Protein AF-A0A847MW39-F1 (afdb_monomer)

Mean predicted aligned error: 16.73 Å

Sequence (458 aa):
MKRFHEGFVLGDRYRLEDFVASGGMGDVWKAVDDVLGRVVAVKIMRPDSSNEEVFAQRFKEEALLTAGLSHHNIATLFDYGVHENISYLVMEFVEGVPLSTSVRERGAFDHAGVRSIIGQMAQALHAAHEAGVVHRDVKPANVLLTEEGVVKLTDFGIARAAASSGLTKTGEMLGTPHYLSPEQALGRSATAASDLYALGVVAHELLTGRRPFDLDTPVATALAHITEPMPTLPSSVPTDLLEIIAKCLAKDPADRPDSAREIAAALGIPLVEVSIPQSSGQSGSSGEQRRAGPEAKLIDAMLPHRGRVLIAGVGDGRVARDLAGLGYRVIAVDPNEELLAEAAETSSSVGWVPAELDEISLDRIGENAPFDIAMWLDAPLDLLDEGMRVQILSRLSTCLGPHGRVVVSHSVTADGAYQGFRDAFLAVGLVPDLVLRSWDLRPQTVDATASITLLSRR

Radius of gyration: 26.02 Å; Cα contacts (8 Å, |Δi|>4): 827; chains: 1; bounding box: 57×76×70 Å

Secondary structure (DSSP, 8-state):
--SS-TT-EETTTEEEEEEEEEETTEEEEEEEETTTTEEEEEEEEPPPTT-HHHHHHHHHHHHHHHHT---TTBPPEEEEEEETTEEEEEEE---EEEHHHHHHHH-SPPHHHHHHHHHHHHHHHHHHHHTT---S--SGGGEEEETT--EEE---STTTSSS--SB-TTS-B-S--TT--HHHHTTPPP-HHHHHHHHHHHHHHHHHSS-S---SSHHHHHHHHHHSPPPPPPTTS-HHHHHHHHHHT-SSGGGS-SSHHHHHHHTT---SS-PPPP------------PPPHHHHHHHHH-SS--EEEEES-TTSHHHHHHHHTT-EEEEEES-HHHHHHHHHT-SSEEEEE--GGG--TTTTT-SS-EEEEEE-SS-GGGS-HHHHHHHHHHHHHTEEEEEEEEEEEESS-TTHHHHHHHHHHHTTEEEEEEES-S--SPPPTT--EEEEEEEE-

Solvent-accessible surface area (backbone atoms only — not comparable to full-atom values): 25400 Å² total; per-residue (Å²): 129,77,92,74,51,68,71,40,57,49,77,86,37,35,30,29,58,45,85,70,49,78,52,101,62,26,39,32,27,36,24,35,33,72,84,79,74,41,72,28,25,37,39,38,42,57,89,60,98,84,54,61,68,69,45,51,53,53,33,50,55,40,45,56,63,48,45,71,50,82,50,92,27,36,52,37,46,76,48,76,51,68,46,96,89,36,45,34,38,32,26,56,56,72,82,47,47,38,40,44,55,51,38,72,75,66,35,46,46,54,72,66,57,44,36,53,52,53,21,42,51,19,45,34,49,31,58,33,44,78,72,74,44,62,44,79,53,49,45,43,76,36,26,31,37,27,93,90,68,49,48,29,42,42,72,57,32,43,73,50,82,78,47,90,52,26,60,41,100,83,72,54,64,84,73,85,38,73,41,53,28,32,53,27,36,71,47,39,83,73,46,63,53,34,37,44,22,12,49,21,38,48,52,45,19,36,61,65,46,42,63,77,45,84,51,102,39,59,67,57,23,30,48,35,45,55,72,52,74,80,64,85,73,66,86,84,58,54,66,65,63,50,52,54,36,50,29,21,55,37,65,53,62,85,62,26,62,95,42,37,57,54,54,8,51,68,55,72,30,72,62,87,63,92,80,77,86,80,79,81,83,80,94,76,86,91,76,95,68,85,74,63,52,44,57,31,51,45,52,60,73,71,40,99,61,80,47,34,36,37,33,39,39,50,77,83,31,56,59,53,50,31,31,27,74,74,59,28,50,29,38,36,30,31,65,53,57,68,57,47,51,62,35,43,77,78,39,87,66,43,48,75,42,75,41,51,72,89,62,56,42,46,72,72,71,74,40,94,67,61,21,48,32,26,33,52,65,70,68,45,44,54,83,48,55,65,68,57,40,32,50,52,54,41,36,49,52,72,39,38,41,89,84,15,34,41,39,38,39,26,68,68,84,50,93,64,43,61,55,59,46,46,53,30,38,48,75,60,49,32,44,79,80,46,79,38,64,44,60,56,91,62,93,76,66,100,77,61,65,39,27,33,40,34,27,30,62,118

pLDDT: mean 80.64, std 17.05, range [25.83, 98.44]

Foldseek 3Di:
DPPDDAQDDAPVFWGFHAFDDDDPFFTWTWTARNVVRDIKIKTWGDDDDDDLPVLVVLLVVLLVLQQPQDDQQAWHWDDWDADPSIIMTITHDDQFDQQVVVLVVVPADDLVLLLLALLSVLLSLQSCVVSVAHQQDDDSRQWTAHPVRRIYGHCSPSNCVVPQAEQDPVRDGDDACLQFALCSNVSHDDHSLRNLLSSLQRSQCNHGSDGQFDDPDSNRSSVCLQPPQRDDGDPPHDPLSVVLSNQSSDNDSVSHPPGSCVVSVSSVNHSPPPDDDDDDDDDDDDDPDPQQDLLLVLVVVVDPDQEEEEEEACVQVRSVVSSLVVPHQAEYEYLDPVSLVNNCVVDPSYHYAHDDLLQQDCVNSVHDAATQEYEYDHDALLVDDLVVLLSNLLSSQRRHDQNHKYKGKHFDPDDCSVVSNQVSCVVNQKDFPDKALDSHPPDDDPPRTMIMTIIGHD

Structure (mmCIF, N/CA/C/O backbone):
data_AF-A0A847MW39-F1
#
_entry.id   AF-A0A847MW39-F1
#
loop_
_atom_site.group_PDB
_atom_site.id
_atom_site.type_symbol
_atom_site.label_atom_id
_atom_site.label_alt_id
_atom_site.label_comp_id
_atom_site.label_asym_id
_atom_site.label_entity_id
_atom_site.label_seq_id
_atom_site.pdbx_PDB_ins_code
_atom_site.Cartn_x
_atom_site.Cartn_y
_atom_site.Cartn_z
_atom_site.occupancy
_atom_site.B_iso_or_equiv
_atom_site.auth_seq_id
_atom_site.auth_comp_id
_atom_site.auth_asym_id
_atom_site.auth_atom_id
_atom_site.pdbx_PDB_model_num
ATOM 1 N N . MET A 1 1 ? 1.323 35.755 -1.675 1.00 40.94 1 MET A N 1
ATOM 2 C CA . MET A 1 1 ? 1.323 35.148 -0.326 1.00 40.94 1 MET A CA 1
ATOM 3 C C . MET A 1 1 ? 1.106 33.653 -0.515 1.00 40.94 1 MET A C 1
ATOM 5 O O . MET A 1 1 ? 0.219 33.315 -1.290 1.00 40.94 1 MET A O 1
ATOM 9 N N . LYS A 1 2 ? 1.934 32.768 0.061 1.00 60.50 2 LYS A N 1
ATOM 10 C CA . LYS A 1 2 ? 1.660 31.321 -0.007 1.00 60.50 2 LYS A CA 1
ATOM 11 C C . LYS A 1 2 ? 0.354 31.067 0.752 1.00 60.50 2 LYS A C 1
ATOM 13 O O . LYS A 1 2 ? 0.264 31.426 1.919 1.00 60.50 2 LYS A O 1
ATOM 18 N N . ARG A 1 3 ? -0.658 30.541 0.055 1.00 75.06 3 ARG A N 1
ATOM 19 C CA . ARG A 1 3 ? -2.013 30.306 0.586 1.00 75.06 3 ARG A CA 1
ATOM 20 C C . ARG A 1 3 ? -1.996 29.393 1.818 1.00 75.06 3 ARG A C 1
ATOM 22 O O . ARG A 1 3 ? -2.736 29.636 2.758 1.00 75.06 3 ARG A O 1
ATOM 29 N N . PHE A 1 4 ? -1.082 28.424 1.833 1.00 86.88 4 PHE A N 1
ATOM 30 C CA . PHE A 1 4 ? -0.852 27.493 2.937 1.00 86.88 4 PHE A CA 1
ATOM 31 C C . PHE A 1 4 ? 0.512 27.759 3.584 1.00 86.88 4 PHE A C 1
ATOM 33 O O . PHE A 1 4 ? 1.495 28.024 2.881 1.00 86.88 4 PHE A O 1
ATOM 40 N N . HIS A 1 5 ? 0.550 27.734 4.913 1.00 91.44 5 HIS A N 1
ATOM 41 C CA . HIS A 1 5 ? 1.722 28.011 5.744 1.00 91.44 5 HIS A CA 1
ATOM 42 C C . HIS A 1 5 ? 1.621 27.244 7.069 1.00 91.44 5 HIS A C 1
ATOM 44 O O . HIS A 1 5 ? 0.545 26.766 7.425 1.00 91.44 5 HIS A O 1
ATOM 50 N N . GLU A 1 6 ? 2.734 27.135 7.791 1.00 93.88 6 GLU A N 1
ATOM 51 C CA . GLU A 1 6 ? 2.780 26.509 9.118 1.00 93.88 6 GLU A CA 1
ATOM 52 C C . GLU A 1 6 ? 1.790 27.193 10.076 1.00 93.88 6 GLU A C 1
ATOM 54 O O . GLU A 1 6 ? 1.651 28.418 10.081 1.00 93.88 6 GLU A O 1
ATOM 59 N N . GLY A 1 7 ? 1.073 26.401 10.866 1.00 92.44 7 GLY A N 1
ATOM 60 C CA . GLY A 1 7 ? 0.002 26.841 11.758 1.00 92.44 7 GLY A CA 1
ATOM 61 C C . GLY A 1 7 ? -1.363 27.030 11.088 1.00 92.44 7 GLY A C 1
ATOM 62 O O . GLY A 1 7 ? -2.353 27.199 11.799 1.00 92.44 7 GLY A O 1
ATOM 63 N N . PHE A 1 8 ? -1.458 26.976 9.755 1.00 94.19 8 PHE A N 1
ATOM 64 C CA . PHE A 1 8 ? -2.742 27.041 9.056 1.00 94.19 8 PHE A CA 1
ATOM 65 C C . PHE A 1 8 ? -3.599 25.809 9.374 1.00 94.19 8 PHE A C 1
ATOM 67 O O . PHE A 1 8 ? -3.111 24.684 9.289 1.00 94.19 8 PHE A O 1
ATOM 74 N N . VAL A 1 9 ? -4.879 26.006 9.694 1.00 93.50 9 VAL A N 1
ATOM 75 C CA . VAL A 1 9 ? -5.814 24.911 9.990 1.00 93.50 9 VAL A CA 1
ATOM 76 C C . VAL A 1 9 ? -6.668 24.624 8.759 1.00 93.50 9 VAL A C 1
ATOM 78 O O . VAL A 1 9 ? -7.581 25.372 8.419 1.00 93.50 9 VAL A O 1
ATOM 81 N N . LEU A 1 10 ? -6.353 23.532 8.067 1.00 92.25 10 LEU A N 1
ATOM 82 C CA . LEU A 1 10 ? -7.057 23.094 6.871 1.00 92.25 10 LEU A CA 1
ATOM 83 C C . LEU A 1 10 ? -8.342 22.347 7.245 1.00 92.25 10 LEU A C 1
ATOM 85 O O . LEU A 1 10 ? -8.319 21.413 8.050 1.00 92.25 10 LEU A O 1
ATOM 89 N N . GLY A 1 11 ? -9.462 22.762 6.643 1.00 90.00 11 GLY A N 1
ATOM 90 C CA . GLY A 1 11 ? -10.774 22.144 6.875 1.00 90.00 11 GLY A CA 1
ATOM 91 C C . GLY A 1 11 ? -11.221 22.175 8.340 1.00 90.00 11 GLY A C 1
ATOM 92 O O . GLY A 1 11 ? -11.852 21.225 8.790 1.00 90.00 11 GLY A O 1
ATOM 93 N N . ASP A 1 12 ? -10.823 23.213 9.086 1.00 90.81 12 ASP A N 1
ATOM 94 C CA . ASP A 1 12 ? -11.120 23.404 10.515 1.00 90.81 12 ASP A CA 1
ATOM 95 C C . ASP A 1 12 ? -10.674 22.243 11.430 1.00 90.81 12 ASP A C 1
ATOM 97 O O . ASP A 1 12 ? -11.174 22.095 12.545 1.00 90.81 12 ASP A O 1
ATOM 101 N N . ARG A 1 13 ? -9.723 21.411 10.972 1.00 94.81 13 ARG A N 1
ATOM 102 C CA . ARG A 1 13 ? -9.275 20.211 11.699 1.00 94.81 13 ARG A CA 1
ATOM 103 C C . ARG A 1 13 ? -7.785 19.906 11.593 1.00 94.81 13 ARG A C 1
ATOM 105 O O . ARG A 1 13 ? -7.197 19.429 12.559 1.00 94.81 13 ARG A O 1
ATOM 112 N N . TYR A 1 14 ? -7.176 20.119 10.429 1.00 96.62 14 TYR A N 1
ATOM 113 C CA . TYR A 1 14 ? -5.806 19.673 10.171 1.00 96.62 14 TYR A CA 1
ATOM 114 C C . TYR A 1 14 ? -4.844 20.846 10.217 1.00 96.62 14 TYR A C 1
ATOM 116 O O . TYR A 1 14 ? -4.719 21.600 9.251 1.00 96.62 14 TYR A O 1
ATOM 124 N N . ARG A 1 15 ? -4.154 21.005 11.340 1.00 96.88 15 ARG A N 1
ATOM 125 C CA . ARG A 1 15 ? -3.188 22.083 11.524 1.00 96.88 15 ARG A CA 1
ATOM 126 C C . ARG A 1 15 ? -1.860 21.713 10.883 1.00 96.88 15 ARG A C 1
ATOM 128 O O . ARG A 1 15 ? -1.197 20.781 11.328 1.00 96.88 15 ARG A O 1
ATOM 135 N N . LEU A 1 16 ? -1.491 22.428 9.825 1.00 96.94 16 LEU A N 1
ATOM 136 C CA . LEU A 1 16 ? -0.243 22.219 9.096 1.00 96.94 16 LEU A CA 1
ATOM 137 C C . LEU A 1 16 ? 0.944 22.594 9.988 1.00 96.94 16 LEU A C 1
ATOM 139 O O . LEU A 1 16 ? 0.946 23.668 10.585 1.00 96.94 16 LEU A O 1
ATOM 143 N N . GLU A 1 17 ? 1.951 21.731 10.067 1.00 95.56 17 GLU A N 1
ATOM 144 C CA . GLU A 1 17 ? 3.164 21.959 10.858 1.00 95.56 17 GLU A CA 1
ATOM 145 C C . GLU A 1 17 ? 4.364 22.168 9.946 1.00 95.56 17 GLU A C 1
ATOM 147 O O . GLU A 1 17 ? 4.800 23.299 9.796 1.00 95.56 17 GLU A O 1
ATOM 152 N N . ASP A 1 18 ? 4.835 21.112 9.279 1.00 94.62 18 ASP A N 1
ATOM 153 C CA . ASP A 1 18 ? 6.052 21.152 8.468 1.00 94.62 18 ASP A CA 1
ATOM 154 C C . ASP A 1 18 ? 5.732 20.911 6.991 1.00 94.62 18 ASP A C 1
ATOM 156 O O . ASP A 1 18 ? 4.969 20.010 6.628 1.00 94.62 18 ASP A O 1
ATOM 160 N N . PHE A 1 19 ? 6.362 21.673 6.102 1.00 92.44 19 PHE A N 1
ATOM 161 C CA . PHE A 1 19 ? 6.325 21.367 4.674 1.00 92.44 19 PHE A CA 1
ATOM 162 C C . PHE A 1 19 ? 7.220 20.157 4.369 1.00 92.44 19 PHE A C 1
ATOM 164 O O . PHE A 1 19 ? 8.413 20.179 4.664 1.00 92.44 19 PHE A O 1
ATOM 171 N N . VAL A 1 20 ? 6.667 19.120 3.733 1.00 88.88 20 VAL A N 1
ATOM 172 C CA . VAL A 1 20 ? 7.391 17.867 3.455 1.00 88.88 20 VAL A CA 1
ATOM 173 C C . VAL A 1 20 ? 7.937 17.856 2.031 1.00 88.88 20 VAL A C 1
ATOM 175 O O . VAL A 1 20 ? 9.132 17.663 1.819 1.00 88.88 20 VAL A O 1
ATOM 178 N N . ALA A 1 21 ? 7.071 18.051 1.034 1.00 83.50 21 ALA A N 1
ATOM 179 C CA . ALA A 1 21 ? 7.459 17.948 -0.370 1.00 83.50 21 ALA A CA 1
ATOM 180 C C . ALA A 1 21 ? 6.504 18.700 -1.305 1.00 83.50 21 ALA A C 1
ATOM 182 O O . ALA A 1 21 ? 5.328 18.880 -1.004 1.00 83.50 21 ALA A O 1
ATOM 183 N N . SER A 1 22 ? 6.995 19.074 -2.490 1.00 80.38 22 SER A N 1
ATOM 184 C CA . SER A 1 22 ? 6.155 19.504 -3.617 1.00 80.38 22 SER A CA 1
ATOM 185 C C . SER A 1 22 ? 6.265 18.475 -4.736 1.00 80.38 22 SER A C 1
ATOM 187 O O . SER A 1 22 ? 7.370 18.124 -5.146 1.00 80.38 22 SER A O 1
ATOM 189 N N . GLY A 1 23 ? 5.133 18.009 -5.258 1.00 70.50 23 GLY A N 1
ATOM 190 C CA . GLY A 1 23 ? 5.060 17.116 -6.416 1.00 70.50 23 GLY A CA 1
ATOM 191 C C . GLY A 1 23 ? 4.118 17.671 -7.479 1.00 70.50 23 GLY A C 1
ATOM 192 O O . GLY A 1 23 ? 3.292 18.528 -7.182 1.00 70.50 23 GLY A O 1
ATOM 193 N N . GLY A 1 24 ? 4.199 17.188 -8.722 1.00 65.38 24 GLY A N 1
ATOM 194 C CA . GLY A 1 24 ? 3.460 17.767 -9.860 1.00 65.38 24 GLY A CA 1
ATOM 195 C C . GLY A 1 24 ? 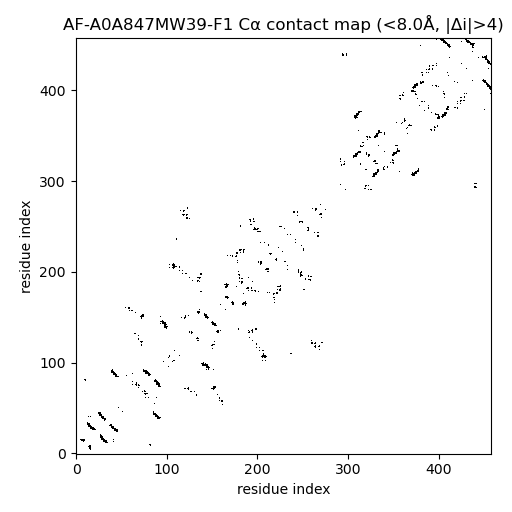1.948 17.952 -9.650 1.00 65.38 24 GLY A C 1
ATOM 196 O O . GLY A 1 24 ? 1.364 18.848 -10.243 1.00 65.38 24 GLY A O 1
ATOM 197 N N . MET A 1 25 ? 1.335 17.163 -8.765 1.00 69.62 25 MET A N 1
ATOM 198 C CA . MET A 1 25 ? -0.107 17.176 -8.489 1.00 69.62 25 MET A CA 1
ATOM 199 C C . MET A 1 25 ? -0.499 17.892 -7.187 1.00 69.62 25 MET A C 1
ATOM 201 O O . MET A 1 25 ? -1.683 18.114 -6.951 1.00 69.62 25 MET A O 1
ATOM 205 N N . GLY A 1 26 ? 0.456 18.265 -6.333 1.00 78.12 26 GLY A N 1
ATOM 206 C CA . GLY A 1 26 ? 0.139 18.814 -5.017 1.00 78.12 26 GLY A CA 1
ATOM 207 C C . GLY A 1 26 ? 1.346 18.999 -4.109 1.00 78.12 26 GLY A C 1
ATOM 208 O O . GLY A 1 26 ? 2.440 18.513 -4.399 1.00 78.12 26 GLY A O 1
ATOM 209 N N . ASP A 1 27 ? 1.119 19.695 -3.006 1.00 88.19 27 ASP A N 1
ATOM 210 C CA . ASP A 1 27 ? 2.084 19.878 -1.927 1.00 88.19 27 ASP A CA 1
ATOM 211 C C . ASP A 1 27 ? 1.723 18.956 -0.760 1.00 88.19 27 ASP A C 1
ATOM 213 O O . ASP A 1 27 ? 0.550 18.805 -0.426 1.00 88.19 27 ASP A O 1
ATOM 217 N N . VAL A 1 28 ? 2.723 18.337 -0.138 1.00 90.62 28 VAL A N 1
ATOM 218 C CA . VAL A 1 28 ? 2.559 17.456 1.021 1.00 90.62 28 VAL A CA 1
ATOM 219 C C . VAL A 1 28 ? 3.084 18.167 2.259 1.00 90.62 28 VAL A C 1
ATOM 221 O O . VAL A 1 28 ? 4.208 18.672 2.270 1.00 90.62 28 VAL A O 1
ATOM 224 N N . TRP A 1 29 ? 2.266 18.177 3.301 1.00 94.88 29 TRP A N 1
ATOM 225 C CA . TRP A 1 29 ? 2.557 18.761 4.602 1.00 94.88 29 TRP A CA 1
ATOM 226 C C . TRP A 1 29 ? 2.443 17.697 5.684 1.00 94.88 29 TRP A C 1
ATOM 228 O O . TRP A 1 29 ? 1.571 16.835 5.623 1.00 94.88 29 TRP A O 1
ATOM 238 N N . LYS A 1 30 ? 3.288 17.784 6.702 1.00 96.31 30 LYS A N 1
ATOM 239 C CA . LYS A 1 30 ? 3.032 17.169 7.996 1.00 96.31 30 LYS A CA 1
ATOM 240 C C . LYS A 1 30 ? 2.026 18.052 8.722 1.00 96.31 30 LYS A C 1
ATOM 242 O O . LYS A 1 30 ? 2.141 19.277 8.691 1.00 96.31 30 LYS A O 1
ATOM 247 N N . ALA A 1 31 ? 1.037 17.445 9.351 1.00 97.06 31 ALA A N 1
ATOM 248 C CA . ALA A 1 31 ? 0.004 18.149 10.087 1.00 97.06 31 ALA A CA 1
ATOM 249 C C . ALA A 1 31 ? -0.400 17.363 11.333 1.00 97.06 31 ALA A C 1
ATOM 251 O O . ALA A 1 31 ? -0.124 16.168 11.452 1.00 97.06 31 ALA A O 1
ATOM 252 N N . VAL A 1 32 ? -1.107 18.033 12.234 1.00 96.62 32 VAL A N 1
ATOM 253 C CA . VAL A 1 32 ? -1.779 17.410 13.372 1.00 96.62 32 VAL A CA 1
ATOM 254 C C . VAL A 1 32 ? -3.281 17.436 13.123 1.00 96.62 32 VAL A C 1
ATOM 256 O O . VAL A 1 32 ? -3.849 18.459 12.742 1.00 96.62 32 VAL A O 1
ATOM 259 N N . ASP A 1 33 ? -3.922 16.289 13.312 1.00 93.31 33 ASP A N 1
ATOM 260 C CA . ASP A 1 33 ? -5.374 16.185 13.415 1.00 93.31 33 ASP A CA 1
ATOM 261 C C . ASP A 1 33 ? -5.781 16.694 14.804 1.00 93.31 33 ASP A C 1
ATOM 263 O O . ASP A 1 33 ? -5.647 15.962 15.783 1.00 93.31 33 ASP A O 1
ATOM 267 N N . ASP A 1 34 ? -6.241 17.944 14.912 1.00 90.94 34 ASP A N 1
ATOM 268 C CA . ASP A 1 34 ? -6.526 18.588 16.206 1.00 90.94 34 ASP A CA 1
ATOM 269 C C . ASP A 1 34 ? -7.703 17.921 16.956 1.00 90.94 34 ASP A C 1
ATOM 271 O O . ASP A 1 34 ? -7.868 18.131 18.158 1.00 90.94 34 ASP A O 1
ATOM 275 N N . VAL A 1 35 ? -8.504 17.083 16.281 1.00 87.50 35 VAL A N 1
ATOM 276 C CA . VAL A 1 35 ? -9.596 16.314 16.906 1.00 87.50 35 VAL A CA 1
ATOM 277 C C . VAL A 1 35 ? -9.076 15.022 17.536 1.00 87.50 35 VAL A C 1
ATOM 279 O O . VAL A 1 35 ? -9.439 14.700 18.664 1.00 87.50 35 VAL A O 1
ATOM 282 N N . LEU A 1 36 ? -8.239 14.268 16.814 1.00 83.75 36 LEU A N 1
ATOM 283 C CA . LEU A 1 36 ? -7.733 12.961 17.265 1.00 83.75 36 LEU A CA 1
ATOM 284 C C . LEU A 1 36 ? -6.347 13.028 17.931 1.00 83.75 36 LEU A C 1
ATOM 286 O O . LEU A 1 36 ? -5.883 12.030 18.475 1.00 83.75 36 LEU A O 1
ATOM 290 N N . GLY A 1 37 ? -5.665 14.172 17.870 1.00 85.12 37 GLY A N 1
ATOM 291 C CA . GLY A 1 37 ? -4.343 14.389 18.464 1.00 85.12 37 GLY A CA 1
ATOM 292 C C . GLY A 1 37 ? -3.202 13.615 17.795 1.00 85.12 37 GLY A C 1
ATOM 293 O O . GLY A 1 37 ? -2.156 13.423 18.412 1.00 85.12 37 GLY A O 1
ATOM 294 N N . ARG A 1 38 ? -3.384 13.144 16.555 1.00 89.88 38 ARG A N 1
ATOM 295 C CA . ARG A 1 38 ? -2.388 12.340 15.822 1.00 89.88 38 ARG A CA 1
ATOM 296 C C . ARG A 1 38 ? -1.692 13.134 14.722 1.00 89.88 38 ARG A C 1
ATOM 298 O O . ARG A 1 38 ? -2.293 14.015 14.108 1.00 89.88 38 ARG A O 1
ATOM 305 N N . VAL A 1 39 ? -0.452 12.755 14.427 1.00 94.19 39 VAL A N 1
ATOM 306 C CA . VAL A 1 39 ? 0.313 13.279 13.289 1.00 94.19 39 VAL A CA 1
ATOM 307 C C . VAL A 1 39 ? -0.148 12.601 11.996 1.00 94.19 39 VAL A C 1
ATOM 309 O O . VAL A 1 39 ? -0.333 11.384 11.951 1.00 94.19 39 VAL A O 1
ATOM 312 N N . VAL A 1 40 ? -0.342 13.395 10.945 1.00 94.88 40 VAL A N 1
ATOM 313 C CA . VAL A 1 40 ? -0.820 12.963 9.626 1.00 94.88 40 VAL A CA 1
ATOM 314 C C . VAL A 1 40 ? -0.052 13.662 8.505 1.00 94.88 40 VAL A C 1
ATOM 316 O O . VAL A 1 40 ? 0.512 14.740 8.691 1.00 94.88 40 VAL A O 1
ATOM 319 N N . ALA A 1 41 ? -0.033 13.051 7.323 1.00 94.31 41 ALA A N 1
ATOM 320 C CA . ALA A 1 41 ? 0.401 13.706 6.098 1.00 94.31 41 ALA A CA 1
ATOM 321 C C . ALA A 1 41 ? -0.827 14.262 5.367 1.00 94.31 41 ALA A C 1
ATOM 323 O O . ALA A 1 41 ? -1.801 13.547 5.143 1.00 94.31 41 ALA A O 1
ATOM 324 N N . VAL A 1 42 ? -0.780 15.531 4.972 1.00 93.25 42 VAL A N 1
ATOM 325 C CA . VAL A 1 42 ? -1.839 16.211 4.224 1.00 93.25 42 VAL A CA 1
ATOM 326 C C . VAL A 1 42 ? -1.310 16.576 2.848 1.00 93.25 42 VAL A C 1
ATOM 328 O O . VAL A 1 42 ? -0.417 17.413 2.717 1.00 93.25 42 VAL A O 1
ATOM 331 N N . LYS A 1 43 ? -1.864 15.954 1.807 1.00 90.44 43 LYS A N 1
ATOM 332 C CA . LYS A 1 43 ? -1.548 16.271 0.414 1.00 90.44 43 LYS A CA 1
ATOM 333 C C . LYS A 1 43 ? -2.601 17.206 -0.146 1.00 90.44 43 LYS A C 1
ATOM 335 O O . LYS A 1 43 ? -3.735 16.807 -0.391 1.00 90.44 43 LYS A O 1
ATOM 340 N N . ILE A 1 44 ? -2.205 18.454 -0.336 1.00 89.38 44 ILE A N 1
ATOM 341 C CA . ILE A 1 44 ? -3.030 19.531 -0.865 1.00 89.38 44 ILE A CA 1
ATOM 342 C C . ILE A 1 44 ? -2.864 19.547 -2.381 1.00 89.38 44 ILE A C 1
ATOM 344 O O . ILE A 1 44 ? -1.762 19.758 -2.892 1.00 89.38 44 ILE A O 1
ATOM 348 N N . MET A 1 45 ? -3.950 19.311 -3.107 1.00 83.19 45 MET A N 1
ATOM 349 C CA . MET A 1 45 ? -3.916 19.227 -4.563 1.00 83.19 45 MET A CA 1
ATOM 350 C C . MET A 1 45 ? -3.726 20.613 -5.180 1.00 83.19 45 MET A C 1
ATOM 352 O O . MET A 1 45 ? -4.273 21.608 -4.702 1.00 83.19 45 MET A O 1
ATOM 356 N N . ARG A 1 46 ? -2.960 20.697 -6.269 1.00 74.25 46 ARG A N 1
ATOM 357 C CA . ARG A 1 46 ? -2.908 21.927 -7.065 1.00 74.25 46 ARG A CA 1
ATOM 358 C C . ARG A 1 46 ? -4.131 21.984 -7.988 1.00 74.25 46 ARG A C 1
ATOM 360 O O . ARG A 1 46 ? -4.417 20.977 -8.631 1.00 74.25 46 ARG A O 1
ATOM 367 N N . PRO A 1 47 ? -4.840 23.123 -8.077 1.00 61.84 47 PRO A N 1
ATOM 368 C CA . PRO A 1 47 ? -5.961 23.258 -9.000 1.00 61.84 47 PRO A CA 1
ATOM 369 C C . PRO A 1 47 ? -5.453 23.146 -10.443 1.00 61.84 47 PRO A C 1
ATOM 371 O O . PRO A 1 47 ? -4.576 23.914 -10.845 1.00 61.84 47 PRO A O 1
ATOM 374 N N . ASP A 1 48 ? -5.981 22.186 -11.207 1.00 56.94 48 ASP A N 1
ATOM 375 C CA . ASP A 1 48 ? -5.707 22.070 -12.640 1.00 56.94 48 ASP A CA 1
ATOM 376 C C . ASP A 1 48 ? -6.834 22.733 -13.447 1.00 56.94 48 ASP A C 1
ATOM 378 O O . ASP A 1 48 ? -8.025 22.547 -13.201 1.00 56.94 48 ASP A O 1
ATOM 382 N N . SER A 1 49 ? -6.437 23.568 -14.399 1.00 50.19 49 SER A N 1
ATOM 383 C CA . SER A 1 49 ? -7.210 24.712 -14.906 1.00 50.19 49 SER A CA 1
ATOM 384 C C . SER A 1 49 ? -8.270 24.386 -15.969 1.00 50.19 49 SER A C 1
ATOM 386 O O . SER A 1 49 ? -8.829 25.302 -16.570 1.00 50.19 49 SER A O 1
ATOM 388 N N . SER A 1 50 ? -8.569 23.106 -16.224 1.00 52.88 50 SER A N 1
ATOM 389 C CA . SER A 1 50 ? -9.378 22.707 -17.389 1.00 52.88 50 SER A CA 1
ATOM 390 C C . SER A 1 50 ? -10.721 22.027 -17.092 1.00 52.88 50 SER A C 1
ATOM 392 O O . SER A 1 50 ? -11.585 22.070 -17.968 1.00 52.88 50 SER A O 1
ATOM 394 N N . ASN A 1 51 ? -10.953 21.443 -15.902 1.00 54.81 51 ASN A N 1
ATOM 395 C CA . ASN A 1 51 ? -12.283 20.946 -15.487 1.00 54.81 51 ASN A CA 1
ATOM 396 C C . ASN A 1 51 ? -12.320 20.495 -14.006 1.00 54.81 51 ASN A C 1
ATOM 398 O O . ASN A 1 51 ? -12.255 19.305 -13.693 1.00 54.81 51 ASN A O 1
ATOM 402 N N . GLU A 1 52 ? -12.400 21.456 -13.084 1.00 58.94 52 GLU A N 1
ATOM 403 C CA . GLU A 1 52 ? -12.251 21.240 -11.633 1.00 58.94 52 GLU A CA 1
ATOM 404 C C . GLU A 1 52 ? -13.315 20.289 -11.040 1.00 58.94 52 GLU A C 1
ATOM 406 O O . GLU A 1 52 ? -12.982 19.413 -10.245 1.00 58.94 52 GLU A O 1
ATOM 411 N N . GLU A 1 53 ? -14.572 20.371 -11.490 1.00 61.25 53 GLU A N 1
ATOM 412 C CA . GLU A 1 53 ? -15.687 19.569 -10.950 1.00 61.25 53 GLU A CA 1
ATOM 413 C C . GLU A 1 53 ? -15.614 18.082 -11.338 1.00 61.25 53 GLU A C 1
ATOM 415 O O . GLU A 1 53 ? -15.785 17.200 -10.495 1.00 61.25 53 GLU A O 1
ATOM 420 N N . VAL A 1 54 ? -15.311 17.779 -12.607 1.00 61.91 54 VAL A N 1
ATOM 421 C CA . VAL A 1 54 ? -15.182 16.390 -13.092 1.00 61.91 54 VAL A CA 1
ATOM 422 C C . VAL A 1 54 ? -13.947 15.718 -12.490 1.00 61.91 54 VAL A C 1
ATOM 424 O O . VAL A 1 54 ? -13.982 14.528 -12.167 1.00 61.91 54 VAL A O 1
ATOM 427 N N . PHE A 1 55 ? -12.861 16.479 -12.320 1.00 63.00 55 PHE A N 1
ATOM 428 C CA . PHE A 1 55 ? -11.657 16.001 -11.653 1.00 63.00 55 PHE A CA 1
ATOM 429 C C . PHE A 1 55 ? -11.926 15.707 -10.175 1.00 63.00 55 PHE A C 1
ATOM 431 O O . PHE A 1 55 ? -11.632 14.604 -9.725 1.00 63.00 55 PHE A O 1
ATOM 438 N N . ALA A 1 56 ? -12.543 16.640 -9.443 1.00 65.38 56 ALA A N 1
ATOM 439 C CA . ALA A 1 56 ? -12.853 16.472 -8.025 1.00 65.38 56 ALA A CA 1
ATOM 440 C C . ALA A 1 56 ? -13.773 15.268 -7.760 1.00 65.38 56 ALA A C 1
ATOM 442 O O . ALA A 1 56 ? -13.530 14.510 -6.822 1.00 65.38 56 ALA A O 1
ATOM 443 N N . GLN A 1 57 ? -14.784 15.043 -8.608 1.00 66.19 57 GLN A N 1
ATOM 444 C CA . GLN A 1 57 ? -15.704 13.913 -8.458 1.00 66.19 57 GLN A CA 1
ATOM 445 C C . GLN A 1 57 ? -15.001 12.559 -8.643 1.00 66.19 57 GLN A C 1
ATOM 447 O O . GLN A 1 57 ? -15.130 11.681 -7.790 1.00 66.19 57 GLN A O 1
ATOM 452 N N . ARG A 1 58 ? -14.201 12.395 -9.707 1.00 64.50 58 ARG A N 1
ATOM 453 C CA . ARG A 1 58 ? -13.420 11.161 -9.916 1.00 64.50 58 ARG A CA 1
ATOM 454 C C . ARG A 1 58 ? -12.369 10.966 -8.832 1.00 64.50 58 ARG A C 1
ATOM 456 O O . ARG A 1 58 ? -12.186 9.861 -8.339 1.00 64.50 58 ARG A O 1
ATOM 463 N N . PHE A 1 59 ? -11.706 12.047 -8.436 1.00 68.44 59 PHE A N 1
ATOM 464 C CA . PHE A 1 59 ? -10.702 12.024 -7.382 1.00 68.44 59 PHE A CA 1
ATOM 465 C C . PHE A 1 59 ? -11.297 11.566 -6.045 1.00 68.44 59 PHE A C 1
ATOM 467 O O . PHE A 1 59 ? -10.697 10.749 -5.353 1.00 68.44 59 PHE A O 1
ATOM 474 N N . LYS A 1 60 ? -12.509 12.024 -5.710 1.00 71.44 60 LYS A N 1
ATOM 475 C CA . LYS A 1 60 ? -13.258 11.552 -4.542 1.00 71.44 60 LYS A CA 1
ATOM 476 C C . LYS A 1 60 ? -13.591 10.061 -4.640 1.00 71.44 60 LYS A C 1
ATOM 478 O O . LYS A 1 60 ? -13.402 9.341 -3.665 1.00 71.44 60 LYS A O 1
ATOM 483 N N . GLU A 1 61 ? -14.073 9.590 -5.788 1.00 68.12 61 GLU A N 1
ATOM 484 C CA . GLU A 1 61 ? -14.391 8.168 -6.002 1.00 68.12 61 GLU A CA 1
ATOM 485 C C . GLU A 1 61 ? -13.152 7.275 -5.828 1.00 68.12 61 GLU A C 1
ATOM 487 O O . GLU A 1 61 ? -13.213 6.257 -5.139 1.00 68.12 61 GLU A O 1
ATOM 492 N N . GLU A 1 62 ? -12.000 7.686 -6.357 1.00 66.38 62 GLU A N 1
ATOM 493 C CA . GLU A 1 62 ? -10.751 6.933 -6.204 1.00 66.38 62 GLU A CA 1
ATOM 494 C C . GLU A 1 62 ? -10.164 7.011 -4.789 1.00 66.38 62 GLU A C 1
ATOM 496 O O . GLU A 1 62 ? -9.608 6.027 -4.291 1.00 66.38 62 GLU A O 1
ATOM 501 N N . ALA A 1 63 ? -10.324 8.152 -4.112 1.00 69.69 63 ALA A N 1
ATOM 502 C CA . ALA A 1 63 ? -9.960 8.300 -2.709 1.00 69.69 63 ALA A CA 1
ATOM 503 C C . ALA A 1 63 ? -10.783 7.353 -1.829 1.00 69.69 63 ALA A C 1
ATOM 505 O O . ALA A 1 63 ? -10.222 6.681 -0.971 1.00 69.69 63 ALA A O 1
ATOM 506 N N . LEU A 1 64 ? -12.086 7.214 -2.084 1.00 69.00 64 LEU A N 1
ATOM 507 C CA . LEU A 1 64 ? -12.946 6.285 -1.348 1.00 69.00 64 LEU A CA 1
ATOM 508 C C . LEU A 1 64 ? -12.566 4.815 -1.580 1.00 69.00 64 LEU A C 1
ATOM 510 O O . LEU A 1 64 ? -12.545 4.045 -0.622 1.00 69.00 64 LEU A O 1
ATOM 514 N N . LEU A 1 65 ? -12.222 4.432 -2.815 1.00 66.38 65 LEU A N 1
ATOM 515 C CA . LEU A 1 65 ? -11.722 3.081 -3.107 1.00 66.38 65 LEU A CA 1
ATOM 516 C C . LEU A 1 65 ? -10.400 2.798 -2.377 1.00 66.38 65 LEU A C 1
ATOM 518 O O . LEU A 1 65 ? -10.216 1.720 -1.819 1.00 66.38 65 LEU A O 1
ATOM 522 N N . THR A 1 66 ? -9.506 3.788 -2.323 1.00 68.38 66 THR A N 1
ATOM 523 C CA . THR A 1 66 ? -8.202 3.667 -1.652 1.00 68.38 66 THR A CA 1
ATOM 524 C C . THR A 1 66 ? -8.332 3.689 -0.123 1.00 68.38 66 THR A C 1
ATOM 526 O O . THR A 1 66 ? -7.582 2.999 0.555 1.00 68.38 66 THR A O 1
ATOM 529 N N . ALA A 1 67 ? -9.301 4.418 0.444 1.00 67.81 67 ALA A N 1
ATOM 530 C CA . ALA A 1 67 ? -9.541 4.482 1.893 1.00 67.81 67 ALA A CA 1
ATOM 531 C C . ALA A 1 67 ? -9.942 3.127 2.502 1.00 67.81 67 ALA A C 1
ATOM 533 O O . ALA A 1 67 ? -9.733 2.896 3.691 1.00 67.81 67 ALA A O 1
ATOM 534 N N . GLY A 1 68 ? -10.502 2.220 1.694 1.00 67.88 68 GLY A N 1
ATOM 535 C CA . GLY A 1 68 ? -10.790 0.846 2.107 1.00 67.88 68 GLY A CA 1
ATOM 536 C C . GLY A 1 68 ? -9.556 -0.060 2.187 1.00 67.88 68 GLY A C 1
ATOM 537 O O . GLY A 1 68 ? -9.653 -1.157 2.735 1.00 67.88 68 GLY A O 1
ATOM 538 N N . LEU A 1 69 ? -8.404 0.373 1.663 1.00 72.50 69 LEU A N 1
ATOM 539 C CA . LEU A 1 69 ? -7.164 -0.396 1.702 1.00 72.50 69 LEU A CA 1
ATOM 540 C C . LEU A 1 69 ? -6.471 -0.224 3.053 1.00 72.50 69 LEU A C 1
ATOM 542 O O . LEU A 1 69 ? -5.935 0.838 3.366 1.00 72.50 69 LEU A O 1
ATOM 546 N N . SER A 1 70 ? -6.422 -1.304 3.830 1.00 75.56 70 SER A N 1
ATOM 547 C CA . SER A 1 70 ? -5.591 -1.389 5.029 1.00 75.56 70 SER A CA 1
ATOM 548 C C . SER A 1 70 ? -4.582 -2.518 4.871 1.00 75.56 70 SER A C 1
ATOM 550 O O . SER A 1 70 ? -4.947 -3.687 4.771 1.00 75.56 70 SER A O 1
ATOM 552 N N . HIS A 1 71 ? -3.300 -2.163 4.807 1.00 81.25 71 HIS A N 1
ATOM 553 C CA . HIS A 1 71 ? -2.206 -3.120 4.698 1.00 81.25 71 HIS A CA 1
ATOM 554 C C . HIS A 1 71 ? -0.941 -2.534 5.326 1.00 81.25 71 HIS A C 1
ATOM 556 O O . HIS A 1 71 ? -0.680 -1.340 5.194 1.00 81.25 71 HIS A O 1
ATOM 562 N N . HIS A 1 72 ? -0.118 -3.371 5.964 1.00 85.56 72 HI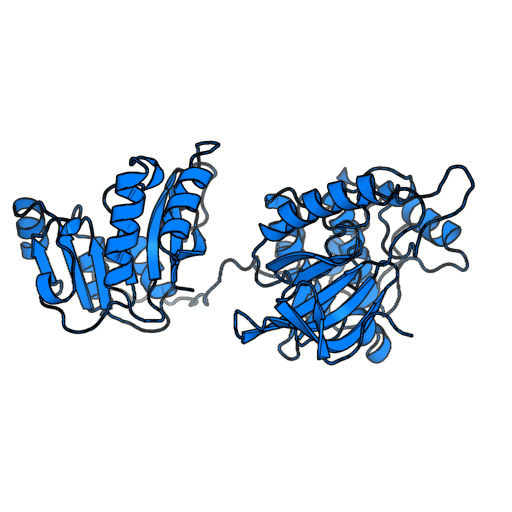S A N 1
ATOM 563 C CA . HIS A 1 72 ? 1.102 -2.924 6.647 1.00 85.56 72 HIS A CA 1
ATOM 564 C C . HIS A 1 72 ? 2.025 -2.101 5.733 1.00 85.56 72 HIS A C 1
ATOM 566 O O . HIS A 1 72 ? 2.532 -1.062 6.149 1.00 85.56 72 HIS A O 1
ATOM 572 N N . ASN A 1 73 ? 2.178 -2.525 4.476 1.00 92.12 73 ASN A N 1
ATOM 573 C CA . ASN A 1 73 ? 3.029 -1.877 3.474 1.00 92.12 73 ASN A CA 1
ATOM 574 C C . ASN A 1 73 ? 2.312 -0.833 2.592 1.00 92.12 73 ASN A C 1
ATOM 576 O O . ASN A 1 73 ? 2.855 -0.435 1.564 1.00 92.12 73 ASN A O 1
ATOM 580 N N . ILE A 1 74 ? 1.105 -0.389 2.957 1.00 90.25 74 ILE A N 1
ATOM 581 C CA . ILE A 1 74 ? 0.388 0.712 2.291 1.00 90.25 74 ILE A CA 1
ATOM 582 C C . ILE A 1 74 ? 0.215 1.848 3.299 1.00 90.25 74 ILE A C 1
ATOM 584 O O . ILE A 1 74 ? -0.205 1.610 4.430 1.00 90.25 74 ILE A O 1
ATOM 588 N N . ALA A 1 75 ? 0.540 3.080 2.906 1.00 89.75 75 ALA A N 1
ATOM 589 C CA . ALA A 1 75 ? 0.224 4.247 3.718 1.00 89.75 75 ALA A CA 1
ATOM 590 C C . ALA A 1 75 ? -1.293 4.454 3.744 1.00 89.75 75 ALA A C 1
ATOM 592 O O . ALA A 1 75 ? -1.926 4.659 2.706 1.00 89.75 75 ALA A O 1
ATOM 593 N N . THR A 1 76 ? -1.876 4.373 4.938 1.00 85.25 76 THR A N 1
ATOM 594 C CA . THR A 1 76 ? -3.336 4.385 5.094 1.00 85.25 76 THR A CA 1
ATOM 595 C C . THR A 1 76 ? -3.908 5.757 4.743 1.00 85.25 76 THR A C 1
ATOM 597 O O . THR A 1 76 ? -3.448 6.768 5.268 1.00 85.25 76 THR A O 1
ATOM 600 N N . LEU A 1 77 ? -4.943 5.811 3.903 1.00 83.88 77 LEU A N 1
ATOM 601 C CA . LEU A 1 77 ? -5.704 7.038 3.670 1.00 83.88 77 LEU A CA 1
ATOM 602 C C . LEU A 1 77 ? -6.771 7.187 4.764 1.00 83.88 77 LEU A C 1
ATOM 604 O O . LEU A 1 77 ? -7.613 6.313 4.941 1.00 83.88 77 LEU A O 1
ATOM 608 N N . PHE A 1 78 ? -6.724 8.287 5.511 1.00 83.69 78 PHE A N 1
ATOM 609 C CA . PHE A 1 78 ? -7.619 8.547 6.636 1.00 83.69 78 PHE A CA 1
ATOM 610 C C . PHE A 1 78 ? -8.832 9.391 6.271 1.00 83.69 78 PHE A C 1
ATOM 612 O O . PHE A 1 78 ? -9.909 9.140 6.804 1.00 83.69 78 PHE A O 1
ATOM 619 N N . ASP A 1 79 ? -8.650 10.419 5.444 1.00 84.00 79 ASP A N 1
ATOM 620 C CA . ASP A 1 79 ? -9.726 11.357 5.128 1.00 84.00 79 ASP A CA 1
ATOM 621 C C . ASP A 1 79 ? -9.514 12.041 3.771 1.00 84.00 79 ASP A C 1
ATOM 623 O O . ASP A 1 79 ? -8.405 12.090 3.227 1.00 84.00 79 ASP A O 1
ATOM 627 N N . TYR A 1 80 ? -10.594 12.607 3.247 1.00 85.88 80 TYR A N 1
ATOM 628 C CA . TYR A 1 80 ? -10.624 13.478 2.082 1.00 85.88 80 TYR A CA 1
ATOM 629 C C . TYR A 1 80 ? -11.452 14.717 2.411 1.00 85.88 80 TYR A C 1
ATOM 631 O O . TYR A 1 80 ? -12.554 14.617 2.948 1.00 85.88 80 TYR A O 1
ATOM 639 N N . GLY A 1 81 ? -10.964 15.888 2.013 1.00 86.25 81 GLY A N 1
ATOM 640 C CA . GLY A 1 81 ? -11.712 17.122 2.194 1.00 86.25 81 GLY A CA 1
ATOM 641 C C . GLY A 1 81 ? -11.505 18.127 1.078 1.00 86.25 81 GLY A C 1
ATOM 642 O O . GLY A 1 81 ? -10.663 17.972 0.192 1.00 86.25 81 GLY A O 1
ATOM 643 N N . VAL A 1 82 ? -12.310 19.183 1.140 1.00 85.38 82 VAL A N 1
ATOM 644 C CA . VAL A 1 82 ? -12.226 20.334 0.246 1.00 85.38 82 VAL A CA 1
ATOM 645 C C . VAL A 1 82 ? -12.216 21.587 1.104 1.00 85.38 82 VAL A C 1
ATOM 647 O O . VAL A 1 82 ? -13.098 21.778 1.937 1.00 85.38 82 VAL A O 1
ATOM 650 N N . HIS A 1 83 ? -11.228 22.447 0.893 1.00 85.62 83 HIS A N 1
ATOM 651 C CA . HIS A 1 83 ? -11.132 23.742 1.550 1.00 85.62 83 HIS A CA 1
ATOM 652 C C . HIS A 1 83 ? -11.002 24.830 0.487 1.00 85.62 83 HIS A C 1
ATOM 654 O O . HIS A 1 83 ? -10.033 24.845 -0.271 1.00 85.62 83 HIS A O 1
ATOM 660 N N . GLU A 1 84 ? -11.995 25.722 0.410 1.00 83.50 84 GLU A N 1
ATOM 661 C CA . GLU A 1 84 ? -12.038 26.817 -0.569 1.00 83.50 84 GLU A CA 1
ATOM 662 C C . GLU A 1 84 ? -11.730 26.346 -2.015 1.00 83.50 84 GLU A C 1
ATOM 664 O O . GLU A 1 84 ? -10.838 26.877 -2.690 1.00 83.50 84 GLU A O 1
ATOM 669 N N . ASN A 1 85 ? -12.454 25.309 -2.456 1.00 77.00 85 ASN A N 1
ATOM 670 C CA . ASN A 1 85 ? -12.327 24.595 -3.739 1.00 77.00 85 ASN A CA 1
ATOM 671 C C . ASN A 1 85 ? -11.026 23.804 -3.953 1.00 77.00 85 ASN A C 1
ATOM 673 O O . ASN A 1 85 ? -10.892 23.105 -4.951 1.00 77.00 85 ASN A O 1
ATOM 677 N N . ILE A 1 86 ? -10.095 23.810 -2.999 1.00 80.38 86 ILE A N 1
ATOM 678 C CA . ILE A 1 86 ? -8.902 22.967 -3.066 1.00 80.38 86 ILE A CA 1
ATOM 679 C C . ILE A 1 86 ? -9.174 21.635 -2.372 1.00 80.38 86 ILE A C 1
ATOM 681 O O . ILE A 1 86 ? -9.426 21.582 -1.169 1.00 80.38 86 ILE A O 1
ATOM 685 N N . SER A 1 87 ? -9.086 20.551 -3.138 1.00 84.00 87 SER A N 1
ATOM 686 C CA . SER A 1 87 ? -9.128 19.188 -2.606 1.00 84.00 87 SER A CA 1
ATOM 687 C C . SER A 1 87 ? -7.845 18.845 -1.849 1.00 84.00 87 SER A C 1
ATOM 689 O O . SER A 1 87 ? -6.745 19.208 -2.273 1.00 84.00 87 SER A O 1
ATOM 691 N N . TYR A 1 88 ? -7.970 18.091 -0.762 1.00 87.69 88 TYR A N 1
ATOM 692 C CA . TYR A 1 88 ? -6.838 17.538 -0.028 1.00 87.69 88 TYR A CA 1
ATOM 693 C C . TYR A 1 88 ? -7.114 16.108 0.443 1.00 87.69 88 TYR A C 1
ATOM 695 O O . TYR A 1 88 ? -8.259 15.706 0.645 1.00 87.69 88 TYR A O 1
ATOM 703 N N . LEU A 1 89 ? -6.038 15.345 0.618 1.00 87.88 89 LEU A N 1
ATOM 704 C CA . LEU A 1 89 ? -6.047 13.995 1.176 1.00 87.88 89 LEU A CA 1
ATOM 705 C C . LEU A 1 89 ? -5.291 13.982 2.496 1.00 87.88 89 LEU A C 1
ATOM 707 O O . LEU A 1 89 ? -4.228 14.595 2.598 1.00 87.88 89 LEU A O 1
ATOM 711 N N . VAL A 1 90 ? -5.813 13.251 3.472 1.00 90.12 90 VAL A N 1
ATOM 712 C CA . VAL A 1 90 ? -5.182 13.041 4.775 1.00 90.12 90 VAL A CA 1
ATOM 713 C C . VAL A 1 90 ? -4.801 11.579 4.885 1.00 90.12 90 VAL A C 1
ATOM 715 O O . VAL A 1 90 ? -5.662 10.712 4.782 1.00 90.12 90 VAL A O 1
ATOM 718 N N . MET A 1 91 ? -3.526 11.296 5.103 1.00 90.38 91 MET A N 1
ATOM 719 C CA . MET A 1 91 ? -2.979 9.942 5.120 1.00 90.38 91 MET A CA 1
ATOM 720 C C . MET A 1 91 ? -2.021 9.730 6.294 1.00 90.38 91 MET A C 1
ATOM 722 O O . MET A 1 91 ? -1.633 10.674 6.988 1.00 90.38 91 MET A O 1
ATOM 726 N N . GLU A 1 92 ? -1.651 8.473 6.518 1.00 89.81 92 GLU A N 1
ATOM 727 C CA . GLU A 1 92 ? -0.602 8.058 7.443 1.00 89.81 92 GLU A CA 1
ATOM 728 C C . GLU A 1 92 ? 0.674 8.870 7.191 1.00 89.81 92 GLU A C 1
ATOM 730 O O . GLU A 1 92 ? 1.201 8.898 6.077 1.00 89.81 92 GLU A O 1
ATOM 735 N N . PHE A 1 93 ? 1.169 9.542 8.233 1.00 93.62 93 PHE A N 1
ATOM 736 C CA . PHE A 1 93 ? 2.495 10.139 8.189 1.00 93.62 93 PHE A CA 1
ATOM 737 C C . PHE A 1 93 ? 3.525 9.042 8.445 1.00 93.62 93 PHE A C 1
ATOM 739 O O . PHE A 1 93 ? 3.621 8.523 9.555 1.00 93.62 93 PHE A O 1
ATOM 746 N N . VAL A 1 94 ? 4.269 8.674 7.407 1.00 92.06 94 VAL A N 1
ATOM 747 C CA . VAL A 1 94 ? 5.325 7.666 7.498 1.00 92.06 94 VAL A CA 1
ATOM 748 C C . VAL A 1 94 ? 6.658 8.371 7.713 1.00 92.06 94 VAL A C 1
ATOM 750 O O . VAL A 1 94 ? 7.110 9.132 6.856 1.00 92.06 94 VAL A O 1
ATOM 753 N N . GLU A 1 95 ? 7.311 8.072 8.831 1.00 90.00 95 GLU A N 1
ATOM 754 C CA . GLU A 1 95 ? 8.687 8.491 9.100 1.00 90.00 95 GLU A CA 1
ATOM 755 C C . GLU A 1 95 ? 9.653 7.622 8.284 1.00 90.00 95 GLU A C 1
ATOM 757 O O . GLU A 1 95 ? 10.120 6.569 8.713 1.00 90.00 95 GLU A O 1
ATOM 762 N N . GLY A 1 96 ? 9.904 8.032 7.042 1.00 92.19 96 GLY A N 1
ATOM 763 C CA . GLY A 1 96 ? 10.767 7.298 6.125 1.00 92.19 96 GLY A CA 1
ATOM 764 C C . GLY A 1 96 ? 11.302 8.159 4.992 1.00 92.19 96 GLY A C 1
ATOM 765 O O . GLY A 1 96 ? 10.828 9.264 4.724 1.00 92.19 96 GLY A O 1
ATOM 766 N N . VAL A 1 97 ? 12.312 7.635 4.304 1.00 93.00 97 VAL A N 1
ATOM 767 C CA . VAL A 1 97 ? 12.965 8.303 3.175 1.00 93.00 97 VAL A CA 1
ATOM 768 C C . VAL A 1 97 ? 12.422 7.727 1.865 1.00 93.00 97 VAL A C 1
ATOM 770 O O . VAL A 1 97 ? 12.326 6.504 1.741 1.00 93.00 97 VAL A O 1
ATOM 773 N N . PRO A 1 98 ? 12.096 8.556 0.854 1.00 94.38 98 PRO A N 1
ATOM 774 C CA . PRO A 1 98 ? 11.726 8.051 -0.462 1.00 94.38 98 PRO A CA 1
ATOM 775 C C . PRO A 1 98 ? 12.825 7.171 -1.056 1.00 94.38 98 PRO A C 1
ATOM 777 O O . PRO A 1 98 ? 13.988 7.582 -1.118 1.00 94.38 98 PRO A O 1
ATOM 780 N N . LEU A 1 99 ? 12.458 6.003 -1.580 1.00 96.06 99 LEU A N 1
ATOM 781 C CA . LEU A 1 99 ? 13.388 5.049 -2.181 1.00 96.06 99 LEU A CA 1
ATOM 782 C C . LEU A 1 99 ? 14.191 5.689 -3.321 1.00 96.06 99 LEU A C 1
ATOM 784 O O . LEU A 1 99 ? 15.371 5.396 -3.487 1.00 96.06 99 LEU A O 1
ATOM 788 N N . SER A 1 100 ? 13.604 6.643 -4.053 1.00 94.31 100 SER A N 1
ATOM 789 C CA . SER A 1 100 ? 14.317 7.436 -5.066 1.00 94.31 100 SER A CA 1
ATOM 790 C C . SER A 1 100 ? 15.518 8.206 -4.510 1.00 94.31 100 SER A C 1
ATOM 792 O O . SER A 1 100 ? 16.518 8.381 -5.203 1.00 94.31 100 SER A O 1
ATOM 794 N N . THR A 1 101 ? 15.422 8.700 -3.273 1.00 94.06 101 THR A N 1
ATOM 795 C CA . THR A 1 101 ? 16.534 9.373 -2.592 1.00 94.06 101 THR A CA 1
ATOM 796 C C . THR A 1 101 ? 17.583 8.350 -2.182 1.00 94.06 101 THR A C 1
ATOM 798 O O . THR A 1 101 ? 18.759 8.554 -2.472 1.00 94.06 101 THR A O 1
ATOM 801 N N . SER A 1 102 ? 17.164 7.209 -1.629 1.00 93.62 102 SER A N 1
ATOM 802 C CA . SER A 1 102 ? 18.081 6.129 -1.258 1.00 93.62 102 SER A CA 1
ATOM 803 C C . SER A 1 102 ? 18.867 5.585 -2.457 1.00 93.62 102 SER A C 1
ATOM 805 O O . SER A 1 102 ? 20.074 5.404 -2.344 1.00 93.62 102 SER A O 1
ATOM 807 N N . VAL A 1 103 ? 18.228 5.397 -3.619 1.00 94.06 103 VAL A N 1
ATOM 808 C CA . VAL A 1 103 ? 18.898 4.999 -4.874 1.00 94.06 103 VAL A CA 1
ATOM 809 C C . VAL A 1 103 ? 19.897 6.055 -5.331 1.00 94.06 103 VAL A C 1
ATOM 811 O O . VAL A 1 103 ? 21.023 5.725 -5.690 1.00 94.06 103 VAL A O 1
ATOM 814 N N . ARG A 1 104 ? 19.520 7.338 -5.299 1.00 94.06 104 ARG A N 1
ATOM 815 C CA . ARG A 1 104 ? 20.409 8.432 -5.717 1.00 94.06 104 ARG A CA 1
ATOM 816 C C . ARG A 1 104 ? 21.664 8.530 -4.844 1.00 94.06 104 ARG A C 1
ATOM 818 O O . ARG A 1 104 ? 22.730 8.844 -5.360 1.00 94.06 104 ARG A O 1
ATOM 825 N N . GLU A 1 105 ? 21.531 8.300 -3.542 1.00 92.88 105 GLU A N 1
ATOM 826 C CA . GLU A 1 105 ? 22.630 8.435 -2.579 1.00 92.88 105 GLU A CA 1
ATOM 827 C C . GLU A 1 105 ? 23.503 7.182 -2.482 1.00 92.88 105 GLU A C 1
ATOM 829 O O . GLU A 1 105 ? 24.723 7.293 -2.382 1.00 92.88 105 GLU A O 1
ATOM 834 N N . ARG A 1 106 ? 22.892 5.992 -2.508 1.00 90.50 106 ARG A N 1
ATOM 835 C CA . ARG A 1 106 ? 23.593 4.711 -2.317 1.00 90.50 106 ARG A CA 1
ATOM 836 C C . ARG A 1 106 ? 23.992 4.041 -3.632 1.00 90.50 106 ARG A C 1
ATOM 838 O O . ARG A 1 106 ? 24.932 3.252 -3.644 1.00 90.50 106 ARG A O 1
ATOM 845 N N . GLY A 1 107 ? 23.305 4.349 -4.731 1.00 92.06 107 GLY A N 1
ATOM 846 C CA . GLY A 1 107 ? 23.426 3.627 -5.993 1.00 92.06 107 GLY A CA 1
ATOM 847 C C . GLY A 1 107 ? 22.687 2.287 -5.954 1.00 92.06 107 GLY A C 1
ATOM 848 O O . GLY A 1 107 ? 21.550 2.207 -5.489 1.00 92.06 107 GLY A O 1
ATOM 849 N N . ALA A 1 108 ? 23.330 1.240 -6.473 1.00 93.44 108 ALA A N 1
ATOM 850 C CA . ALA A 1 108 ? 22.776 -0.110 -6.480 1.00 93.44 108 ALA A CA 1
ATOM 851 C C . ALA A 1 108 ? 22.686 -0.703 -5.062 1.00 93.44 108 ALA A C 1
ATOM 853 O O . ALA A 1 108 ? 23.580 -0.523 -4.234 1.00 93.44 108 ALA A O 1
ATOM 854 N N . PHE A 1 109 ? 21.619 -1.450 -4.810 1.00 93.75 109 PHE A N 1
ATOM 855 C CA . PHE A 1 109 ? 21.385 -2.222 -3.598 1.00 93.75 109 PHE A CA 1
ATOM 856 C C . PHE A 1 109 ? 21.942 -3.639 -3.753 1.00 93.75 109 PHE A C 1
ATOM 858 O O . PHE A 1 109 ? 22.079 -4.163 -4.861 1.00 93.75 109 PHE A O 1
ATOM 865 N N . ASP A 1 110 ? 22.235 -4.286 -2.628 1.00 90.88 110 ASP A N 1
ATOM 866 C CA . ASP A 1 110 ? 22.572 -5.703 -2.623 1.00 90.88 110 ASP A CA 1
ATOM 867 C C . ASP A 1 110 ? 21.333 -6.574 -2.896 1.00 90.88 110 ASP A C 1
ATOM 869 O O . ASP A 1 110 ? 20.183 -6.154 -2.750 1.00 90.88 110 ASP A O 1
ATOM 873 N N . HIS A 1 111 ? 21.551 -7.825 -3.308 1.00 89.25 111 HIS A N 1
ATOM 874 C CA . HIS A 1 111 ? 20.446 -8.705 -3.704 1.00 89.25 111 HIS A CA 1
ATOM 875 C C . HIS A 1 111 ? 19.446 -8.956 -2.565 1.00 89.25 111 HIS A C 1
ATOM 877 O O . HIS A 1 111 ? 18.258 -9.133 -2.826 1.00 89.25 111 HIS A O 1
ATOM 883 N N . ALA A 1 112 ? 19.912 -8.967 -1.312 1.00 84.44 112 ALA A N 1
ATOM 884 C CA . ALA A 1 112 ? 19.055 -9.133 -0.143 1.00 84.44 112 ALA A CA 1
ATOM 885 C C . ALA A 1 112 ? 18.145 -7.911 0.067 1.00 84.44 112 ALA A C 1
ATOM 887 O O . ALA A 1 112 ? 16.937 -8.077 0.252 1.00 84.44 112 ALA A O 1
ATOM 888 N N . GLY A 1 113 ? 18.690 -6.696 -0.038 1.00 87.25 113 GLY A N 1
ATOM 889 C CA . GLY A 1 113 ? 17.924 -5.456 0.020 1.00 87.25 113 GLY A CA 1
ATOM 890 C C . GLY A 1 113 ? 16.898 -5.359 -1.105 1.00 87.25 113 GLY A C 1
ATOM 891 O O . GLY A 1 113 ? 15.736 -5.054 -0.840 1.00 87.25 113 GLY A O 1
ATOM 892 N N . VAL A 1 114 ? 17.280 -5.707 -2.342 1.00 93.38 114 VAL A N 1
ATOM 893 C CA . VAL A 1 114 ? 16.339 -5.739 -3.476 1.00 93.38 114 VAL A CA 1
ATOM 894 C C . VAL A 1 114 ? 15.197 -6.720 -3.222 1.00 93.38 114 VAL A C 1
ATOM 896 O O . VAL A 1 114 ? 14.039 -6.346 -3.392 1.00 93.38 114 VAL A O 1
ATOM 899 N N . ARG A 1 115 ? 15.489 -7.949 -2.770 1.00 90.88 115 ARG A N 1
ATOM 900 C CA . ARG A 1 115 ? 14.447 -8.935 -2.432 1.00 90.88 115 ARG A CA 1
ATOM 901 C C . ARG A 1 115 ? 13.487 -8.410 -1.377 1.00 90.88 115 ARG A C 1
ATOM 903 O O . ARG A 1 115 ? 12.282 -8.494 -1.581 1.00 90.88 115 ARG A O 1
ATOM 910 N N . SER A 1 116 ? 14.019 -7.856 -0.285 1.00 87.12 116 SER A N 1
ATOM 911 C CA . SER A 1 116 ? 13.212 -7.299 0.805 1.00 87.12 116 SER A CA 1
ATOM 912 C C . SER A 1 116 ? 12.273 -6.203 0.303 1.00 87.12 116 SER A C 1
ATOM 914 O O . SER A 1 116 ? 11.063 -6.280 0.508 1.00 87.12 116 SER A O 1
ATOM 916 N N . ILE A 1 117 ? 12.815 -5.219 -0.416 1.00 93.44 117 ILE A N 1
ATOM 917 C CA . ILE A 1 117 ? 12.048 -4.060 -0.876 1.00 93.44 117 ILE A CA 1
ATOM 918 C C . ILE A 1 117 ? 10.990 -4.482 -1.899 1.00 93.44 117 ILE A C 1
ATOM 920 O O . ILE A 1 117 ? 9.809 -4.187 -1.721 1.00 93.44 117 ILE A O 1
ATOM 924 N N . ILE A 1 118 ? 11.387 -5.210 -2.947 1.00 96.38 118 ILE A N 1
ATOM 925 C CA . ILE A 1 118 ? 10.471 -5.625 -4.017 1.00 96.38 118 ILE A CA 1
ATOM 926 C C . ILE A 1 118 ? 9.420 -6.605 -3.496 1.00 96.38 118 ILE A C 1
ATOM 928 O O . ILE A 1 118 ? 8.261 -6.511 -3.890 1.00 96.38 118 ILE A O 1
ATOM 932 N N . GLY A 1 119 ? 9.781 -7.495 -2.571 1.00 91.69 119 GLY A N 1
ATOM 933 C CA . GLY A 1 119 ? 8.835 -8.395 -1.919 1.00 91.69 119 GLY A CA 1
ATOM 934 C C . GLY A 1 119 ? 7.755 -7.665 -1.126 1.00 91.69 119 GLY A C 1
ATOM 935 O O . GLY A 1 119 ? 6.573 -7.955 -1.300 1.00 91.69 119 GLY A O 1
ATOM 936 N N . GLN A 1 120 ? 8.136 -6.684 -0.302 1.00 91.81 120 GLN A N 1
ATOM 937 C CA . GLN A 1 120 ? 7.178 -5.873 0.458 1.00 91.81 120 GLN A CA 1
ATOM 938 C C . GLN A 1 120 ? 6.290 -5.014 -0.461 1.00 91.81 120 GLN A C 1
ATOM 940 O O . GLN A 1 120 ? 5.084 -4.901 -0.240 1.00 91.81 120 GLN A O 1
ATOM 945 N N . MET A 1 121 ? 6.852 -4.451 -1.539 1.00 96.62 121 MET A N 1
ATOM 946 C CA . MET A 1 121 ? 6.060 -3.755 -2.561 1.00 96.62 121 MET A CA 1
ATOM 947 C C . MET A 1 121 ? 5.069 -4.704 -3.247 1.00 96.62 121 MET A C 1
ATOM 949 O O . MET A 1 121 ? 3.916 -4.336 -3.461 1.00 96.62 121 MET A O 1
ATOM 953 N N . ALA A 1 122 ? 5.487 -5.931 -3.567 1.00 95.44 122 ALA A N 1
ATOM 954 C CA . ALA A 1 122 ? 4.629 -6.936 -4.185 1.00 95.44 122 ALA A CA 1
ATOM 955 C C . ALA A 1 122 ? 3.466 -7.352 -3.265 1.00 95.44 122 ALA A C 1
ATOM 957 O O . ALA A 1 122 ? 2.342 -7.500 -3.736 1.00 95.44 122 ALA A O 1
ATOM 958 N N . GLN A 1 123 ? 3.693 -7.468 -1.953 1.00 88.75 123 GLN A N 1
ATOM 959 C CA . GLN A 1 123 ? 2.626 -7.707 -0.970 1.00 88.75 123 GLN A CA 1
ATOM 960 C C . GLN A 1 123 ? 1.600 -6.569 -0.944 1.00 88.75 123 GLN A C 1
ATOM 962 O O . GLN A 1 123 ? 0.398 -6.820 -1.014 1.00 88.75 123 GLN A O 1
ATOM 967 N N . ALA A 1 124 ? 2.071 -5.320 -0.906 1.00 91.62 124 ALA A N 1
ATOM 968 C CA . ALA A 1 124 ? 1.201 -4.149 -0.948 1.00 91.62 124 ALA A CA 1
ATOM 969 C C . ALA A 1 124 ? 0.371 -4.097 -2.241 1.00 91.62 124 ALA A C 1
ATOM 971 O O . ALA A 1 124 ? -0.839 -3.884 -2.196 1.00 91.62 124 ALA A O 1
ATOM 972 N N . LEU A 1 125 ? 1.002 -4.337 -3.395 1.00 94.69 125 LEU A N 1
ATOM 973 C CA . LEU A 1 125 ? 0.305 -4.373 -4.681 1.00 94.69 125 LEU A CA 1
ATOM 974 C C . LEU A 1 125 ? -0.703 -5.520 -4.746 1.00 94.69 125 LEU A C 1
ATOM 976 O O . LEU A 1 125 ? -1.812 -5.307 -5.220 1.00 94.69 125 LEU A O 1
ATOM 980 N N . HIS A 1 126 ? -0.367 -6.699 -4.217 1.00 92.56 126 HIS A N 1
ATOM 981 C CA . HIS A 1 126 ? -1.305 -7.818 -4.153 1.00 92.56 126 HIS A CA 1
ATOM 982 C C . HIS A 1 126 ? -2.561 -7.453 -3.355 1.00 92.56 126 HIS A C 1
ATOM 984 O O . HIS A 1 126 ? -3.666 -7.648 -3.855 1.00 92.56 126 HIS A O 1
ATOM 990 N N . ALA A 1 127 ? -2.396 -6.870 -2.162 1.00 84.25 127 ALA A N 1
ATOM 991 C CA . ALA A 1 127 ? -3.515 -6.443 -1.324 1.00 84.25 127 ALA A CA 1
ATOM 992 C C . ALA A 1 127 ? -4.401 -5.399 -2.026 1.00 84.25 127 ALA A C 1
ATOM 994 O O . ALA A 1 127 ? -5.626 -5.476 -1.956 1.00 84.25 127 ALA A O 1
ATOM 995 N N . ALA A 1 128 ? -3.796 -4.450 -2.746 1.00 86.50 128 ALA A N 1
ATOM 996 C CA . ALA A 1 128 ? -4.544 -3.472 -3.527 1.00 86.50 128 ALA A CA 1
ATOM 997 C C . ALA A 1 128 ? -5.301 -4.114 -4.702 1.00 86.50 128 ALA A C 1
ATOM 999 O O . ALA A 1 128 ? -6.481 -3.828 -4.903 1.00 86.50 128 ALA A O 1
ATOM 1000 N N . HIS A 1 129 ? -4.650 -5.011 -5.450 1.00 88.88 129 HIS A N 1
ATOM 1001 C CA . HIS A 1 129 ? -5.242 -5.683 -6.609 1.00 88.88 129 HIS A CA 1
ATOM 1002 C C . HIS A 1 129 ? -6.420 -6.585 -6.218 1.00 88.88 129 HIS A C 1
ATOM 1004 O O . HIS A 1 129 ? -7.434 -6.563 -6.912 1.00 88.88 129 HIS A O 1
ATOM 1010 N N . GLU A 1 130 ? -6.336 -7.301 -5.091 1.00 85.88 130 GLU A N 1
ATOM 1011 C CA . GLU A 1 130 ? -7.445 -8.109 -4.545 1.00 85.88 130 GLU A CA 1
ATOM 1012 C C . GLU A 1 130 ? -8.665 -7.253 -4.171 1.00 85.88 130 GLU A C 1
ATOM 1014 O O . GLU A 1 130 ? -9.807 -7.686 -4.308 1.00 85.88 130 GLU A O 1
ATOM 1019 N N . ALA A 1 131 ? -8.434 -6.011 -3.748 1.00 79.12 131 ALA A N 1
ATOM 1020 C CA . ALA A 1 131 ? -9.483 -5.031 -3.476 1.00 79.12 131 ALA A CA 1
ATOM 1021 C C . ALA A 1 131 ? -9.946 -4.266 -4.736 1.00 79.12 131 ALA A C 1
ATOM 1023 O O . ALA A 1 131 ? -10.718 -3.313 -4.634 1.00 79.12 131 ALA A O 1
ATOM 1024 N N . GLY A 1 132 ? -9.478 -4.656 -5.927 1.00 82.31 132 GLY A N 1
ATOM 1025 C CA . GLY A 1 132 ? -9.846 -4.031 -7.199 1.00 82.31 132 GLY A CA 1
ATOM 1026 C C . GLY A 1 132 ? -9.180 -2.676 -7.463 1.00 82.31 132 GLY A C 1
ATOM 1027 O O . GLY A 1 132 ? -9.598 -1.955 -8.370 1.00 82.31 132 GLY A O 1
ATOM 1028 N N . VAL A 1 133 ? -8.142 -2.316 -6.702 1.00 84.50 133 VAL A N 1
ATOM 1029 C CA . VAL A 1 133 ? -7.422 -1.043 -6.830 1.00 84.50 133 VAL A CA 1
ATOM 1030 C C . VAL A 1 133 ? -6.089 -1.256 -7.545 1.00 84.50 133 VAL A C 1
ATOM 1032 O O . VAL A 1 133 ? -5.240 -2.015 -7.093 1.00 84.50 133 VAL A O 1
ATOM 1035 N N . VAL A 1 134 ? -5.872 -0.538 -8.648 1.00 88.31 134 VAL A N 1
ATOM 1036 C CA . VAL A 1 134 ? -4.595 -0.511 -9.387 1.00 88.31 134 VAL A CA 1
ATOM 1037 C C . VAL A 1 134 ? -3.823 0.748 -8.994 1.00 88.31 134 VAL A C 1
ATOM 1039 O O . VAL A 1 134 ? -4.402 1.834 -8.956 1.00 88.31 134 VAL A O 1
ATOM 1042 N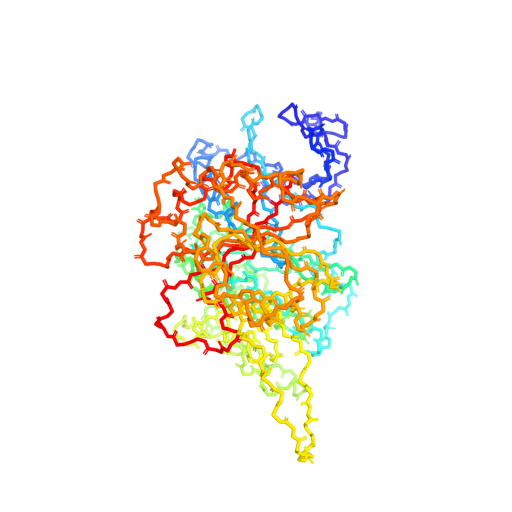 N . HIS A 1 135 ? -2.518 0.642 -8.739 1.00 90.88 135 HIS A N 1
ATOM 1043 C CA . HIS A 1 135 ? -1.704 1.771 -8.287 1.00 90.88 135 HIS A CA 1
ATOM 1044 C C . HIS A 1 135 ? -1.403 2.772 -9.411 1.00 90.88 135 HIS A C 1
ATOM 1046 O O . HIS A 1 135 ? -1.448 3.980 -9.182 1.00 90.88 135 HIS A O 1
ATOM 1052 N N . ARG A 1 136 ? -1.094 2.308 -10.630 1.00 88.12 136 ARG A N 1
ATOM 1053 C CA . ARG A 1 136 ? -0.886 3.104 -11.866 1.00 88.12 136 ARG A CA 1
ATOM 1054 C C . ARG A 1 136 ? 0.328 4.046 -11.904 1.00 88.12 136 ARG A C 1
ATOM 1056 O O . ARG A 1 136 ? 0.550 4.717 -12.920 1.00 88.12 136 ARG A O 1
ATOM 1063 N N . ASP A 1 137 ? 1.101 4.135 -10.827 1.00 87.50 137 ASP A N 1
ATOM 1064 C CA . ASP A 1 137 ? 2.247 5.050 -10.694 1.00 87.50 137 ASP A CA 1
ATOM 1065 C C . ASP A 1 137 ? 3.308 4.472 -9.745 1.00 87.50 137 ASP A C 1
ATOM 1067 O O . ASP A 1 137 ? 3.860 5.168 -8.895 1.00 87.50 137 ASP A O 1
ATOM 1071 N N . VAL A 1 138 ? 3.571 3.169 -9.869 1.00 94.12 138 VAL A N 1
ATOM 1072 C CA . VAL A 1 138 ? 4.634 2.496 -9.116 1.00 94.12 138 VAL A CA 1
ATOM 1073 C C . VAL A 1 138 ? 5.990 3.042 -9.570 1.00 94.12 138 VAL A C 1
ATOM 1075 O O . VAL A 1 138 ? 6.365 2.918 -10.735 1.00 94.12 138 VAL A O 1
ATOM 1078 N N . LYS A 1 139 ? 6.722 3.672 -8.649 1.00 93.62 139 LYS A N 1
ATOM 1079 C CA . LYS A 1 139 ? 8.071 4.220 -8.862 1.00 93.62 139 LYS A CA 1
ATOM 1080 C C . LYS A 1 139 ? 8.749 4.494 -7.518 1.00 93.62 139 LYS A C 1
ATOM 1082 O O . LYS A 1 139 ? 8.039 4.729 -6.543 1.00 93.62 139 LYS A O 1
ATOM 1087 N N . PRO A 1 140 ? 10.087 4.610 -7.444 1.00 95.06 140 PRO A N 1
ATOM 1088 C CA . PRO A 1 140 ? 10.796 4.790 -6.176 1.00 95.06 140 PRO A CA 1
ATOM 1089 C C . PRO A 1 140 ? 10.427 6.071 -5.410 1.00 95.06 140 PRO A C 1
ATOM 1091 O O . PRO A 1 140 ? 10.640 6.152 -4.208 1.00 95.06 140 PRO A O 1
ATOM 1094 N N . ALA A 1 141 ? 9.883 7.090 -6.081 1.00 90.69 141 ALA A N 1
ATOM 1095 C CA . ALA A 1 141 ? 9.425 8.316 -5.419 1.00 90.69 141 ALA A CA 1
ATOM 1096 C C . ALA A 1 141 ? 8.127 8.128 -4.605 1.00 90.69 141 ALA A C 1
ATOM 1098 O O . ALA A 1 141 ? 7.876 8.915 -3.700 1.00 90.69 141 ALA A O 1
ATOM 1099 N N . ASN A 1 142 ? 7.341 7.087 -4.907 1.00 92.81 142 ASN A N 1
ATOM 1100 C CA . ASN A 1 142 ? 6.082 6.744 -4.230 1.00 92.81 142 ASN A CA 1
ATOM 1101 C C . ASN A 1 142 ? 6.267 5.563 -3.252 1.00 92.81 142 ASN A C 1
ATOM 1103 O O . ASN A 1 142 ? 5.325 4.856 -2.901 1.00 92.81 142 ASN A O 1
ATOM 1107 N N . VAL A 1 143 ? 7.514 5.299 -2.860 1.00 95.69 143 VAL A N 1
ATOM 1108 C CA . VAL A 1 143 ? 7.892 4.221 -1.947 1.00 95.69 143 VAL A CA 1
ATOM 1109 C C . VAL A 1 143 ? 8.705 4.851 -0.834 1.00 95.69 143 VAL A C 1
ATOM 1111 O O . VAL A 1 143 ? 9.769 5.406 -1.101 1.00 95.69 143 VAL A O 1
ATOM 1114 N N . LEU A 1 144 ? 8.223 4.778 0.401 1.00 95.75 144 LEU A N 1
ATOM 1115 C CA . LEU A 1 144 ? 8.964 5.225 1.576 1.00 95.75 144 LEU A CA 1
ATOM 1116 C C . LEU A 1 144 ? 9.620 4.023 2.252 1.00 95.75 144 LEU A C 1
ATOM 1118 O O . LEU A 1 144 ? 9.000 2.966 2.381 1.00 95.75 144 LEU A O 1
ATOM 1122 N N . LEU A 1 145 ? 10.869 4.198 2.674 1.00 93.50 145 LEU A N 1
ATOM 1123 C CA . LEU A 1 145 ? 11.633 3.228 3.447 1.00 93.50 145 LEU A CA 1
ATOM 1124 C C . LEU A 1 145 ? 11.886 3.801 4.844 1.00 93.50 145 LEU A C 1
ATOM 1126 O O . LEU A 1 145 ? 12.526 4.850 4.963 1.00 93.50 145 LEU A O 1
ATOM 1130 N N . THR A 1 146 ? 11.372 3.140 5.880 1.00 89.44 146 THR A N 1
ATOM 1131 C CA . THR A 1 146 ? 11.624 3.534 7.277 1.00 89.44 146 THR A CA 1
ATOM 1132 C C . THR A 1 146 ? 13.026 3.117 7.721 1.00 89.44 146 THR A C 1
ATOM 1134 O O . THR A 1 146 ? 13.694 2.321 7.049 1.00 89.44 146 THR A O 1
ATOM 1137 N N . GLU A 1 147 ? 13.492 3.632 8.859 1.00 83.12 147 GLU A N 1
ATOM 1138 C CA . GLU A 1 147 ? 14.795 3.250 9.422 1.00 83.12 147 GLU A CA 1
ATOM 1139 C C . GLU A 1 147 ? 14.864 1.754 9.774 1.00 83.12 147 GLU A C 1
ATOM 1141 O O . GLU A 1 147 ? 15.915 1.128 9.639 1.00 83.12 147 GLU A O 1
ATOM 1146 N N . GLU A 1 148 ? 13.727 1.153 10.127 1.00 79.75 148 GLU A N 1
ATOM 1147 C CA . GLU A 1 148 ? 13.571 -0.276 10.419 1.00 79.75 148 GLU A CA 1
ATOM 1148 C C . GLU A 1 148 ? 13.527 -1.151 9.154 1.00 79.75 148 GLU A C 1
ATOM 1150 O O . GLU A 1 148 ? 13.437 -2.375 9.249 1.00 79.75 148 GLU A O 1
ATOM 1155 N N . GLY A 1 149 ? 13.585 -0.552 7.959 1.00 81.50 149 GLY A N 1
ATOM 1156 C CA . GLY A 1 149 ? 13.549 -1.272 6.686 1.00 81.50 149 GLY A CA 1
ATOM 1157 C C . GLY A 1 149 ? 12.144 -1.672 6.225 1.00 81.50 149 GLY A C 1
ATOM 1158 O O . GLY A 1 149 ? 12.011 -2.533 5.348 1.00 81.50 149 GLY A O 1
ATOM 1159 N N . VAL A 1 150 ? 11.102 -1.055 6.791 1.00 88.38 150 VAL A N 1
ATOM 1160 C CA . VAL A 1 150 ? 9.717 -1.252 6.353 1.00 88.38 150 VAL A CA 1
ATOM 1161 C C . VAL A 1 150 ? 9.450 -0.415 5.109 1.00 88.38 150 VAL A C 1
ATOM 1163 O O . VAL A 1 150 ? 9.769 0.773 5.053 1.00 88.38 150 VAL A O 1
ATOM 1166 N N . VAL A 1 151 ? 8.831 -1.038 4.109 1.00 93.31 151 VAL A N 1
ATOM 1167 C CA . VAL A 1 151 ? 8.372 -0.367 2.895 1.00 93.31 151 VAL A CA 1
ATOM 1168 C C . VAL A 1 151 ? 6.926 0.083 3.049 1.00 93.31 151 VAL A C 1
ATOM 1170 O O . VAL A 1 151 ? 6.059 -0.707 3.421 1.00 93.31 151 VAL A O 1
ATOM 1173 N N . LYS A 1 152 ? 6.649 1.332 2.678 1.00 93.69 152 LYS A N 1
ATOM 1174 C CA . LYS A 1 152 ? 5.301 1.897 2.575 1.00 93.69 152 LYS A CA 1
ATOM 1175 C C . LYS A 1 152 ? 5.067 2.421 1.162 1.00 93.69 152 LYS A C 1
ATOM 1177 O O . LYS A 1 152 ? 5.745 3.352 0.729 1.00 93.69 152 LYS A O 1
ATOM 1182 N N . LEU A 1 153 ? 4.107 1.835 0.448 1.00 93.44 153 LEU A N 1
ATOM 1183 C CA . LEU A 1 153 ? 3.586 2.405 -0.793 1.00 93.44 153 LEU A CA 1
ATOM 1184 C C . LEU A 1 153 ? 2.693 3.599 -0.475 1.00 93.44 153 LEU A C 1
ATOM 1186 O O . LEU A 1 153 ? 1.781 3.502 0.349 1.00 93.44 153 LEU A O 1
ATOM 1190 N N . THR A 1 154 ? 2.955 4.712 -1.145 1.00 89.38 154 THR A N 1
ATOM 1191 C CA . THR A 1 154 ? 2.177 5.947 -1.058 1.00 89.38 154 THR A CA 1
ATOM 1192 C C . THR A 1 154 ? 1.635 6.311 -2.433 1.00 89.38 154 THR A C 1
ATOM 1194 O O . THR A 1 154 ? 2.049 5.747 -3.440 1.00 89.38 154 THR A O 1
ATOM 1197 N N . ASP A 1 155 ? 0.725 7.285 -2.497 1.00 78.81 155 ASP A N 1
ATOM 1198 C CA . ASP A 1 155 ? 0.327 7.892 -3.770 1.00 78.81 155 ASP A CA 1
ATOM 1199 C C . ASP A 1 155 ? -0.148 6.881 -4.831 1.00 78.81 155 ASP A C 1
ATOM 1201 O O . ASP A 1 155 ? 0.236 6.951 -6.005 1.00 78.81 155 ASP A O 1
ATOM 1205 N N . PHE A 1 156 ? -1.056 5.980 -4.431 1.00 74.25 156 PHE A N 1
ATOM 1206 C CA . PHE A 1 156 ? -1.935 5.285 -5.379 1.00 74.25 156 PHE A CA 1
ATOM 1207 C C . PHE A 1 156 ? -2.479 6.335 -6.339 1.00 74.25 156 PHE A C 1
ATOM 1209 O O . PHE A 1 156 ? -2.790 7.434 -5.903 1.00 74.25 156 PHE A O 1
ATOM 1216 N N . GLY A 1 157 ? -2.487 6.083 -7.643 1.00 61.94 157 GLY A N 1
ATOM 1217 C CA . GLY A 1 157 ? -2.621 7.115 -8.672 1.00 61.94 157 GLY A CA 1
ATOM 1218 C C . GLY A 1 157 ? -4.007 7.769 -8.783 1.00 61.94 157 GLY A C 1
ATOM 1219 O O . GLY A 1 157 ? -4.490 7.902 -9.906 1.00 61.94 157 GLY A O 1
ATOM 1220 N N . ILE A 1 158 ? -4.595 8.218 -7.663 1.00 57.75 158 ILE A N 1
ATOM 1221 C CA . ILE A 1 158 ? -5.911 8.856 -7.463 1.00 57.75 158 ILE A CA 1
ATOM 1222 C C . ILE A 1 158 ? -6.124 10.030 -8.437 1.00 57.75 158 ILE A C 1
ATOM 1224 O O . ILE A 1 158 ? -7.234 10.361 -8.840 1.00 57.75 158 ILE A O 1
ATOM 1228 N N . ALA A 1 159 ? -5.036 10.682 -8.856 1.00 48.47 159 ALA A N 1
ATOM 1229 C CA . ALA A 1 159 ? -5.060 11.811 -9.785 1.00 48.47 159 ALA A CA 1
ATOM 1230 C C . ALA A 1 159 ? -4.823 11.428 -11.263 1.00 48.47 159 ALA A C 1
ATOM 1232 O O . ALA A 1 159 ? -5.106 12.229 -12.155 1.00 48.47 159 ALA A O 1
ATOM 1233 N N . ARG A 1 160 ? -4.313 10.223 -11.564 1.00 52.06 160 ARG A N 1
ATOM 1234 C CA . ARG A 1 160 ? -4.037 9.779 -12.947 1.00 52.06 160 ARG A CA 1
ATOM 1235 C C . ARG A 1 160 ? -5.254 9.192 -13.658 1.00 52.06 160 ARG A C 1
ATOM 1237 O O . ARG A 1 160 ? -5.236 9.136 -14.880 1.00 52.06 160 ARG A O 1
ATOM 1244 N N . ALA A 1 161 ? -6.319 8.815 -12.957 1.00 45.47 161 ALA A N 1
ATOM 1245 C CA . ALA A 1 161 ? -7.526 8.291 -13.604 1.00 45.47 161 ALA A CA 1
ATOM 1246 C C . ALA A 1 161 ? -8.303 9.311 -14.441 1.00 45.47 161 ALA A C 1
ATOM 1248 O O . ALA A 1 161 ? -9.095 8.940 -15.309 1.00 45.47 161 ALA A O 1
ATOM 1249 N N . ALA A 1 162 ? -8.075 10.605 -14.208 1.00 36.47 162 ALA A N 1
ATOM 1250 C CA . ALA A 1 162 ? -8.665 11.673 -15.005 1.00 36.47 162 ALA A CA 1
ATOM 1251 C C . ALA A 1 162 ? -7.822 12.040 -16.240 1.00 36.47 162 ALA A C 1
ATOM 1253 O O . ALA A 1 162 ? -8.377 12.522 -17.228 1.00 36.47 162 ALA A O 1
ATOM 1254 N N . ALA A 1 163 ? -6.510 11.788 -16.211 1.00 41.94 163 ALA A N 1
ATOM 1255 C CA . ALA A 1 163 ? -5.588 12.145 -17.281 1.00 41.94 163 ALA A CA 1
ATOM 1256 C C . ALA A 1 163 ? -5.248 10.911 -18.127 1.00 41.94 163 ALA A C 1
ATOM 1258 O O . ALA A 1 163 ? -4.644 9.957 -17.638 1.00 41.94 163 ALA A O 1
ATOM 1259 N N . SER A 1 164 ? -5.590 10.938 -19.418 1.00 43.59 164 SER A N 1
ATOM 1260 C CA . SER A 1 164 ? -5.101 9.951 -20.386 1.00 43.59 164 SER A CA 1
ATOM 1261 C C . SER A 1 164 ? -3.571 9.922 -20.336 1.00 43.59 164 SER A C 1
ATOM 1263 O O . SER A 1 164 ? -2.911 10.843 -20.818 1.00 43.59 164 SER A O 1
ATOM 1265 N N . SER A 1 165 ? -3.007 8.901 -19.699 1.00 47.97 165 SER A N 1
ATOM 1266 C CA . SER A 1 165 ? -1.563 8.707 -19.601 1.00 47.97 165 SER A CA 1
ATOM 1267 C C . SER A 1 165 ? -1.111 7.963 -20.857 1.00 47.97 165 SER A C 1
ATOM 1269 O O . SER A 1 165 ? -1.652 6.906 -21.162 1.00 47.97 165 SER A O 1
ATOM 1271 N N . GLY A 1 166 ? -0.172 8.537 -21.610 1.00 51.50 166 GLY A N 1
ATOM 1272 C CA . GLY A 1 166 ? 0.340 7.958 -22.856 1.00 51.50 166 GLY A CA 1
ATOM 1273 C C . GLY A 1 166 ? 0.829 9.021 -23.839 1.00 51.50 166 GLY A C 1
ATOM 1274 O O . GLY A 1 166 ? 0.767 10.219 -23.549 1.00 51.50 166 GLY A O 1
ATOM 1275 N N . LEU A 1 167 ? 1.322 8.591 -25.006 1.00 49.28 167 LEU A N 1
ATOM 1276 C CA . LEU A 1 167 ? 1.560 9.509 -26.123 1.00 49.28 167 LEU A CA 1
ATOM 1277 C C . LEU A 1 167 ? 0.219 10.116 -26.559 1.00 49.28 167 LEU A C 1
ATOM 1279 O O . LEU A 1 167 ? -0.688 9.402 -26.990 1.00 49.28 167 LEU A O 1
ATOM 1283 N N . THR A 1 168 ? 0.082 11.436 -26.465 1.00 51.31 168 THR A N 1
ATOM 1284 C CA . THR A 1 168 ? -1.082 12.120 -27.036 1.00 51.31 168 THR A CA 1
ATOM 1285 C C . THR A 1 168 ? -1.004 12.112 -28.566 1.00 51.31 168 THR A C 1
ATOM 1287 O O . THR A 1 168 ? 0.068 11.954 -29.153 1.00 51.31 168 THR A O 1
ATOM 1290 N N . LYS A 1 169 ? -2.140 12.324 -29.247 1.00 42.72 169 LYS A N 1
ATOM 1291 C CA . LYS A 1 169 ? -2.196 12.421 -30.722 1.00 42.72 169 LYS A CA 1
ATOM 1292 C C . LYS A 1 169 ? -1.290 13.523 -31.301 1.00 42.72 169 LYS A C 1
ATOM 1294 O O . LYS A 1 169 ? -0.995 13.484 -32.490 1.00 42.72 169 LYS A O 1
ATOM 1299 N N . THR A 1 170 ? -0.863 14.487 -30.484 1.00 46.34 170 THR A N 1
ATOM 1300 C CA . THR A 1 170 ? 0.045 15.589 -30.839 1.00 46.34 170 THR A CA 1
ATOM 1301 C C . THR A 1 170 ? 1.516 15.305 -30.507 1.00 46.34 170 THR A C 1
ATOM 1303 O O . THR A 1 170 ? 2.362 16.150 -30.774 1.00 46.34 170 THR A O 1
ATOM 1306 N N . GLY A 1 171 ? 1.846 14.127 -29.962 1.00 46.84 171 GLY A N 1
ATOM 1307 C CA . GLY A 1 171 ? 3.221 13.739 -29.619 1.00 46.84 171 GLY A CA 1
ATOM 1308 C C . GLY A 1 171 ? 3.740 14.322 -28.300 1.00 46.84 171 GLY A C 1
ATOM 1309 O O . GLY A 1 171 ? 4.892 14.084 -27.944 1.00 46.84 171 GLY A O 1
ATOM 1310 N N . GLU A 1 172 ? 2.906 15.049 -27.554 1.00 46.22 172 GLU A N 1
ATOM 1311 C CA . GLU A 1 172 ? 3.241 15.553 -26.221 1.00 46.22 172 GLU A CA 1
ATOM 1312 C C . GLU A 1 172 ? 2.941 14.484 -25.162 1.00 46.22 172 GLU A C 1
ATOM 1314 O O . GLU A 1 172 ? 1.903 13.816 -25.200 1.00 46.22 172 GLU A O 1
ATOM 1319 N N . MET A 1 173 ? 3.864 14.297 -24.219 1.00 56.31 173 MET A N 1
ATOM 1320 C CA . MET A 1 173 ? 3.763 13.308 -23.147 1.00 56.31 173 MET A CA 1
ATOM 1321 C C . MET A 1 173 ? 3.550 14.006 -21.804 1.00 56.31 173 MET A C 1
ATOM 1323 O O . MET A 1 173 ? 4.335 14.870 -21.416 1.00 56.31 173 MET A O 1
ATOM 1327 N N . LEU A 1 174 ? 2.505 13.606 -21.075 1.00 51.88 174 LEU A N 1
ATOM 1328 C CA . LEU A 1 174 ? 2.224 14.123 -19.737 1.00 51.88 174 LEU A CA 1
ATOM 1329 C C . LEU A 1 174 ? 3.035 13.338 -18.682 1.00 51.88 174 LEU A C 1
ATOM 1331 O O . LEU A 1 174 ? 2.644 12.252 -18.249 1.00 51.88 174 LEU A O 1
ATOM 1335 N N . GLY A 1 175 ? 4.174 13.892 -18.259 1.00 60.91 175 GLY A N 1
ATOM 1336 C CA . GLY A 1 175 ? 4.983 13.386 -17.140 1.00 60.91 175 GLY A CA 1
ATOM 1337 C C . GLY A 1 175 ? 6.233 12.585 -17.529 1.00 60.91 175 GLY A C 1
ATOM 1338 O O . GLY A 1 175 ? 6.632 12.534 -18.689 1.00 60.91 175 GLY A O 1
ATOM 1339 N N . THR A 1 176 ? 6.891 11.992 -16.527 1.00 67.44 176 THR A N 1
ATOM 1340 C CA . THR A 1 176 ? 8.174 11.289 -16.690 1.00 67.44 176 THR A CA 1
ATOM 1341 C C . THR A 1 176 ? 7.957 9.792 -16.997 1.00 67.44 176 THR A C 1
ATOM 1343 O O . THR A 1 176 ? 7.329 9.105 -16.189 1.00 67.44 176 THR A O 1
ATOM 1346 N N . PRO A 1 177 ? 8.458 9.255 -18.127 1.00 85.50 177 PRO A N 1
ATOM 1347 C CA . PRO A 1 177 ? 8.064 7.938 -18.650 1.00 85.50 177 PRO A CA 1
ATOM 1348 C C . PRO A 1 177 ? 8.820 6.733 -18.094 1.00 85.50 177 PRO A C 1
ATOM 1350 O O . PRO A 1 177 ? 8.477 5.611 -18.448 1.00 85.50 177 PRO A O 1
ATOM 1353 N N . HIS A 1 178 ? 9.834 6.936 -17.252 1.00 91.25 178 HIS A N 1
ATOM 1354 C CA . HIS A 1 178 ? 10.813 5.893 -16.911 1.00 91.25 178 HIS A CA 1
ATOM 1355 C C . HIS A 1 178 ? 10.252 4.620 -16.265 1.00 91.25 178 HIS A C 1
ATOM 1357 O O . HIS A 1 178 ? 10.967 3.631 -16.192 1.00 91.25 178 HIS A O 1
ATOM 1363 N N . TYR A 1 179 ? 9.013 4.644 -15.768 1.00 93.81 179 TYR A N 1
ATOM 1364 C CA . TYR A 1 179 ? 8.353 3.495 -15.136 1.00 93.81 179 TYR A CA 1
ATOM 1365 C C . TYR A 1 179 ? 7.029 3.137 -15.822 1.00 93.81 179 TYR A C 1
ATOM 1367 O O . TYR A 1 179 ? 6.238 2.375 -15.276 1.00 93.81 179 TYR A O 1
ATOM 1375 N N . LEU A 1 180 ? 6.753 3.698 -17.006 1.00 90.62 180 LEU A N 1
ATOM 1376 C CA . LEU A 1 180 ? 5.541 3.372 -17.754 1.00 90.62 180 LEU A CA 1
ATOM 1377 C C . LEU A 1 180 ? 5.596 1.931 -18.262 1.00 90.62 180 LEU A C 1
ATOM 1379 O O . LEU A 1 180 ? 6.615 1.465 -18.778 1.00 90.62 180 LEU A O 1
ATOM 1383 N N . SER A 1 181 ? 4.462 1.246 -18.169 1.00 94.00 181 SER A N 1
ATOM 1384 C CA . SER A 1 181 ? 4.270 -0.015 -18.877 1.00 94.00 181 SER A CA 1
ATOM 1385 C C . SER A 1 181 ? 4.107 0.217 -20.392 1.00 94.00 181 SER A C 1
ATOM 1387 O O . SER A 1 181 ? 3.664 1.297 -20.806 1.00 94.00 181 SER A O 1
ATOM 1389 N N . PRO A 1 182 ? 4.435 -0.777 -21.240 1.00 93.25 182 PRO A N 1
ATOM 1390 C CA . PRO A 1 182 ? 4.250 -0.701 -22.691 1.00 93.25 182 PRO A CA 1
ATOM 1391 C C . PRO A 1 182 ? 2.825 -0.300 -23.092 1.00 93.25 182 PRO A C 1
ATOM 1393 O O . PRO A 1 182 ? 2.620 0.554 -23.953 1.00 93.25 182 PRO A O 1
ATOM 1396 N N . GLU A 1 183 ? 1.820 -0.877 -22.437 1.00 91.19 183 GLU A N 1
ATOM 1397 C CA . GLU A 1 183 ? 0.414 -0.594 -22.692 1.00 91.19 183 GLU A CA 1
ATOM 1398 C C . GLU A 1 183 ? 0.028 0.842 -22.314 1.00 91.19 183 GLU A C 1
ATOM 1400 O O . GLU A 1 183 ? -0.683 1.487 -23.084 1.00 91.19 183 GLU A O 1
ATOM 1405 N N . GLN A 1 184 ? 0.552 1.386 -21.209 1.00 87.62 184 GLN A N 1
ATOM 1406 C CA . GLN A 1 184 ? 0.341 2.791 -20.846 1.00 87.62 184 GLN A CA 1
ATOM 1407 C C . GLN A 1 184 ? 1.066 3.740 -21.806 1.00 87.62 184 GLN A C 1
ATOM 1409 O O . GLN A 1 184 ? 0.524 4.781 -22.165 1.00 87.62 184 GLN A O 1
ATOM 1414 N N . ALA A 1 185 ? 2.268 3.391 -22.274 1.00 85.75 185 ALA A N 1
ATOM 1415 C CA . ALA A 1 185 ? 2.973 4.174 -23.290 1.00 85.75 185 ALA A CA 1
ATOM 1416 C C . ALA A 1 185 ? 2.178 4.247 -24.612 1.00 85.75 185 ALA A C 1
ATOM 1418 O O . ALA A 1 185 ? 2.147 5.294 -25.261 1.00 85.75 185 ALA A O 1
ATOM 1419 N N . LEU A 1 186 ? 1.457 3.170 -24.951 1.00 82.69 186 LEU A N 1
ATOM 1420 C CA . LEU A 1 186 ? 0.505 3.091 -26.068 1.00 82.69 186 LEU A CA 1
ATOM 1421 C C . LEU A 1 186 ? -0.858 3.757 -25.782 1.00 82.69 186 LEU A C 1
ATOM 1423 O O . LEU A 1 186 ? -1.746 3.712 -26.635 1.00 82.69 186 LEU A O 1
ATOM 1427 N N . GLY A 1 187 ? -1.051 4.354 -24.602 1.00 78.81 187 GLY A N 1
ATOM 1428 C CA . GLY A 1 187 ? -2.291 5.029 -24.210 1.00 78.81 187 GLY A CA 1
ATOM 1429 C C . GLY A 1 187 ? -3.439 4.092 -23.820 1.00 78.81 187 GLY A C 1
ATOM 1430 O O . GLY A 1 187 ? -4.590 4.525 -23.776 1.00 78.81 187 GLY A O 1
ATOM 1431 N N . ARG A 1 188 ? -3.160 2.808 -23.559 1.00 84.81 188 ARG A N 1
ATOM 1432 C CA . ARG A 1 188 ? -4.142 1.864 -23.006 1.00 84.81 188 ARG A CA 1
ATOM 1433 C C . ARG A 1 188 ? -4.263 2.058 -21.494 1.00 84.81 188 ARG A C 1
ATOM 1435 O O . ARG A 1 188 ? -3.346 2.544 -20.834 1.00 84.81 188 ARG A O 1
ATOM 1442 N N . SER A 1 189 ? -5.401 1.651 -20.939 1.00 82.81 189 SER A N 1
ATOM 1443 C CA . SER A 1 189 ? -5.645 1.707 -19.498 1.00 82.81 189 SER A CA 1
ATOM 1444 C C . SER A 1 189 ? -4.670 0.816 -18.729 1.00 82.81 189 SER A C 1
ATOM 1446 O O . SER A 1 189 ? -4.408 -0.318 -19.127 1.00 82.81 189 SER A O 1
ATOM 1448 N N . ALA A 1 190 ? -4.166 1.330 -17.607 1.00 87.31 190 ALA A N 1
ATOM 1449 C CA . ALA A 1 190 ? -3.349 0.557 -16.682 1.00 87.31 190 ALA A CA 1
ATOM 1450 C C . ALA A 1 190 ? -4.174 -0.549 -16.009 1.00 87.31 190 ALA A C 1
ATOM 1452 O O . ALA A 1 190 ? -5.334 -0.337 -15.651 1.00 87.31 190 ALA A O 1
ATOM 1453 N N . THR A 1 191 ? -3.547 -1.700 -15.799 1.00 91.31 191 THR A N 1
ATOM 1454 C CA . THR A 1 191 ? -4.109 -2.866 -15.102 1.00 91.31 191 THR A CA 1
ATOM 1455 C C . THR A 1 191 ? -3.163 -3.313 -13.988 1.00 91.31 191 THR A C 1
ATOM 1457 O O . THR A 1 191 ? -2.065 -2.770 -13.862 1.00 91.31 191 THR A O 1
ATOM 1460 N N . ALA A 1 192 ? -3.540 -4.330 -13.209 1.00 94.06 192 ALA A N 1
ATOM 1461 C CA . ALA A 1 192 ? -2.634 -4.955 -12.243 1.00 94.06 192 ALA A CA 1
ATOM 1462 C C . ALA A 1 192 ? -1.288 -5.349 -12.887 1.00 94.06 192 ALA A C 1
ATOM 1464 O O . ALA A 1 192 ? -0.231 -5.050 -12.337 1.00 94.06 192 ALA A O 1
ATOM 1465 N N . ALA A 1 193 ? -1.313 -5.895 -14.110 1.00 96.88 193 ALA A N 1
ATOM 1466 C CA . ALA A 1 193 ? -0.112 -6.256 -14.866 1.00 96.88 193 ALA A CA 1
ATOM 1467 C C . ALA A 1 193 ? 0.783 -5.050 -15.215 1.00 96.88 193 ALA A C 1
ATOM 1469 O O . ALA A 1 193 ? 1.993 -5.212 -15.393 1.00 96.88 193 ALA A O 1
ATOM 1470 N N . SER A 1 194 ? 0.219 -3.841 -15.304 1.00 95.88 194 SER A N 1
ATOM 1471 C CA . SER A 1 194 ? 0.985 -2.606 -15.506 1.00 95.88 194 SER A CA 1
ATOM 1472 C C . SER A 1 194 ? 1.807 -2.249 -14.266 1.00 95.88 194 SER A C 1
ATOM 1474 O O . SER A 1 194 ? 2.964 -1.849 -14.397 1.00 95.88 194 SER A O 1
ATOM 1476 N N . ASP A 1 195 ? 1.248 -2.453 -13.068 1.00 96.50 195 ASP A N 1
ATOM 1477 C CA . ASP A 1 195 ? 1.977 -2.262 -11.809 1.00 96.50 195 ASP A CA 1
ATOM 1478 C C . ASP A 1 195 ? 3.109 -3.289 -11.660 1.00 96.50 195 ASP A C 1
ATOM 1480 O O . ASP A 1 195 ? 4.195 -2.933 -11.206 1.00 96.50 195 ASP A O 1
ATOM 1484 N N . LEU A 1 196 ? 2.897 -4.541 -12.093 1.00 98.31 196 LEU A N 1
ATOM 1485 C CA . LEU A 1 196 ? 3.938 -5.582 -12.066 1.00 98.31 196 LEU A CA 1
ATOM 1486 C C . LEU A 1 196 ? 5.116 -5.235 -12.984 1.00 98.31 196 LEU A C 1
ATOM 1488 O O . LEU A 1 196 ? 6.274 -5.413 -12.605 1.00 98.31 196 LEU A O 1
ATOM 1492 N N . TYR A 1 197 ? 4.833 -4.685 -14.169 1.00 98.44 197 TYR A N 1
ATOM 1493 C CA . TYR A 1 197 ? 5.878 -4.198 -15.068 1.00 98.44 197 TYR A CA 1
ATOM 1494 C C . TYR A 1 197 ? 6.691 -3.080 -14.412 1.00 98.44 197 TYR A C 1
ATOM 1496 O O . TYR A 1 197 ? 7.921 -3.140 -14.373 1.00 98.44 197 TYR A O 1
ATOM 1504 N N . ALA A 1 198 ? 6.012 -2.077 -13.854 1.00 97.56 198 ALA A N 1
ATOM 1505 C CA . ALA A 1 198 ? 6.664 -0.965 -13.173 1.00 97.56 198 ALA A CA 1
ATOM 1506 C C . ALA A 1 198 ? 7.477 -1.432 -11.949 1.00 97.56 198 ALA A C 1
ATOM 1508 O O . ALA A 1 198 ? 8.586 -0.945 -11.728 1.00 97.56 198 ALA A O 1
ATOM 1509 N N . LEU A 1 199 ? 6.999 -2.438 -11.209 1.00 98.06 199 LEU A N 1
ATOM 1510 C CA . LEU A 1 199 ? 7.760 -3.091 -10.142 1.00 98.06 199 LEU A CA 1
ATOM 1511 C C . LEU A 1 199 ? 9.051 -3.744 -10.673 1.00 98.06 199 LEU A C 1
ATOM 1513 O O . LEU A 1 199 ? 10.103 -3.609 -10.051 1.00 98.06 199 LEU A O 1
ATOM 1517 N N . GLY A 1 200 ? 9.002 -4.391 -11.842 1.00 98.00 200 GLY A N 1
ATOM 1518 C CA . GLY A 1 200 ? 10.186 -4.925 -12.527 1.00 98.00 200 GLY A CA 1
ATOM 1519 C C . GLY A 1 200 ? 11.200 -3.842 -12.916 1.00 98.00 200 GLY A C 1
ATOM 1520 O O . GLY A 1 200 ? 12.406 -4.035 -12.756 1.00 98.00 200 GLY A O 1
ATOM 1521 N N . VAL A 1 201 ? 10.725 -2.670 -13.353 1.00 98.31 201 VAL A N 1
ATOM 1522 C CA . VAL A 1 201 ? 11.582 -1.502 -13.628 1.00 98.31 201 VAL A CA 1
ATOM 1523 C C . VAL A 1 201 ? 12.284 -1.033 -12.350 1.00 98.31 201 VAL A C 1
ATOM 1525 O O . VAL A 1 201 ? 13.494 -0.805 -12.374 1.00 98.31 201 VAL A O 1
ATOM 1528 N N . VAL A 1 202 ? 11.552 -0.932 -11.233 1.00 98.06 202 VAL A N 1
ATOM 1529 C CA . VAL A 1 202 ? 12.127 -0.576 -9.924 1.00 98.06 202 VAL A CA 1
ATOM 1530 C C . VAL A 1 202 ? 13.176 -1.604 -9.504 1.00 98.06 202 VAL A C 1
ATOM 1532 O O . VAL A 1 202 ? 14.279 -1.222 -9.127 1.00 98.06 202 VAL A O 1
ATOM 1535 N N . ALA A 1 203 ? 12.887 -2.901 -9.626 1.00 97.62 203 ALA A N 1
ATOM 1536 C CA . ALA A 1 203 ? 13.834 -3.961 -9.283 1.00 97.62 203 ALA A CA 1
ATOM 1537 C C . ALA A 1 203 ? 15.137 -3.868 -10.098 1.00 97.62 203 ALA A C 1
ATOM 1539 O O . ALA A 1 203 ? 16.228 -3.978 -9.535 1.00 97.62 203 ALA A O 1
ATOM 1540 N N . HIS A 1 204 ? 15.038 -3.603 -11.406 1.00 97.56 204 HIS A N 1
ATOM 1541 C CA . HIS A 1 204 ? 16.204 -3.372 -12.261 1.00 97.56 204 HIS A CA 1
ATOM 1542 C C . HIS A 1 204 ? 17.025 -2.160 -11.795 1.00 97.56 204 HIS A C 1
ATOM 1544 O O . HIS A 1 204 ? 18.254 -2.234 -11.707 1.00 97.56 204 HIS A O 1
ATOM 1550 N N . GLU A 1 205 ? 16.367 -1.037 -11.497 1.00 97.38 205 GLU A N 1
ATOM 1551 C CA . GLU A 1 205 ? 17.044 0.171 -11.019 1.00 97.38 205 GLU A CA 1
ATOM 1552 C C . GLU A 1 205 ? 17.732 -0.056 -9.676 1.00 97.38 205 GLU A C 1
ATOM 1554 O O . GLU A 1 205 ? 18.880 0.351 -9.517 1.00 97.38 205 GLU A O 1
ATOM 1559 N N . LEU A 1 206 ? 17.102 -0.776 -8.746 1.00 97.00 206 LEU A N 1
ATOM 1560 C CA . LEU A 1 206 ? 17.738 -1.123 -7.478 1.00 97.00 206 LEU A CA 1
ATOM 1561 C C . LEU A 1 206 ? 18.970 -2.012 -7.679 1.00 97.00 206 LEU A C 1
ATOM 1563 O O . LEU A 1 206 ? 19.971 -1.795 -7.009 1.00 97.00 206 LEU A O 1
ATOM 1567 N N . LEU A 1 207 ? 18.945 -2.969 -8.610 1.00 95.94 207 LEU A N 1
ATOM 1568 C CA . LEU A 1 207 ? 20.087 -3.863 -8.854 1.00 95.94 207 LEU A CA 1
ATOM 1569 C C . LEU A 1 207 ? 21.272 -3.193 -9.545 1.00 95.94 207 LEU A C 1
ATOM 1571 O O . LEU A 1 207 ? 22.412 -3.618 -9.374 1.00 95.94 207 LEU A O 1
ATOM 1575 N N . THR A 1 208 ? 21.012 -2.188 -10.374 1.00 94.94 208 THR A N 1
ATOM 1576 C CA . THR A 1 208 ? 22.036 -1.602 -11.255 1.00 94.94 208 THR A CA 1
ATOM 1577 C C . THR A 1 208 ? 22.380 -0.158 -10.900 1.00 94.94 208 THR A C 1
ATOM 1579 O O . THR A 1 208 ? 23.356 0.390 -11.413 1.00 94.94 208 THR A O 1
ATOM 1582 N N . GLY A 1 209 ? 21.575 0.477 -10.045 1.00 94.62 209 GLY A N 1
ATOM 1583 C CA . GLY A 1 209 ? 21.590 1.917 -9.798 1.00 94.62 209 GLY A CA 1
ATOM 1584 C C . GLY A 1 209 ? 21.123 2.744 -11.002 1.00 94.62 209 GLY A C 1
ATOM 1585 O O . GLY A 1 209 ? 21.306 3.961 -11.004 1.00 94.62 209 GLY A O 1
ATOM 1586 N N . ARG A 1 210 ? 20.592 2.107 -12.057 1.00 93.44 210 ARG A N 1
ATOM 1587 C CA . ARG A 1 210 ? 20.202 2.753 -13.316 1.00 93.44 210 ARG A CA 1
ATOM 1588 C C . ARG A 1 210 ? 18.883 2.197 -13.835 1.00 93.44 210 ARG A C 1
ATOM 1590 O O . ARG A 1 210 ? 18.620 0.997 -13.802 1.00 93.44 210 ARG A O 1
ATOM 1597 N N . ARG A 1 211 ? 18.052 3.072 -14.385 1.00 94.88 211 ARG A N 1
ATOM 1598 C CA . ARG A 1 211 ? 16.807 2.653 -15.038 1.00 94.88 211 ARG A CA 1
ATOM 1599 C C . ARG A 1 211 ? 17.129 1.805 -16.272 1.00 94.88 211 ARG A C 1
ATOM 1601 O O . ARG A 1 211 ? 18.133 2.073 -16.932 1.00 94.88 211 ARG A O 1
ATOM 1608 N N . PRO A 1 212 ? 16.290 0.809 -16.605 1.00 94.88 212 PRO A N 1
ATOM 1609 C CA . PRO A 1 212 ? 16.500 -0.012 -17.795 1.00 94.88 212 PRO A CA 1
ATOM 1610 C C . PRO A 1 212 ? 16.423 0.820 -19.081 1.00 94.88 212 PRO A C 1
ATOM 1612 O O . PRO A 1 212 ? 17.174 0.575 -20.020 1.00 94.88 212 PRO A O 1
ATOM 1615 N N . PHE A 1 213 ? 15.552 1.833 -19.102 1.00 94.69 213 PHE A N 1
ATOM 1616 C CA . PHE A 1 213 ? 15.386 2.745 -20.227 1.00 94.69 213 PHE A CA 1
ATOM 1617 C C . PHE A 1 213 ? 15.454 4.193 -19.731 1.00 94.69 213 PHE A C 1
ATOM 1619 O O . PHE A 1 213 ? 14.616 4.651 -18.949 1.00 94.69 213 PHE A O 1
ATOM 1626 N N . ASP A 1 214 ? 16.482 4.908 -20.177 1.00 91.56 214 ASP A N 1
ATOM 1627 C CA . ASP A 1 214 ? 16.719 6.314 -19.852 1.00 91.56 214 ASP A CA 1
ATOM 1628 C C . ASP A 1 214 ? 17.389 6.985 -21.055 1.00 91.56 214 ASP A C 1
ATOM 1630 O O . ASP A 1 214 ? 18.608 6.941 -21.216 1.00 91.56 214 ASP A O 1
ATOM 1634 N N . LEU A 1 215 ? 16.563 7.485 -21.975 1.00 90.88 215 LEU A N 1
ATOM 1635 C CA . LEU A 1 215 ? 16.997 8.095 -23.232 1.00 90.88 215 LEU A CA 1
ATOM 1636 C C . LEU A 1 215 ? 16.769 9.610 -23.205 1.00 90.88 215 LEU A C 1
ATOM 1638 O O . LEU A 1 215 ? 15.925 10.108 -22.463 1.00 90.88 215 LEU A O 1
ATOM 1642 N N . ASP A 1 216 ? 17.453 10.329 -24.099 1.00 87.94 216 ASP A N 1
ATOM 1643 C CA . ASP A 1 216 ? 17.500 11.802 -24.132 1.00 87.94 216 ASP A CA 1
ATOM 1644 C C . ASP A 1 216 ? 16.132 12.495 -24.222 1.00 87.94 216 ASP A C 1
ATOM 1646 O O . ASP A 1 216 ? 15.998 13.664 -23.857 1.00 87.94 216 ASP A O 1
ATOM 1650 N N . THR A 1 217 ? 15.105 11.801 -24.725 1.00 86.56 217 THR A N 1
ATOM 1651 C CA . THR A 1 217 ? 13.748 12.349 -24.809 1.00 86.56 217 THR A CA 1
ATOM 1652 C C . THR A 1 217 ? 12.731 11.453 -24.100 1.00 86.56 217 THR A C 1
ATOM 1654 O O . THR A 1 217 ? 12.835 10.221 -24.164 1.00 86.56 217 THR A O 1
ATOM 1657 N N . PRO A 1 218 ? 11.688 12.038 -23.474 1.00 84.00 218 PRO A N 1
ATOM 1658 C CA . PRO A 1 218 ? 10.603 11.264 -22.876 1.00 84.00 218 PRO A CA 1
ATOM 1659 C C . PRO A 1 218 ? 9.929 10.310 -23.871 1.00 84.00 218 PRO A C 1
ATOM 1661 O O . PRO A 1 218 ? 9.680 9.147 -23.561 1.00 84.00 218 PRO A O 1
ATOM 1664 N N . VAL A 1 219 ? 9.701 10.773 -25.102 1.00 84.56 219 VAL A N 1
ATOM 1665 C CA . VAL A 1 219 ? 9.106 9.954 -26.166 1.00 84.56 219 VAL A CA 1
ATOM 1666 C C . VAL A 1 219 ? 10.003 8.767 -26.513 1.00 84.56 219 VAL A C 1
ATOM 1668 O O . VAL A 1 219 ? 9.505 7.648 -26.591 1.00 84.56 219 VAL A O 1
ATOM 1671 N N . ALA A 1 220 ? 11.317 8.976 -26.663 1.00 87.25 220 ALA A N 1
ATOM 1672 C CA . ALA A 1 220 ? 12.249 7.880 -26.919 1.00 87.25 220 ALA A CA 1
ATOM 1673 C C . ALA A 1 220 ? 12.253 6.868 -25.768 1.00 87.25 220 ALA A C 1
ATOM 1675 O O . ALA A 1 220 ? 12.174 5.669 -26.014 1.00 87.25 220 ALA A O 1
ATOM 1676 N N . THR A 1 221 ? 12.268 7.338 -24.518 1.00 89.12 221 THR A N 1
ATOM 1677 C CA . THR A 1 221 ? 12.200 6.458 -23.344 1.00 89.12 221 THR A CA 1
ATOM 1678 C C . THR A 1 221 ? 10.918 5.622 -23.356 1.00 89.12 221 THR A C 1
ATOM 1680 O O . THR A 1 221 ? 10.979 4.405 -23.223 1.00 89.12 221 THR A O 1
ATOM 1683 N N . ALA A 1 222 ? 9.755 6.232 -23.594 1.00 87.19 222 ALA A N 1
ATOM 1684 C CA . ALA A 1 222 ? 8.489 5.503 -23.668 1.00 87.19 222 ALA A CA 1
ATOM 1685 C C . ALA A 1 222 ? 8.432 4.499 -24.832 1.00 87.19 222 ALA A C 1
ATOM 1687 O O . ALA A 1 222 ? 7.911 3.398 -24.665 1.00 87.19 222 ALA A O 1
ATOM 1688 N N . LEU A 1 223 ? 8.995 4.844 -25.995 1.00 87.75 223 LEU A N 1
ATOM 1689 C CA . LEU A 1 223 ? 9.140 3.906 -27.110 1.00 87.75 223 LEU A CA 1
ATOM 1690 C C . LEU A 1 223 ? 10.049 2.733 -26.737 1.00 87.75 223 LEU A C 1
ATOM 1692 O O . LEU A 1 223 ? 9.701 1.597 -27.039 1.00 87.75 223 LEU A O 1
ATOM 1696 N N . ALA A 1 224 ? 11.140 2.972 -26.007 1.00 91.81 224 ALA A N 1
ATOM 1697 C CA . ALA A 1 224 ? 12.020 1.905 -25.541 1.00 91.81 224 ALA A CA 1
ATOM 1698 C C . ALA A 1 224 ? 11.302 0.925 -24.601 1.00 91.81 224 ALA A C 1
ATOM 1700 O O . ALA A 1 224 ? 11.476 -0.287 -24.717 1.00 91.81 224 ALA A O 1
ATOM 1701 N N . HIS A 1 225 ? 10.398 1.416 -23.748 1.00 93.50 225 HIS A N 1
ATOM 1702 C CA . HIS A 1 225 ? 9.524 0.534 -22.972 1.00 93.50 225 HIS A CA 1
ATOM 1703 C C . HIS A 1 225 ? 8.680 -0.388 -23.865 1.00 93.50 225 HIS A C 1
ATOM 1705 O O . HIS A 1 225 ? 8.475 -1.539 -23.491 1.00 93.50 225 HIS A O 1
ATOM 1711 N N . ILE A 1 226 ? 8.252 0.056 -25.050 1.00 92.69 226 ILE A N 1
ATOM 1712 C CA . ILE A 1 226 ? 7.461 -0.746 -25.998 1.00 92.69 226 ILE A CA 1
ATOM 1713 C C . ILE A 1 226 ? 8.337 -1.730 -26.785 1.00 92.69 226 ILE A C 1
ATOM 1715 O O . ILE A 1 226 ? 7.946 -2.884 -26.953 1.00 92.69 226 ILE A O 1
ATOM 1719 N N . THR A 1 227 ? 9.494 -1.288 -27.284 1.00 91.56 227 THR A N 1
ATOM 1720 C CA . THR A 1 227 ? 10.238 -2.013 -28.329 1.00 91.56 227 THR A CA 1
ATOM 1721 C C . THR A 1 227 ? 11.535 -2.654 -27.862 1.00 91.56 227 THR A C 1
ATOM 1723 O O . THR A 1 227 ? 11.902 -3.703 -28.384 1.00 91.56 227 THR A O 1
ATOM 1726 N N . GLU A 1 228 ? 12.243 -2.048 -26.909 1.00 94.50 228 GLU A N 1
ATOM 1727 C CA . GLU A 1 228 ? 13.584 -2.495 -26.531 1.00 94.50 228 GLU A CA 1
ATOM 1728 C C . GLU A 1 228 ? 13.510 -3.643 -25.520 1.00 94.50 228 GLU A C 1
ATOM 1730 O O . GLU A 1 228 ? 12.741 -3.563 -24.555 1.00 94.50 228 GLU A O 1
ATOM 1735 N N . PRO A 1 229 ? 14.297 -4.719 -25.689 1.00 93.38 229 PRO A N 1
ATOM 1736 C CA . PRO A 1 229 ? 14.359 -5.786 -24.701 1.00 93.38 229 PRO A CA 1
ATOM 1737 C C . PRO A 1 229 ? 14.913 -5.265 -23.370 1.00 93.38 229 PRO A C 1
ATOM 1739 O O . PRO A 1 229 ? 15.587 -4.236 -23.308 1.00 93.38 229 PRO A O 1
ATOM 1742 N N . MET A 1 230 ? 14.645 -5.996 -22.288 1.00 91.56 230 MET A N 1
ATOM 1743 C CA . MET A 1 230 ? 15.278 -5.723 -20.999 1.00 91.56 230 MET A CA 1
ATOM 1744 C C . MET A 1 230 ? 16.815 -5.733 -21.156 1.00 91.56 230 MET A C 1
ATOM 1746 O O . MET A 1 230 ? 17.352 -6.695 -21.715 1.00 91.56 230 MET A O 1
ATOM 1750 N N . PRO A 1 231 ? 17.535 -4.709 -20.657 1.00 91.50 231 PRO A N 1
ATOM 1751 C CA . PRO A 1 231 ? 18.993 -4.720 -20.649 1.00 91.50 231 PRO A CA 1
ATOM 1752 C C . PRO A 1 231 ? 19.556 -5.912 -19.872 1.00 91.50 231 PRO A C 1
ATOM 1754 O O . PRO A 1 231 ? 18.987 -6.361 -18.876 1.00 91.50 231 PRO A O 1
ATOM 1757 N N . THR A 1 232 ? 20.710 -6.417 -20.306 1.00 90.81 232 THR A N 1
ATOM 1758 C CA . THR A 1 232 ? 21.380 -7.527 -19.623 1.00 90.81 232 THR A CA 1
ATOM 1759 C C . THR A 1 232 ? 21.834 -7.100 -18.228 1.00 90.81 232 THR A C 1
ATOM 1761 O O . THR A 1 232 ? 22.627 -6.168 -18.082 1.00 90.81 232 THR A O 1
ATOM 1764 N N . LEU A 1 233 ? 21.355 -7.806 -17.204 1.00 91.50 233 LEU A N 1
ATOM 1765 C CA . LEU A 1 233 ? 21.819 -7.619 -15.833 1.00 91.50 233 LEU A CA 1
ATOM 1766 C C . LEU A 1 233 ? 23.209 -8.247 -15.623 1.00 91.50 233 LEU A C 1
ATOM 1768 O O . LEU A 1 233 ? 23.585 -9.178 -16.341 1.00 91.50 233 LEU A O 1
ATOM 1772 N N . PRO A 1 234 ? 23.981 -7.770 -14.629 1.00 87.81 234 PRO A N 1
ATOM 1773 C CA . PRO A 1 234 ? 25.259 -8.374 -14.273 1.00 87.81 234 PRO A CA 1
ATOM 1774 C C . PRO A 1 234 ? 25.123 -9.870 -13.966 1.00 87.81 234 PRO A C 1
ATOM 1776 O O . PRO A 1 234 ? 24.184 -10.287 -13.291 1.00 87.81 234 PRO A O 1
ATOM 1779 N N . SER A 1 235 ? 26.110 -10.677 -14.364 1.00 89.38 235 SER A N 1
ATOM 1780 C CA . SER A 1 235 ? 26.123 -12.127 -14.101 1.00 89.38 235 SER A CA 1
ATOM 1781 C C . SER A 1 235 ? 26.194 -12.494 -12.613 1.00 89.38 235 SER A C 1
ATOM 1783 O O . SER A 1 235 ? 26.086 -13.664 -12.264 1.00 89.38 235 SER A O 1
ATOM 1785 N N . SER A 1 236 ? 26.428 -11.514 -11.736 1.00 88.50 236 SER A N 1
ATOM 1786 C CA . SER A 1 236 ? 26.356 -11.680 -10.285 1.00 88.50 236 SER A CA 1
ATOM 1787 C C . SER A 1 236 ? 24.922 -11.788 -9.766 1.00 88.50 236 SER A C 1
ATOM 1789 O O . SER A 1 236 ? 24.739 -12.265 -8.648 1.00 88.50 236 SER A O 1
ATOM 1791 N N . VAL A 1 237 ? 23.921 -11.337 -10.532 1.00 91.50 237 VAL A N 1
ATOM 1792 C CA . VAL A 1 237 ? 22.511 -11.403 -10.133 1.00 91.50 237 VAL A CA 1
ATOM 1793 C C . VAL A 1 237 ? 22.060 -12.871 -10.103 1.00 91.50 237 VAL A C 1
ATOM 1795 O O . VAL A 1 237 ? 22.249 -13.576 -11.095 1.00 91.50 237 VAL A O 1
ATOM 1798 N N . PRO A 1 238 ? 21.468 -13.353 -8.992 1.00 88.06 238 PRO A N 1
ATOM 1799 C CA . PRO A 1 238 ? 20.955 -14.715 -8.892 1.00 88.06 238 PRO A CA 1
ATOM 1800 C C . PRO A 1 238 ? 19.914 -15.023 -9.970 1.00 88.06 238 PRO A C 1
ATOM 1802 O O . PRO A 1 238 ? 19.083 -14.174 -10.292 1.00 88.06 238 PRO A O 1
ATOM 1805 N N . THR A 1 239 ? 19.945 -16.247 -10.499 1.00 87.06 239 THR A N 1
ATOM 1806 C CA . THR A 1 239 ? 19.082 -16.681 -11.607 1.00 87.06 239 THR A CA 1
ATOM 1807 C C . THR A 1 239 ? 17.598 -16.488 -11.316 1.00 87.06 239 THR A C 1
ATOM 1809 O O . THR A 1 239 ? 16.880 -15.973 -12.160 1.00 87.06 239 THR A O 1
ATOM 1812 N N . ASP A 1 240 ? 17.144 -16.829 -10.113 1.00 83.31 240 ASP A N 1
ATOM 1813 C CA . ASP A 1 240 ? 15.744 -16.681 -9.707 1.00 83.31 240 ASP A CA 1
ATOM 1814 C C . ASP A 1 240 ? 15.292 -15.208 -9.693 1.00 83.31 240 ASP A C 1
ATOM 1816 O O . ASP A 1 240 ? 14.199 -14.878 -10.152 1.00 83.31 240 ASP A O 1
ATOM 1820 N N . LEU A 1 241 ? 16.159 -14.297 -9.234 1.00 86.12 241 LEU A N 1
ATOM 1821 C CA . LEU A 1 241 ? 15.904 -12.856 -9.265 1.00 86.12 241 LEU A CA 1
ATOM 1822 C C . LEU A 1 241 ? 15.905 -12.308 -10.701 1.00 86.12 241 LEU A C 1
ATOM 1824 O O . LEU A 1 241 ? 15.081 -11.463 -11.042 1.00 86.12 241 LEU A O 1
ATOM 1828 N N . LEU A 1 242 ? 16.808 -12.796 -11.552 1.00 92.19 242 LEU A N 1
ATOM 1829 C CA . LEU A 1 242 ? 16.837 -12.446 -12.971 1.00 92.19 242 LEU A CA 1
ATOM 1830 C C . LEU A 1 242 ? 15.554 -12.899 -13.683 1.00 92.19 242 LEU A C 1
ATOM 1832 O O . LEU A 1 242 ? 14.958 -12.110 -14.412 1.00 92.19 242 LEU A O 1
ATOM 1836 N N . GLU A 1 243 ? 15.127 -14.141 -13.457 1.00 91.31 243 GLU A N 1
ATOM 1837 C CA . GLU A 1 243 ? 13.942 -14.739 -14.077 1.00 91.31 243 GLU A CA 1
ATOM 1838 C C . GLU A 1 243 ? 12.671 -13.967 -13.726 1.00 91.31 243 GLU A C 1
ATOM 1840 O O . GLU A 1 243 ? 11.914 -13.600 -14.627 1.00 91.31 243 GLU A O 1
ATOM 1845 N N . ILE A 1 244 ? 12.453 -13.651 -12.444 1.00 94.38 244 ILE A N 1
ATOM 1846 C CA . ILE A 1 244 ? 11.243 -12.925 -12.042 1.00 94.38 244 ILE A CA 1
ATOM 1847 C C . ILE A 1 244 ? 11.231 -11.487 -12.575 1.00 94.38 244 ILE A C 1
ATOM 1849 O O . ILE A 1 244 ? 10.194 -11.020 -13.041 1.00 94.38 244 ILE A O 1
ATOM 1853 N N . ILE A 1 245 ? 12.377 -10.793 -12.589 1.00 95.44 245 ILE A N 1
ATOM 1854 C CA . ILE A 1 245 ? 12.472 -9.433 -13.145 1.00 95.44 245 ILE A CA 1
ATOM 1855 C C . ILE A 1 245 ? 12.246 -9.450 -14.658 1.00 95.44 245 ILE A C 1
ATOM 1857 O O . ILE A 1 245 ? 11.512 -8.605 -15.174 1.00 95.44 245 ILE A O 1
ATOM 1861 N N . ALA A 1 246 ? 12.832 -10.418 -15.367 1.00 95.56 246 ALA A N 1
ATOM 1862 C CA . ALA A 1 246 ? 12.625 -10.587 -16.799 1.00 95.56 246 ALA A CA 1
ATOM 1863 C C . ALA A 1 246 ? 11.153 -10.869 -17.123 1.00 95.56 246 ALA A C 1
ATOM 1865 O O . ALA A 1 246 ? 10.613 -10.258 -18.046 1.00 95.56 246 ALA A O 1
ATOM 1866 N N . LYS A 1 247 ? 10.486 -11.716 -16.325 1.00 97.31 247 LYS A N 1
ATOM 1867 C CA . LYS A 1 247 ? 9.048 -11.980 -16.453 1.00 97.31 247 LYS A CA 1
ATOM 1868 C C . LYS A 1 247 ? 8.227 -10.707 -16.226 1.00 97.31 247 LYS A C 1
ATOM 1870 O O . LYS A 1 247 ? 7.366 -10.388 -17.037 1.00 97.31 247 LYS A O 1
ATOM 1875 N N . CYS A 1 248 ? 8.523 -9.914 -15.191 1.00 97.94 248 CYS A N 1
ATOM 1876 C CA . CYS A 1 248 ? 7.857 -8.623 -14.966 1.00 97.94 248 CYS A CA 1
ATOM 1877 C C . CYS A 1 248 ? 8.023 -7.651 -16.146 1.00 97.94 248 CYS A C 1
ATOM 1879 O O . CYS A 1 248 ? 7.072 -6.965 -16.517 1.00 97.94 248 CYS A O 1
ATOM 1881 N N . LEU A 1 249 ? 9.217 -7.594 -16.744 1.00 97.81 249 LEU A N 1
ATOM 1882 C CA . LEU A 1 249 ? 9.551 -6.695 -17.856 1.00 97.81 249 LEU A CA 1
ATOM 1883 C C . LEU A 1 249 ? 9.148 -7.234 -19.240 1.00 97.81 249 LEU A C 1
ATOM 1885 O O . LEU A 1 249 ? 9.508 -6.632 -20.261 1.00 97.81 249 LEU A O 1
ATOM 1889 N N . ALA A 1 250 ? 8.377 -8.324 -19.296 1.00 97.81 250 ALA A N 1
ATOM 1890 C CA . ALA A 1 250 ? 7.791 -8.810 -20.535 1.00 97.81 250 ALA A CA 1
ATOM 1891 C C . ALA A 1 250 ? 6.877 -7.746 -21.167 1.00 97.81 250 ALA A C 1
ATOM 1893 O O . ALA A 1 250 ? 6.134 -7.024 -20.488 1.00 97.81 250 ALA A O 1
ATOM 1894 N N . LYS A 1 251 ? 6.960 -7.614 -22.495 1.00 96.25 251 LYS A N 1
ATOM 1895 C CA . LYS A 1 251 ? 6.254 -6.554 -23.226 1.00 96.25 251 LYS A CA 1
ATOM 1896 C C . LYS A 1 251 ? 4.758 -6.815 -23.288 1.00 96.25 251 LYS A C 1
ATOM 1898 O O . LYS A 1 251 ? 3.983 -5.894 -23.030 1.00 96.25 251 LYS A O 1
ATOM 1903 N N . ASP A 1 252 ? 4.371 -8.056 -23.566 1.00 95.81 252 ASP A N 1
ATOM 1904 C CA . ASP A 1 252 ? 2.983 -8.491 -23.466 1.00 95.81 252 ASP A CA 1
ATOM 1905 C C . ASP A 1 252 ? 2.597 -8.654 -21.983 1.00 95.81 252 ASP A C 1
ATOM 1907 O O . ASP A 1 252 ? 3.286 -9.374 -21.257 1.00 95.81 252 ASP A O 1
ATOM 1911 N N . PRO A 1 253 ? 1.525 -7.997 -21.500 1.00 95.69 253 PRO A N 1
ATOM 1912 C CA . PRO A 1 253 ? 1.001 -8.218 -20.155 1.00 95.69 253 PRO A CA 1
ATOM 1913 C C . PRO A 1 253 ? 0.692 -9.682 -19.822 1.00 95.69 253 PRO A C 1
ATOM 1915 O O . PRO A 1 253 ? 0.790 -10.042 -18.654 1.00 95.69 253 PRO A O 1
ATOM 1918 N N . ALA A 1 254 ? 0.339 -10.513 -20.809 1.00 95.94 254 ALA A N 1
ATOM 1919 C CA . ALA A 1 254 ? 0.020 -11.926 -20.595 1.00 95.94 254 ALA A CA 1
ATOM 1920 C C . ALA A 1 254 ? 1.251 -12.799 -20.289 1.00 95.94 254 ALA A C 1
ATOM 1922 O O . ALA A 1 254 ? 1.105 -13.877 -19.722 1.00 95.94 254 ALA A O 1
ATOM 1923 N N . ASP A 1 255 ? 2.454 -12.329 -20.632 1.00 96.50 255 ASP A N 1
ATOM 1924 C CA . ASP A 1 255 ? 3.717 -13.028 -20.358 1.00 96.50 255 ASP A CA 1
ATOM 1925 C C . ASP A 1 255 ? 4.308 -12.657 -18.981 1.00 96.50 255 ASP A C 1
ATOM 1927 O O . ASP A 1 255 ? 5.359 -13.169 -18.580 1.00 96.50 255 ASP A O 1
ATOM 1931 N N . ARG A 1 256 ? 3.656 -11.742 -18.252 1.00 98.00 256 ARG A N 1
ATOM 1932 C CA . ARG A 1 256 ? 4.072 -11.279 -16.919 1.00 98.00 256 ARG A CA 1
ATOM 1933 C C . ARG A 1 256 ? 3.600 -12.255 -15.830 1.00 98.00 256 ARG A C 1
ATOM 1935 O O . ARG A 1 256 ? 2.869 -13.196 -16.125 1.00 98.00 256 ARG A O 1
ATOM 1942 N N . PRO A 1 257 ? 4.041 -12.100 -14.566 1.00 96.38 257 PRO A N 1
ATOM 1943 C CA . PRO A 1 257 ? 3.489 -12.888 -13.467 1.00 96.38 257 PRO A CA 1
ATOM 1944 C C . PRO A 1 257 ? 1.971 -12.697 -13.362 1.00 96.38 257 PRO A C 1
ATOM 1946 O O . PRO A 1 257 ? 1.479 -11.587 -13.566 1.00 96.38 257 PRO A O 1
ATOM 1949 N N . ASP A 1 258 ? 1.243 -13.750 -12.994 1.00 91.88 258 ASP A N 1
ATOM 1950 C CA . ASP A 1 258 ? -0.227 -13.723 -12.931 1.00 91.88 258 ASP A CA 1
ATOM 1951 C C . ASP A 1 258 ? -0.727 -12.779 -11.826 1.00 91.88 258 ASP A C 1
ATOM 1953 O O . ASP A 1 258 ? -1.838 -12.252 -11.868 1.00 91.88 258 ASP A O 1
ATOM 1957 N N . SER A 1 259 ? 0.100 -12.568 -10.799 1.00 92.62 259 SER A N 1
ATOM 1958 C CA . SER A 1 259 ? -0.204 -11.696 -9.667 1.00 92.62 259 SER A CA 1
ATOM 1959 C C . SER A 1 259 ? 1.066 -11.206 -8.975 1.00 92.62 259 SER A C 1
ATOM 1961 O O . SER A 1 259 ? 2.126 -11.833 -9.050 1.00 92.62 259 SER A O 1
ATOM 1963 N N . ALA A 1 260 ? 0.952 -10.124 -8.201 1.00 92.12 260 ALA A N 1
ATOM 1964 C CA . ALA A 1 260 ? 2.047 -9.670 -7.343 1.00 92.12 260 ALA A CA 1
ATOM 1965 C C . ALA A 1 260 ? 2.425 -10.715 -6.266 1.00 92.12 260 ALA A C 1
ATOM 1967 O O . ALA A 1 260 ? 3.573 -10.766 -5.824 1.00 92.12 260 ALA A O 1
ATOM 1968 N N . ARG A 1 261 ? 1.503 -11.619 -5.905 1.00 88.31 261 ARG A N 1
ATOM 1969 C CA . ARG A 1 261 ? 1.780 -12.771 -5.034 1.00 88.31 261 ARG A CA 1
ATOM 1970 C C . ARG A 1 261 ? 2.840 -13.705 -5.606 1.00 88.31 261 ARG A C 1
ATOM 1972 O O . ARG A 1 261 ? 3.695 -14.166 -4.853 1.00 88.31 261 ARG A O 1
ATOM 1979 N N . GLU A 1 262 ? 2.794 -13.976 -6.908 1.00 89.31 262 GLU A N 1
ATOM 1980 C CA . GLU A 1 262 ? 3.792 -14.816 -7.578 1.00 89.31 262 GLU A CA 1
ATOM 1981 C C . GLU A 1 262 ? 5.195 -14.210 -7.439 1.00 89.31 262 GLU A C 1
ATOM 1983 O O . GLU A 1 262 ? 6.147 -14.919 -7.122 1.00 89.31 262 GLU A O 1
ATOM 1988 N N . ILE A 1 263 ? 5.306 -12.884 -7.579 1.00 90.94 263 ILE A N 1
ATOM 1989 C CA . ILE A 1 263 ? 6.568 -12.151 -7.416 1.00 90.94 263 ILE A CA 1
ATOM 1990 C C . ILE A 1 263 ? 7.081 -12.270 -5.981 1.00 90.94 263 ILE A C 1
ATOM 1992 O O . ILE A 1 263 ? 8.244 -12.613 -5.779 1.00 90.94 263 ILE A O 1
ATOM 1996 N N . ALA A 1 264 ? 6.231 -12.020 -4.980 1.00 83.00 264 ALA A N 1
ATOM 1997 C CA . ALA A 1 264 ? 6.642 -12.117 -3.580 1.00 83.00 264 ALA A CA 1
ATOM 1998 C C . ALA A 1 264 ? 7.151 -13.536 -3.253 1.00 83.00 264 ALA A C 1
ATOM 2000 O O . ALA A 1 264 ? 8.254 -13.699 -2.728 1.00 83.00 264 ALA A O 1
ATOM 2001 N N . ALA A 1 265 ? 6.397 -14.559 -3.675 1.00 78.88 265 ALA A N 1
ATOM 2002 C CA . ALA A 1 265 ? 6.757 -15.960 -3.489 1.00 78.88 265 ALA A CA 1
ATOM 2003 C C . ALA A 1 265 ? 8.083 -16.325 -4.181 1.00 78.88 265 ALA A C 1
ATOM 2005 O O . ALA A 1 265 ? 8.940 -16.953 -3.559 1.00 78.88 265 ALA A O 1
ATOM 2006 N N . ALA A 1 266 ? 8.286 -15.893 -5.431 1.00 79.94 266 ALA A N 1
ATOM 2007 C CA . ALA A 1 266 ? 9.521 -16.131 -6.182 1.00 79.94 266 ALA A CA 1
ATOM 2008 C C . ALA A 1 266 ? 10.751 -15.493 -5.515 1.00 79.94 266 ALA A C 1
ATOM 2010 O O . ALA A 1 266 ? 11.850 -16.039 -5.573 1.00 79.94 266 ALA A O 1
ATOM 2011 N N . LEU A 1 267 ? 10.575 -14.364 -4.824 1.00 78.00 267 LEU A N 1
ATOM 2012 C CA . LEU A 1 267 ? 11.658 -13.695 -4.103 1.00 78.00 267 LEU A CA 1
ATOM 2013 C C . LEU A 1 267 ? 11.989 -14.340 -2.751 1.00 78.00 267 LEU A C 1
ATOM 2015 O O . LEU A 1 267 ? 12.911 -13.874 -2.077 1.00 78.00 267 LEU A O 1
ATOM 2019 N N . GLY A 1 268 ? 11.286 -15.412 -2.369 1.00 63.03 268 GLY A N 1
ATOM 2020 C CA . GLY A 1 268 ? 11.410 -16.041 -1.054 1.00 63.03 268 GLY A CA 1
ATOM 2021 C C . GLY A 1 268 ? 10.855 -15.162 0.064 1.00 63.03 268 GLY A C 1
ATOM 2022 O O . GLY A 1 268 ? 11.158 -15.384 1.234 1.00 63.03 268 GLY A O 1
ATOM 2023 N N . ILE A 1 269 ? 10.066 -14.151 -0.302 1.00 57.56 269 ILE A N 1
ATOM 2024 C CA . ILE A 1 269 ? 9.359 -13.294 0.631 1.00 57.56 269 ILE A CA 1
ATOM 2025 C C . ILE A 1 269 ? 8.042 -14.025 0.879 1.00 57.56 269 ILE A C 1
ATOM 2027 O O . ILE A 1 269 ? 7.201 -14.067 -0.025 1.00 57.56 269 ILE A O 1
ATOM 2031 N N . PRO A 1 270 ? 7.841 -14.651 2.054 1.00 44.88 270 PRO A N 1
ATOM 2032 C CA . PRO A 1 270 ? 6.516 -15.150 2.381 1.00 44.88 270 PRO A CA 1
ATOM 2033 C C . PRO A 1 270 ? 5.578 -13.959 2.219 1.00 44.88 270 PRO A C 1
ATOM 2035 O O . PRO A 1 270 ? 5.889 -12.883 2.729 1.00 44.88 270 PRO A O 1
ATOM 2038 N N . LEU A 1 271 ? 4.477 -14.094 1.472 1.00 43.31 271 LEU A N 1
ATOM 2039 C CA . LEU A 1 271 ? 3.388 -13.138 1.641 1.00 43.31 271 LEU A CA 1
ATOM 2040 C C . LEU A 1 271 ? 3.165 -13.048 3.148 1.00 43.31 271 LEU A C 1
ATOM 2042 O O . LEU A 1 271 ? 3.018 -14.093 3.777 1.00 43.31 271 LEU A O 1
ATOM 2046 N N . VAL A 1 272 ? 3.243 -11.855 3.733 1.00 36.88 272 VAL A N 1
ATOM 2047 C CA . VAL A 1 272 ? 2.973 -11.668 5.158 1.00 36.88 272 VAL A CA 1
ATOM 2048 C C . VAL A 1 272 ? 1.468 -11.876 5.358 1.00 36.88 272 VAL A C 1
ATOM 2050 O O . VAL A 1 272 ? 0.689 -10.943 5.455 1.00 36.88 272 VAL A O 1
ATOM 2053 N N . GLU A 1 273 ? 1.054 -13.139 5.350 1.00 33.78 273 GLU A N 1
ATOM 2054 C CA . GLU A 1 273 ? 0.394 -13.759 6.484 1.00 33.78 273 GLU A CA 1
ATOM 2055 C C . GLU A 1 273 ? 1.524 -14.123 7.460 1.00 33.78 273 GLU A C 1
ATOM 2057 O O . GLU A 1 273 ? 2.523 -14.736 7.074 1.00 33.78 273 GLU A O 1
ATOM 2062 N N . VAL A 1 274 ? 1.435 -13.668 8.710 1.00 26.39 274 VAL A N 1
ATOM 2063 C CA . VAL A 1 274 ? 2.470 -13.868 9.739 1.00 26.39 274 VAL A CA 1
ATOM 2064 C C . VAL A 1 274 ? 2.955 -15.328 9.753 1.00 26.39 274 VAL A C 1
ATOM 2066 O O . VAL A 1 274 ? 2.204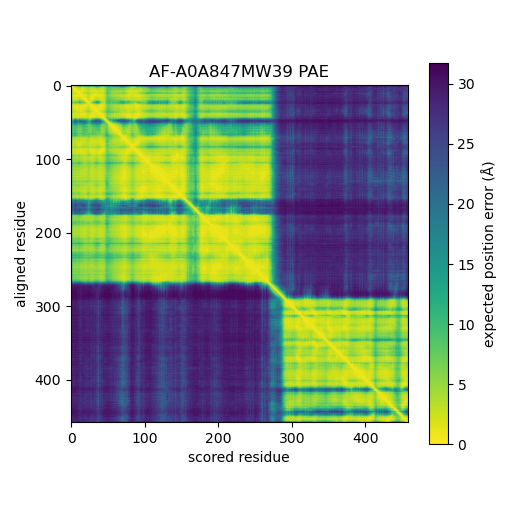 -16.236 10.093 1.00 26.39 274 VAL A O 1
ATOM 2069 N N . SER A 1 275 ? 4.225 -15.556 9.406 1.00 26.55 275 SER A N 1
ATOM 2070 C CA . SER A 1 275 ? 4.889 -16.861 9.507 1.00 26.55 275 SER A CA 1
ATOM 2071 C C . SER A 1 275 ? 5.821 -16.875 10.722 1.00 26.55 275 SER A C 1
ATOM 2073 O O . SER A 1 275 ? 6.791 -16.123 10.779 1.00 26.55 275 SER A O 1
ATOM 2075 N N . ILE A 1 276 ? 5.516 -17.736 11.696 1.00 30.02 276 ILE A N 1
ATOM 2076 C CA . ILE A 1 276 ? 6.304 -17.999 12.918 1.00 30.02 276 ILE A CA 1
ATOM 2077 C C . ILE A 1 276 ? 7.249 -19.200 12.654 1.00 30.02 276 ILE A C 1
ATOM 2079 O O . ILE A 1 276 ? 6.899 -20.063 11.843 1.00 30.02 276 ILE A O 1
ATOM 2083 N N . PRO A 1 277 ? 8.449 -19.282 13.276 1.00 25.83 277 PRO A N 1
ATOM 2084 C CA . PRO A 1 277 ? 9.522 -20.193 12.869 1.00 25.83 277 PRO A CA 1
ATOM 2085 C C . PRO A 1 277 ? 9.123 -21.669 12.884 1.00 25.83 277 PRO A C 1
ATOM 2087 O O . PRO A 1 277 ? 8.564 -22.173 13.858 1.00 25.83 277 PRO A O 1
ATOM 2090 N N . GLN A 1 278 ? 9.502 -22.390 11.829 1.00 26.62 278 GLN A N 1
ATOM 2091 C CA . GLN A 1 278 ? 9.450 -23.847 11.819 1.00 26.62 278 GLN A CA 1
ATOM 2092 C C . GLN A 1 278 ? 10.497 -24.409 12.787 1.00 26.62 278 GLN A C 1
ATOM 2094 O O . GLN A 1 278 ? 11.688 -24.139 12.633 1.00 26.62 278 GLN A O 1
ATOM 2099 N N . SER A 1 279 ? 10.086 -25.239 13.749 1.00 29.41 279 SER A N 1
ATOM 2100 C CA . SER A 1 279 ? 11.036 -26.122 14.423 1.00 29.41 279 SER A CA 1
ATOM 2101 C C . SER A 1 279 ? 11.286 -27.348 13.540 1.00 29.41 279 SER A C 1
ATOM 2103 O O . SER A 1 279 ? 10.416 -28.188 13.310 1.00 29.41 279 SER A O 1
ATOM 2105 N N . SER A 1 280 ? 12.499 -27.439 12.997 1.00 28.89 280 SER A N 1
ATOM 2106 C CA . SER A 1 280 ? 13.026 -28.671 12.413 1.00 28.89 280 SER A CA 1
ATOM 2107 C C . SER A 1 280 ? 13.138 -29.738 13.506 1.00 28.89 280 SER A C 1
ATOM 2109 O O . SER A 1 280 ? 13.681 -29.480 14.580 1.00 28.89 280 SER A O 1
ATOM 2111 N N . GLY A 1 281 ? 12.579 -30.916 13.235 1.00 31.94 281 GLY A N 1
ATOM 2112 C CA . GLY A 1 281 ? 12.250 -31.915 14.245 1.00 31.94 281 GLY A CA 1
ATOM 2113 C C . GLY A 1 281 ? 13.403 -32.736 14.820 1.00 31.94 281 GLY A C 1
ATOM 2114 O O . GLY A 1 281 ? 14.501 -32.802 14.276 1.00 31.94 281 GLY A O 1
ATOM 2115 N N . GLN A 1 282 ? 13.066 -33.474 15.877 1.00 28.75 282 GLN A N 1
ATOM 2116 C CA . GLN A 1 282 ? 13.575 -34.821 16.115 1.00 28.75 282 GLN A CA 1
ATOM 2117 C C . GLN A 1 282 ? 12.526 -35.647 16.865 1.00 28.75 282 GLN A C 1
ATOM 2119 O O . GLN A 1 282 ? 11.961 -35.222 17.871 1.00 28.75 282 GLN A O 1
ATOM 2124 N N . SER A 1 283 ? 12.257 -36.828 16.316 1.00 36.56 283 SER A N 1
ATOM 2125 C CA . SER A 1 283 ? 11.374 -37.853 16.855 1.00 36.56 283 SER A CA 1
ATOM 2126 C C . SER A 1 283 ? 11.836 -38.332 18.232 1.00 36.56 283 SER A C 1
ATOM 2128 O O . SER A 1 283 ? 12.968 -38.782 18.391 1.00 36.56 283 SER A O 1
ATOM 2130 N N . GLY A 1 284 ? 10.919 -38.320 19.195 1.00 26.94 284 GLY A N 1
ATOM 2131 C CA . GLY A 1 284 ? 11.032 -38.999 20.482 1.00 26.94 284 GLY A CA 1
ATOM 2132 C C . GLY A 1 284 ? 9.632 -39.380 20.956 1.00 26.94 284 GLY A C 1
ATOM 2133 O O . GLY A 1 284 ? 8.741 -38.541 21.014 1.00 26.94 284 GLY A O 1
ATOM 2134 N N . SER A 1 285 ? 9.417 -40.668 21.190 1.00 34.94 285 SER A N 1
ATOM 2135 C CA . SER A 1 285 ? 8.134 -41.295 21.505 1.00 34.94 285 SER A CA 1
ATOM 2136 C C . SER A 1 285 ? 7.539 -40.905 22.866 1.00 34.94 285 SER A C 1
ATOM 2138 O O . SER A 1 285 ? 8.280 -40.671 23.816 1.00 34.94 285 SER A O 1
ATOM 2140 N N . SER A 1 286 ? 6.214 -41.087 22.957 1.00 35.09 286 SER A N 1
ATOM 2141 C CA . SER A 1 286 ? 5.365 -41.377 24.136 1.00 35.09 286 SER A CA 1
ATOM 2142 C C . SER A 1 286 ? 4.691 -40.212 24.885 1.00 35.09 286 SER A C 1
ATOM 2144 O O . SER A 1 286 ? 5.341 -39.369 25.489 1.00 35.09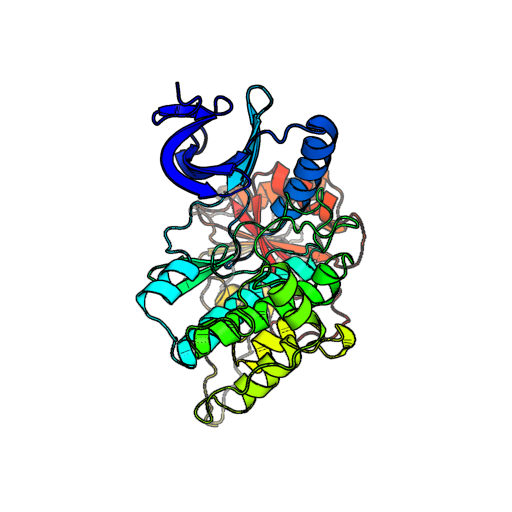 286 SER A O 1
ATOM 2146 N N . GLY A 1 287 ? 3.347 -40.248 24.874 1.00 30.94 287 GLY A N 1
ATOM 2147 C CA . GLY A 1 287 ? 2.431 -39.422 25.669 1.00 30.94 287 GLY A CA 1
ATOM 2148 C C . GLY A 1 287 ? 1.310 -38.812 24.820 1.00 30.94 287 GLY A C 1
ATOM 2149 O O . GLY A 1 287 ? 1.539 -37.820 24.136 1.00 30.94 287 GLY A O 1
ATOM 2150 N N . GLU A 1 288 ? 0.100 -39.381 24.844 1.00 32.84 288 GLU A N 1
ATOM 2151 C CA . GLU A 1 288 ? -1.108 -38.750 24.282 1.00 32.84 288 GLU A CA 1
ATOM 2152 C C . GLU A 1 288 ? -1.429 -37.449 25.039 1.00 32.84 288 GLU A C 1
ATOM 2154 O O . GLU A 1 288 ? -2.221 -37.418 25.976 1.00 32.84 288 GLU A O 1
ATOM 2159 N N . GLN A 1 289 ? -0.809 -36.345 24.631 1.00 38.06 289 GLN A N 1
ATOM 2160 C CA . GLN A 1 289 ? -1.313 -35.006 24.910 1.00 38.06 289 GLN A CA 1
ATOM 2161 C C . GLN A 1 289 ? -2.301 -34.652 23.802 1.00 38.06 289 GLN A C 1
ATOM 2163 O O . GLN A 1 289 ? -1.922 -34.528 22.634 1.00 38.06 289 GLN A O 1
ATOM 2168 N N . ARG A 1 290 ? -3.584 -34.516 24.167 1.00 51.34 290 ARG A N 1
ATOM 2169 C CA . ARG A 1 290 ? -4.617 -33.946 23.291 1.00 51.34 290 ARG A CA 1
ATOM 2170 C C . ARG A 1 290 ? -4.079 -32.630 22.724 1.00 51.34 290 ARG A C 1
ATOM 2172 O O . ARG A 1 290 ? -3.810 -31.690 23.465 1.00 51.34 290 ARG A O 1
ATOM 2179 N N . ARG A 1 291 ? -3.847 -32.595 21.410 1.00 65.12 291 ARG A N 1
ATOM 2180 C CA . ARG A 1 291 ? -3.395 -31.387 20.713 1.00 65.12 291 ARG A CA 1
ATOM 2181 C C . ARG A 1 291 ? -4.556 -30.398 20.674 1.00 65.12 291 ARG A C 1
ATOM 2183 O O . ARG A 1 291 ? -5.609 -30.759 20.161 1.00 65.12 291 ARG A O 1
ATOM 2190 N N . ALA A 1 292 ? -4.319 -29.173 21.143 1.00 76.44 292 ALA A N 1
ATOM 2191 C CA . ALA A 1 292 ? -5.277 -28.074 21.056 1.00 76.44 292 ALA A CA 1
ATOM 2192 C C . ALA A 1 292 ? -5.815 -27.900 19.622 1.00 76.44 292 ALA A C 1
ATOM 2194 O O . ALA A 1 292 ? -5.070 -28.064 18.639 1.00 76.44 292 ALA A O 1
ATOM 2195 N N . GLY A 1 293 ? -7.102 -27.583 19.517 1.00 76.50 293 GLY A N 1
ATOM 2196 C CA . GLY A 1 293 ? -7.805 -27.282 18.279 1.00 76.50 293 GLY A CA 1
ATOM 2197 C C . GLY A 1 293 ? -7.279 -26.028 17.567 1.00 76.50 293 GLY A C 1
ATOM 2198 O O . GLY A 1 293 ? -6.473 -25.275 18.125 1.00 76.50 293 GLY A O 1
ATOM 2199 N N . PRO A 1 294 ? -7.682 -25.824 16.303 1.00 76.00 294 PRO A N 1
ATOM 2200 C CA . PRO A 1 294 ? -7.244 -24.691 15.492 1.00 76.00 294 PRO A CA 1
ATOM 2201 C C . PRO A 1 294 ? -7.617 -23.334 16.109 1.00 76.00 294 PRO A C 1
ATOM 2203 O O . PRO A 1 294 ? -6.789 -22.431 16.099 1.00 76.00 294 PRO A O 1
ATOM 2206 N N . GLU A 1 295 ? -8.788 -23.215 16.741 1.00 82.31 295 GLU A N 1
ATOM 2207 C CA . GLU A 1 295 ? -9.265 -21.986 17.385 1.00 82.31 295 GLU A CA 1
ATOM 2208 C C . GLU A 1 295 ? -8.333 -21.556 18.525 1.00 82.31 295 GLU A C 1
ATOM 2210 O O . GLU A 1 295 ? -7.837 -20.432 18.550 1.00 82.31 295 GLU A O 1
ATOM 2215 N N . ALA A 1 296 ? -8.030 -22.474 19.446 1.00 84.12 296 ALA A N 1
ATOM 2216 C CA . ALA A 1 296 ? -7.171 -22.188 20.590 1.00 84.12 296 ALA A CA 1
ATOM 2217 C C . ALA A 1 296 ? -5.723 -21.895 20.173 1.00 84.12 296 ALA A C 1
ATOM 2219 O O . ALA A 1 296 ? -5.084 -21.013 20.739 1.00 84.12 296 ALA A O 1
ATOM 2220 N N . LYS A 1 297 ? -5.215 -22.597 19.151 1.00 80.06 297 LYS A N 1
ATOM 2221 C CA . LYS A 1 297 ? -3.892 -22.322 18.569 1.00 80.06 297 LYS A CA 1
ATOM 2222 C C . LYS A 1 297 ? -3.824 -20.957 17.903 1.00 80.06 297 LYS A C 1
ATOM 2224 O O . LYS A 1 297 ? -2.805 -20.287 18.015 1.00 80.06 297 LYS A O 1
ATOM 2229 N N . LEU A 1 298 ? -4.886 -20.570 17.202 1.00 75.31 298 LEU A N 1
ATOM 2230 C CA . LEU A 1 298 ? -4.977 -19.268 16.568 1.00 75.31 298 LEU A CA 1
ATOM 2231 C C . LEU A 1 298 ? -4.921 -18.163 17.626 1.00 75.31 298 LEU A C 1
ATOM 2233 O O . LEU A 1 298 ? -4.081 -17.276 17.531 1.00 75.31 298 LEU A O 1
ATOM 2237 N N . ILE A 1 299 ? -5.744 -18.257 18.669 1.00 82.00 299 ILE A N 1
ATOM 2238 C CA . ILE A 1 299 ? -5.732 -17.295 19.777 1.00 82.00 299 ILE A CA 1
ATOM 2239 C C . ILE A 1 299 ? -4.364 -17.244 20.469 1.00 82.00 299 ILE A C 1
ATOM 2241 O O . ILE A 1 299 ? -3.861 -16.153 20.731 1.00 82.00 299 ILE A O 1
ATOM 2245 N N . ASP A 1 300 ? -3.732 -18.399 20.698 1.00 81.88 300 ASP A N 1
ATOM 2246 C CA . ASP A 1 300 ? -2.403 -18.465 21.316 1.00 81.88 300 ASP A CA 1
ATOM 2247 C C . ASP A 1 300 ? -1.299 -17.849 20.450 1.00 81.88 300 ASP A C 1
ATOM 2249 O O . ASP A 1 300 ? -0.361 -17.258 20.973 1.00 81.88 300 ASP A O 1
ATOM 2253 N N . ALA A 1 301 ? -1.435 -17.921 19.125 1.00 70.50 301 ALA A N 1
ATOM 2254 C CA . ALA A 1 301 ? -0.532 -17.250 18.195 1.00 70.50 301 ALA A CA 1
ATOM 2255 C C . ALA A 1 301 ? -0.790 -15.736 18.088 1.00 70.50 301 ALA A C 1
ATOM 2257 O O . ALA A 1 301 ? 0.122 -14.979 17.758 1.00 70.50 301 ALA A O 1
ATOM 2258 N N . MET A 1 302 ? -2.026 -15.289 18.328 1.00 66.75 302 MET A N 1
ATOM 2259 C CA . MET A 1 302 ? -2.440 -13.891 18.161 1.00 66.75 302 MET A CA 1
ATOM 2260 C C . MET A 1 302 ? -2.158 -13.015 19.381 1.00 66.75 302 MET A C 1
ATOM 2262 O O . MET A 1 302 ? -2.062 -11.792 19.242 1.00 66.75 302 MET A O 1
ATOM 2266 N N . LEU A 1 303 ? -2.055 -13.607 20.570 1.00 69.25 303 LEU A N 1
ATOM 2267 C CA . LEU A 1 303 ? -1.834 -12.865 21.802 1.00 69.25 303 LEU A CA 1
ATOM 2268 C C . LEU A 1 303 ? -0.358 -12.855 22.213 1.00 69.25 303 LEU A C 1
ATOM 2270 O O . LEU A 1 303 ? 0.274 -13.906 22.277 1.00 69.25 303 LEU A O 1
ATOM 2274 N N . PRO A 1 304 ? 0.200 -11.683 22.573 1.00 57.47 304 PRO A N 1
ATOM 2275 C CA . PRO A 1 304 ? 1.590 -11.596 23.018 1.00 57.47 304 PRO A CA 1
ATOM 2276 C C . PRO A 1 304 ? 1.811 -12.300 24.363 1.00 57.47 304 PRO A C 1
ATOM 2278 O O . PRO A 1 304 ? 2.922 -12.743 24.663 1.00 57.47 304 PRO A O 1
ATOM 2281 N N . HIS A 1 305 ? 0.760 -12.399 25.183 1.00 76.31 305 HIS A N 1
ATOM 2282 C CA . HIS A 1 305 ? 0.799 -12.966 26.524 1.00 76.31 305 HIS A CA 1
ATOM 2283 C C . HIS A 1 305 ? -0.469 -13.771 26.814 1.00 76.31 305 HIS A C 1
ATOM 2285 O O . HIS A 1 305 ? -1.557 -13.440 26.342 1.00 76.31 305 HIS A O 1
ATOM 2291 N N . ARG A 1 306 ? -0.328 -14.802 27.654 1.00 82.50 306 ARG A N 1
ATOM 2292 C CA . ARG A 1 306 ? -1.453 -15.605 28.141 1.00 82.50 306 ARG A CA 1
ATOM 2293 C C . ARG A 1 306 ? -2.274 -14.787 29.127 1.00 82.50 306 ARG A C 1
ATOM 2295 O O . ARG A 1 306 ? -1.847 -14.554 30.257 1.00 82.50 306 ARG A O 1
ATOM 2302 N N . GLY A 1 307 ? -3.416 -14.316 28.648 1.00 86.69 307 GLY A N 1
ATOM 2303 C CA . GLY A 1 307 ? -4.297 -13.397 29.352 1.00 86.69 307 GLY A CA 1
ATOM 2304 C C . GLY A 1 307 ? -5.626 -14.020 29.772 1.00 86.69 307 GLY A C 1
ATOM 2305 O O . GLY A 1 307 ? -5.759 -15.233 29.970 1.00 86.69 307 GLY A O 1
ATOM 2306 N N . ARG A 1 308 ? -6.622 -13.152 29.916 1.00 92.81 308 ARG A N 1
ATOM 2307 C CA . ARG A 1 308 ? -7.997 -13.470 30.301 1.00 92.81 308 ARG A CA 1
ATOM 2308 C C . ARG A 1 308 ? -8.863 -13.539 29.046 1.00 92.81 308 ARG A C 1
ATOM 2310 O O . ARG A 1 308 ? -8.916 -12.574 28.285 1.00 92.81 308 ARG A O 1
ATOM 2317 N N . VAL A 1 309 ? -9.567 -14.653 28.857 1.00 94.31 309 VAL A N 1
ATOM 2318 C CA . VAL A 1 309 ? -10.443 -14.892 27.702 1.00 94.31 309 VAL A CA 1
ATOM 2319 C C . VAL A 1 309 ? -11.888 -15.057 28.159 1.00 94.31 309 VAL A C 1
ATOM 2321 O O . VAL A 1 309 ? -12.169 -15.862 29.045 1.00 94.31 309 VAL A O 1
ATOM 2324 N N . LEU A 1 310 ? -12.792 -14.308 27.535 1.00 94.69 310 LEU A N 1
ATOM 2325 C CA . LEU A 1 310 ? -14.236 -14.480 27.632 1.00 94.69 310 LEU A CA 1
ATOM 2326 C C . LEU A 1 310 ? -14.740 -15.210 26.383 1.00 94.69 310 LEU A C 1
ATOM 2328 O O . LEU A 1 310 ? -14.410 -14.820 25.265 1.00 94.69 310 LEU A O 1
ATOM 2332 N N . ILE A 1 311 ? -15.559 -16.241 26.556 1.00 94.31 311 ILE A N 1
ATOM 2333 C CA . ILE A 1 311 ? -16.221 -16.958 25.462 1.00 94.31 311 ILE A CA 1
ATOM 2334 C C . ILE A 1 311 ? -17.729 -16.868 25.678 1.00 94.31 311 ILE A C 1
ATOM 2336 O O . ILE A 1 311 ? -18.217 -17.307 26.713 1.00 94.31 311 ILE A O 1
ATOM 2340 N N . ALA A 1 312 ? -18.453 -16.311 24.711 1.00 91.12 312 ALA A N 1
ATOM 2341 C CA . ALA A 1 312 ? -19.909 -16.308 24.665 1.00 91.12 312 ALA A CA 1
ATOM 2342 C C . ALA A 1 312 ? -20.393 -17.310 23.606 1.00 91.12 312 ALA A C 1
ATOM 2344 O O . ALA A 1 312 ? -19.969 -17.250 22.445 1.00 91.12 312 ALA A O 1
ATOM 2345 N N . GLY A 1 313 ? -21.262 -18.230 24.029 1.00 83.94 313 GLY A N 1
ATOM 2346 C CA . GLY A 1 313 ? -21.632 -19.417 23.261 1.00 83.94 313 GLY A CA 1
ATOM 2347 C C . GLY A 1 313 ? -20.572 -20.502 23.423 1.00 83.94 313 GLY A C 1
ATOM 2348 O O . GLY A 1 313 ? -19.469 -20.388 22.887 1.00 83.94 313 GLY A O 1
ATOM 2349 N N . VAL A 1 314 ? -20.865 -21.542 24.204 1.00 75.81 314 VAL A N 1
ATOM 2350 C CA . VAL A 1 314 ? -19.839 -22.530 24.593 1.00 75.81 314 VAL A CA 1
ATOM 2351 C C . VAL A 1 314 ? -19.779 -23.771 23.708 1.00 75.81 314 VAL A C 1
ATOM 2353 O O . VAL A 1 314 ? -18.726 -24.415 23.656 1.00 75.81 314 VAL A O 1
ATOM 2356 N N . GLY A 1 315 ? -20.847 -24.092 22.973 1.00 80.25 315 GLY A N 1
ATOM 2357 C CA . GLY A 1 315 ? -20.905 -25.284 22.120 1.00 80.25 315 GLY A CA 1
ATOM 2358 C C . GLY A 1 315 ? -20.555 -26.565 22.892 1.00 80.25 315 GLY A C 1
ATOM 2359 O O . GLY A 1 315 ? -21.087 -26.826 23.958 1.00 80.25 315 GLY A O 1
ATOM 2360 N N . ASP A 1 316 ? -19.608 -27.366 22.403 1.00 79.88 316 ASP A N 1
ATOM 2361 C CA . ASP A 1 316 ? -19.130 -28.570 23.113 1.00 79.88 316 ASP A CA 1
ATOM 2362 C C . ASP A 1 316 ? -18.097 -28.273 24.230 1.00 79.88 316 ASP A C 1
ATOM 2364 O O . ASP A 1 316 ? -17.510 -29.186 24.827 1.00 79.88 316 ASP A O 1
ATOM 2368 N N . GLY A 1 317 ? -17.791 -26.995 24.477 1.00 83.75 317 GLY A N 1
ATOM 2369 C CA . GLY A 1 317 ? -16.789 -26.519 25.431 1.00 83.75 317 GLY A CA 1
ATOM 2370 C C . GLY A 1 317 ? -15.330 -26.761 25.021 1.00 83.75 317 GLY A C 1
ATOM 2371 O O . GLY A 1 317 ? -14.423 -26.482 25.809 1.00 83.75 317 GLY A O 1
ATOM 2372 N N . ARG A 1 318 ? -15.049 -27.287 23.818 1.00 88.62 318 ARG A N 1
ATOM 2373 C CA . ARG A 1 318 ? -13.689 -27.672 23.388 1.00 88.62 318 ARG A CA 1
ATOM 2374 C C . ARG A 1 318 ? -12.721 -26.497 23.387 1.00 88.62 318 ARG A C 1
ATOM 2376 O O . ARG A 1 318 ? -11.641 -26.611 23.960 1.00 88.62 318 ARG A O 1
ATOM 2383 N N . VAL A 1 319 ? -13.117 -25.375 22.787 1.00 88.88 319 VAL A N 1
ATOM 2384 C CA . VAL A 1 319 ? -12.258 -24.184 22.662 1.00 88.88 319 VAL A CA 1
ATOM 2385 C C . VAL A 1 319 ? -11.869 -23.646 24.040 1.00 88.88 319 VAL A C 1
ATOM 2387 O O . VAL A 1 319 ? -10.696 -23.358 24.281 1.00 88.88 319 VAL A O 1
ATOM 2390 N N . ALA A 1 320 ? -12.827 -23.594 24.971 1.00 90.12 320 ALA A N 1
ATOM 2391 C CA . ALA A 1 320 ? -12.580 -23.152 26.339 1.00 90.12 320 ALA A CA 1
ATOM 2392 C C . ALA A 1 320 ? -11.557 -24.048 27.055 1.00 90.12 320 ALA A C 1
ATOM 2394 O O . ALA A 1 320 ? -10.627 -23.552 27.693 1.00 90.12 320 ALA A O 1
ATOM 2395 N N . ARG A 1 321 ? -11.685 -25.373 26.903 1.00 90.94 321 ARG A N 1
ATOM 2396 C CA . ARG A 1 321 ? -10.753 -26.347 27.492 1.00 90.94 321 ARG A CA 1
ATOM 2397 C C . ARG A 1 321 ? -9.357 -26.262 26.897 1.00 90.94 321 ARG A C 1
ATOM 2399 O O . ARG A 1 321 ? -8.384 -26.307 27.645 1.00 90.94 321 ARG A O 1
ATOM 2406 N N . ASP A 1 322 ? -9.256 -26.131 25.580 1.00 90.38 322 ASP A N 1
ATOM 2407 C CA . ASP A 1 322 ? -7.968 -26.044 24.896 1.00 90.38 322 ASP A CA 1
ATOM 2408 C C . ASP A 1 322 ? -7.209 -24.778 25.313 1.00 90.38 322 ASP A C 1
ATOM 2410 O O . ASP A 1 322 ? -6.026 -24.851 25.640 1.00 90.38 322 ASP A O 1
ATOM 2414 N N . LEU A 1 323 ? -7.895 -23.633 25.398 1.00 90.31 323 LEU A N 1
ATOM 2415 C CA . LEU A 1 323 ? -7.307 -22.384 25.887 1.00 90.31 323 LEU A CA 1
ATOM 2416 C C . LEU A 1 323 ? -6.898 -22.473 27.362 1.00 90.31 323 LEU A C 1
ATOM 2418 O O . LEU A 1 323 ? -5.787 -22.081 27.719 1.00 90.31 323 LEU A O 1
ATOM 2422 N N . ALA A 1 324 ? -7.735 -23.052 28.223 1.00 89.31 324 ALA A N 1
ATOM 2423 C CA . ALA A 1 324 ? -7.358 -23.271 29.617 1.00 89.31 324 ALA A CA 1
ATOM 2424 C C . ALA A 1 324 ? -6.144 -24.215 29.740 1.00 89.31 324 ALA A C 1
ATOM 2426 O O . ALA A 1 324 ? -5.249 -23.976 30.551 1.00 89.31 324 ALA A O 1
ATOM 2427 N N . GLY A 1 325 ? -6.057 -25.244 28.889 1.00 86.56 325 GLY A N 1
ATOM 2428 C CA . GLY A 1 325 ? -4.907 -26.149 28.795 1.00 86.56 325 GLY A CA 1
ATOM 2429 C C . GLY A 1 325 ? -3.623 -25.468 28.306 1.00 86.56 325 GLY A C 1
ATOM 2430 O O . GLY A 1 325 ? -2.529 -25.847 28.724 1.00 86.56 325 GLY A O 1
ATOM 2431 N N . LEU A 1 326 ? -3.745 -24.426 27.481 1.00 86.38 326 LEU A N 1
ATOM 2432 C CA . LEU A 1 326 ? -2.638 -23.549 27.089 1.00 86.38 326 LEU A CA 1
ATOM 2433 C C . LEU A 1 326 ? -2.282 -22.521 28.176 1.00 86.38 326 LEU A C 1
ATOM 2435 O O . LEU A 1 326 ? -1.281 -21.828 28.041 1.00 86.38 326 LEU A O 1
ATOM 2439 N N . GLY A 1 327 ? -3.023 -22.448 29.284 1.00 87.44 327 GLY A N 1
ATOM 2440 C CA . GLY A 1 327 ? -2.723 -21.578 30.424 1.00 87.44 327 GLY A CA 1
ATOM 2441 C C . GLY A 1 327 ? -3.399 -20.207 30.386 1.00 87.44 327 GLY A C 1
ATOM 2442 O O . GLY A 1 327 ? -2.968 -19.313 31.112 1.00 87.44 327 GLY A O 1
ATOM 2443 N N . TYR A 1 328 ? -4.436 -20.029 29.565 1.00 92.12 328 TYR A N 1
ATOM 2444 C CA . TYR A 1 328 ? -5.311 -18.856 29.632 1.00 92.12 328 TYR A CA 1
ATOM 2445 C C . TYR A 1 328 ? -6.272 -18.964 30.818 1.00 92.12 328 TYR A C 1
ATOM 2447 O O . TYR A 1 328 ? -6.717 -20.056 31.176 1.00 92.12 328 TYR A O 1
ATOM 2455 N N . ARG A 1 329 ? -6.652 -17.822 31.398 1.00 93.06 329 ARG A N 1
ATOM 2456 C CA . ARG A 1 329 ? -7.785 -17.768 32.331 1.00 93.06 329 ARG A CA 1
ATOM 2457 C C . ARG A 1 329 ? -9.063 -17.598 31.517 1.00 93.06 329 ARG A C 1
ATOM 2459 O O . ARG A 1 329 ? -9.291 -16.516 30.983 1.00 93.06 329 ARG A O 1
ATOM 2466 N N . VAL A 1 330 ? -9.870 -18.650 31.421 1.00 94.44 330 VAL A N 1
ATOM 2467 C CA . VAL A 1 330 ? -11.053 -18.676 30.550 1.00 94.44 330 VAL A CA 1
ATOM 2468 C C . VAL A 1 330 ? -12.335 -18.611 31.372 1.00 94.44 330 VAL A C 1
ATOM 2470 O O . VAL A 1 330 ? -12.520 -19.418 32.284 1.00 94.44 330 VAL A O 1
ATOM 2473 N N . ILE A 1 331 ? -13.221 -17.682 31.015 1.00 94.38 331 ILE A N 1
ATOM 2474 C CA . ILE A 1 331 ? -14.614 -17.634 31.469 1.00 94.38 331 ILE A CA 1
ATOM 2475 C C . ILE A 1 331 ? -15.514 -17.863 30.261 1.00 94.38 331 ILE A C 1
ATOM 2477 O O . ILE A 1 331 ? -15.346 -17.216 29.229 1.00 94.38 331 ILE A O 1
ATOM 2481 N N . ALA A 1 332 ? -16.445 -18.797 30.385 1.00 93.44 332 ALA A N 1
ATOM 2482 C CA . ALA A 1 332 ? -17.326 -19.224 29.316 1.00 93.44 332 ALA A CA 1
ATOM 2483 C C . ALA A 1 332 ? -18.785 -19.044 29.759 1.00 93.44 332 ALA A C 1
ATOM 2485 O O . ALA A 1 332 ? -19.160 -19.478 30.851 1.00 93.44 332 ALA A O 1
ATOM 2486 N N . VAL A 1 333 ? -19.573 -18.357 28.934 1.00 92.56 333 VAL A N 1
ATOM 2487 C CA . VAL A 1 333 ? -20.924 -17.891 29.252 1.00 92.56 333 VAL A CA 1
ATOM 2488 C C . VAL A 1 333 ? -21.909 -18.392 28.208 1.00 92.56 333 VAL A C 1
ATOM 2490 O O . VAL A 1 333 ? -21.658 -18.264 27.007 1.00 92.56 333 VAL A O 1
ATOM 2493 N N . ASP A 1 334 ? -23.024 -18.947 28.672 1.00 90.56 334 ASP A N 1
ATOM 2494 C CA . ASP A 1 334 ? -24.098 -19.467 27.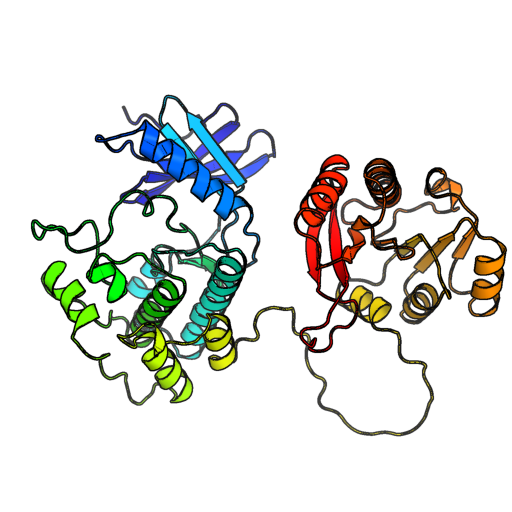825 1.00 90.56 334 ASP A CA 1
ATOM 2495 C C . ASP A 1 334 ? -25.417 -19.506 28.621 1.00 90.56 334 ASP A C 1
ATOM 2497 O O . ASP A 1 334 ? -25.380 -19.800 29.820 1.00 90.56 334 ASP A O 1
ATOM 2501 N N . PRO A 1 335 ? -26.578 -19.197 28.022 1.00 88.25 335 PRO A N 1
ATOM 2502 C CA . PRO A 1 335 ? -27.863 -19.309 28.714 1.00 88.25 335 PRO A CA 1
ATOM 2503 C C . PRO A 1 335 ? -28.281 -20.767 28.973 1.00 88.25 335 PRO A C 1
ATOM 2505 O O . PRO A 1 335 ? -29.119 -21.021 29.839 1.00 88.25 335 PRO A O 1
ATOM 2508 N N . ASN A 1 336 ? -27.712 -21.744 28.258 1.00 89.62 336 ASN A N 1
ATOM 2509 C CA . ASN A 1 336 ? -28.046 -23.153 28.433 1.00 89.62 336 ASN A CA 1
ATOM 2510 C C . ASN A 1 336 ? -27.263 -23.791 29.597 1.00 89.62 336 ASN A C 1
ATOM 2512 O O . ASN A 1 336 ? -26.133 -24.261 29.442 1.00 89.62 336 ASN A O 1
ATOM 2516 N N . GLU A 1 337 ? -27.902 -23.853 30.767 1.00 88.38 337 GLU A N 1
ATOM 2517 C CA . GLU A 1 337 ? -27.335 -24.460 31.980 1.00 88.38 337 GLU A CA 1
ATOM 2518 C C . GLU A 1 337 ? -26.948 -25.938 31.814 1.00 88.38 337 GLU A C 1
ATOM 2520 O O . GLU A 1 337 ? -25.948 -26.371 32.385 1.00 88.38 337 GLU A O 1
ATOM 2525 N N . GLU A 1 338 ? -27.708 -26.714 31.035 1.00 87.00 338 GLU A N 1
ATOM 2526 C CA . GLU A 1 338 ? -27.454 -28.148 30.836 1.00 87.00 338 GLU A CA 1
ATOM 2527 C C . GLU A 1 338 ? -26.157 -28.361 30.046 1.00 87.00 338 GLU A C 1
ATOM 2529 O O . GLU A 1 338 ? -25.280 -29.119 30.458 1.00 87.00 338 GLU A O 1
ATOM 2534 N N . LEU A 1 339 ? -25.983 -27.596 28.969 1.00 84.12 339 LEU A N 1
ATOM 2535 C CA . LEU A 1 339 ? -24.798 -27.649 28.118 1.00 84.12 339 LEU A CA 1
ATOM 2536 C C . LEU A 1 339 ? -23.540 -27.135 28.849 1.00 84.12 339 LEU A C 1
ATOM 2538 O O . LEU A 1 339 ? -22.456 -27.708 28.706 1.00 84.12 339 LEU A O 1
ATOM 2542 N N . LEU A 1 340 ? -23.679 -26.120 29.711 1.00 85.62 340 LEU A N 1
ATOM 2543 C CA . LEU A 1 340 ? -22.604 -25.700 30.616 1.00 85.62 340 LEU A CA 1
ATOM 2544 C C . LEU A 1 340 ? -22.241 -26.783 31.637 1.00 85.62 340 LEU A C 1
ATOM 2546 O O . LEU A 1 340 ? -21.054 -26.993 31.890 1.00 85.62 340 LEU A O 1
ATOM 2550 N N . ALA A 1 341 ? -23.229 -27.466 32.220 1.00 85.19 341 ALA A N 1
ATOM 2551 C CA . ALA A 1 341 ? -22.989 -28.526 33.195 1.00 85.19 341 ALA A CA 1
ATOM 2552 C C . ALA A 1 341 ? -22.206 -29.690 32.567 1.00 85.19 341 ALA A C 1
ATOM 2554 O O . ALA A 1 341 ? -21.187 -30.106 33.122 1.00 85.19 341 ALA A O 1
ATOM 2555 N N . GLU A 1 342 ? -22.604 -30.139 31.373 1.00 85.38 342 GLU A N 1
ATOM 2556 C CA . GLU A 1 342 ? -21.886 -31.167 30.607 1.00 85.38 342 GLU A CA 1
ATOM 2557 C C . GLU A 1 342 ? -20.440 -30.747 30.288 1.00 85.38 342 GLU A C 1
ATOM 2559 O O . GLU A 1 342 ? -19.489 -31.516 30.468 1.00 85.38 342 GLU A O 1
ATOM 2564 N N . ALA A 1 343 ? -20.237 -29.502 29.847 1.00 83.00 343 ALA A N 1
ATOM 2565 C CA . ALA A 1 343 ? -18.903 -28.993 29.552 1.00 83.00 343 ALA A CA 1
ATOM 2566 C C . ALA A 1 343 ? -18.031 -28.884 30.820 1.00 83.00 343 ALA A C 1
ATOM 2568 O O . ALA A 1 343 ? -16.834 -29.199 30.769 1.00 83.00 343 ALA A O 1
ATOM 2569 N N . ALA A 1 344 ? -18.622 -28.512 31.958 1.00 84.25 344 ALA A N 1
ATOM 2570 C CA . ALA A 1 344 ? -17.939 -28.362 33.239 1.00 84.25 344 ALA A CA 1
ATOM 2571 C C . ALA A 1 344 ? -17.437 -29.686 33.829 1.00 84.25 344 ALA A C 1
ATOM 2573 O O . ALA A 1 344 ? -16.355 -29.710 34.422 1.00 84.25 344 ALA A O 1
ATOM 2574 N N . GLU A 1 345 ? -18.140 -30.802 33.606 1.00 82.06 345 GLU A N 1
ATOM 2575 C CA . GLU A 1 345 ? -17.683 -32.133 34.042 1.00 82.06 345 GLU A CA 1
ATOM 2576 C C . GLU A 1 345 ? -16.306 -32.497 33.469 1.00 82.06 345 GLU A C 1
ATOM 2578 O O . GLU A 1 345 ? -15.514 -33.210 34.088 1.00 82.06 345 GLU A O 1
ATOM 2583 N N . THR A 1 346 ? -15.997 -31.976 32.281 1.00 74.56 346 THR A N 1
ATOM 2584 C CA . THR A 1 346 ? -14.765 -32.294 31.554 1.00 74.56 346 THR A CA 1
ATOM 2585 C C . THR A 1 346 ? -13.596 -31.356 31.861 1.00 74.56 346 THR A C 1
ATOM 2587 O O . THR A 1 346 ? -12.468 -31.652 31.455 1.00 74.56 346 THR A O 1
ATOM 2590 N N . SER A 1 347 ? -13.825 -30.232 32.555 1.00 76.75 347 SER A N 1
ATOM 2591 C CA . SER A 1 347 ? -12.758 -29.311 32.955 1.00 76.75 347 SER A CA 1
ATOM 2592 C C . SER A 1 347 ? -13.150 -28.363 34.088 1.00 76.75 347 SER A C 1
ATOM 2594 O O . SER A 1 347 ? -14.037 -27.523 33.941 1.00 76.75 347 SER A O 1
ATOM 2596 N N . SER A 1 348 ? -12.370 -28.406 35.169 1.00 78.69 348 SER A N 1
ATOM 2597 C CA . SER A 1 348 ? -12.467 -27.472 36.295 1.00 78.69 348 SER A CA 1
ATOM 2598 C C . SER A 1 348 ? -11.607 -26.209 36.138 1.00 78.69 348 SER A C 1
ATOM 2600 O O . SER A 1 348 ? -11.579 -25.385 37.048 1.00 78.69 348 SER A O 1
ATOM 2602 N N . SER A 1 349 ? -10.837 -26.072 35.050 1.00 83.06 349 SER A N 1
ATOM 2603 C CA . SER A 1 349 ? -9.940 -24.923 34.819 1.00 83.06 349 SER A CA 1
ATOM 2604 C C . SER A 1 349 ? -10.596 -23.762 34.065 1.00 83.06 349 SER A C 1
ATOM 2606 O O . SER A 1 349 ? -9.974 -22.714 33.895 1.00 83.06 349 SER A O 1
ATOM 2608 N N . VAL A 1 350 ? -11.843 -23.940 33.631 1.00 90.38 350 VAL A N 1
ATOM 2609 C CA . VAL A 1 350 ? -12.681 -22.924 32.987 1.00 90.38 350 VAL A CA 1
ATOM 2610 C C . VAL A 1 350 ? -13.754 -22.488 33.985 1.00 90.38 350 VAL A C 1
ATOM 2612 O O . VAL A 1 350 ? -14.333 -23.329 34.672 1.00 90.38 350 VAL A O 1
ATOM 2615 N N . GLY A 1 351 ? -14.023 -21.185 34.080 1.00 91.25 351 GLY A N 1
ATOM 2616 C CA . GLY A 1 351 ? -15.187 -20.686 34.810 1.00 91.25 351 GLY A CA 1
ATOM 2617 C C . GLY A 1 351 ? -16.422 -20.726 33.918 1.00 91.25 351 GLY A C 1
ATOM 2618 O O . GLY A 1 351 ? -16.484 -19.998 32.933 1.00 91.25 351 GLY A O 1
ATOM 2619 N N . TRP A 1 352 ? -17.385 -21.576 34.256 1.00 91.56 352 TRP A N 1
ATOM 2620 C CA . TRP A 1 352 ? -18.635 -21.749 33.515 1.00 91.56 352 TRP A CA 1
ATOM 2621 C C . TRP A 1 352 ? -19.736 -20.939 34.197 1.00 91.56 352 TRP A C 1
ATOM 2623 O O . TRP A 1 352 ? -20.004 -21.154 35.380 1.00 91.56 352 TRP A O 1
ATOM 2633 N N . VAL A 1 353 ? -20.339 -19.987 33.484 1.00 92.25 353 VAL A N 1
ATOM 2634 C CA . VAL A 1 353 ? -21.320 -19.060 34.063 1.00 92.25 353 VAL A CA 1
ATOM 2635 C C . VAL A 1 353 ? -22.604 -19.068 33.235 1.00 92.25 353 VAL A C 1
ATOM 2637 O O . VAL A 1 353 ? -22.559 -18.673 32.071 1.00 92.25 353 VAL A O 1
ATOM 2640 N N . PRO A 1 354 ? -23.752 -19.458 33.813 1.00 91.19 354 PRO A N 1
ATOM 2641 C CA . PRO A 1 354 ? -25.026 -19.341 33.125 1.00 91.19 354 PRO A CA 1
ATOM 2642 C C . PRO A 1 354 ? -25.481 -17.882 33.108 1.00 91.19 354 PRO A C 1
ATOM 2644 O O . PRO A 1 354 ? -25.701 -17.282 34.165 1.00 91.19 354 PRO A O 1
ATOM 2647 N N . ALA A 1 355 ? -25.578 -17.293 31.917 1.00 88.25 355 ALA A N 1
ATOM 2648 C CA . ALA A 1 355 ? -26.109 -15.945 31.744 1.00 88.25 355 ALA A CA 1
ATOM 2649 C C . ALA A 1 355 ? -26.593 -15.701 30.311 1.00 88.25 355 ALA A C 1
ATOM 2651 O O . ALA A 1 355 ? -25.981 -16.155 29.343 1.00 88.25 355 ALA A O 1
ATOM 2652 N N . GLU A 1 356 ? -27.657 -14.910 30.203 1.00 87.25 356 GLU A N 1
ATOM 2653 C CA . GLU A 1 356 ? -28.102 -14.325 28.941 1.00 87.25 356 GLU A CA 1
ATOM 2654 C C . GLU A 1 356 ? -27.103 -13.266 28.454 1.00 87.25 356 GLU A C 1
ATOM 2656 O O . GLU A 1 356 ? -26.427 -12.597 29.244 1.00 87.25 356 GLU A O 1
ATOM 2661 N N . LEU A 1 357 ? -27.019 -13.083 27.136 1.00 84.25 357 LEU A N 1
ATOM 2662 C CA . LEU A 1 357 ? -26.060 -12.178 26.495 1.00 84.25 357 LEU A CA 1
ATOM 2663 C C . LEU A 1 357 ? -26.186 -10.719 26.976 1.00 84.25 357 LEU A C 1
ATOM 2665 O O . LEU A 1 357 ? -25.189 -10.006 27.116 1.00 84.25 357 LEU A O 1
ATOM 2669 N N . ASP A 1 358 ? -27.409 -10.248 27.202 1.00 84.06 358 ASP A N 1
ATOM 2670 C CA . ASP A 1 358 ? -27.693 -8.886 27.651 1.00 84.06 358 ASP A CA 1
ATOM 2671 C C . ASP A 1 358 ? -27.403 -8.664 29.143 1.00 84.06 358 ASP A C 1
ATOM 2673 O O . ASP A 1 358 ? -27.203 -7.516 29.556 1.00 84.06 358 ASP A O 1
ATOM 2677 N N . GLU A 1 359 ? -27.293 -9.746 29.916 1.00 84.56 359 GLU A N 1
ATOM 2678 C CA . GLU A 1 359 ? -26.859 -9.740 31.312 1.00 84.56 359 GLU A CA 1
ATOM 2679 C C . GLU A 1 359 ? -25.329 -9.761 31.467 1.00 84.56 359 GLU A C 1
ATOM 2681 O O . GLU A 1 359 ? -24.820 -9.494 32.562 1.00 84.56 359 GLU A O 1
ATOM 2686 N N . ILE A 1 360 ? -24.571 -10.037 30.397 1.00 88.62 360 ILE A N 1
ATOM 2687 C CA . ILE A 1 360 ? -23.109 -10.145 30.471 1.00 88.62 360 ILE A CA 1
ATOM 2688 C C . ILE A 1 360 ? -22.491 -8.810 30.904 1.00 88.62 360 ILE A C 1
ATOM 2690 O O . ILE A 1 360 ? -22.569 -7.783 30.225 1.00 88.62 360 ILE A O 1
ATOM 2694 N N . SER A 1 361 ? -21.836 -8.853 32.061 1.00 88.25 361 SER A N 1
ATOM 2695 C CA . SER A 1 361 ? -21.011 -7.791 32.633 1.00 88.25 361 SER A CA 1
ATOM 2696 C C . SER A 1 361 ? -19.980 -8.416 33.570 1.00 88.25 361 SER A C 1
ATOM 2698 O O . SER A 1 361 ? -20.187 -9.533 34.042 1.00 88.25 361 SER A O 1
ATOM 2700 N N . LEU A 1 362 ? -18.888 -7.698 33.857 1.00 88.50 362 LEU A N 1
ATOM 2701 C CA . LEU A 1 362 ? -17.829 -8.182 34.753 1.00 88.50 362 LEU A CA 1
ATOM 2702 C C . LEU A 1 362 ? -18.394 -8.612 36.117 1.00 88.50 362 LEU A C 1
ATOM 2704 O O . LEU A 1 362 ? -18.155 -9.737 36.548 1.00 88.50 362 LEU A O 1
ATOM 2708 N N . ASP A 1 363 ? -19.242 -7.780 36.725 1.00 85.88 363 ASP A N 1
ATOM 2709 C CA . ASP A 1 363 ? -19.870 -8.088 38.013 1.00 85.88 363 ASP A CA 1
ATOM 2710 C C . ASP A 1 363 ? -20.794 -9.313 37.931 1.00 85.88 363 ASP A C 1
ATOM 2712 O O . ASP A 1 363 ? -20.758 -10.175 38.811 1.00 85.88 363 ASP A O 1
ATOM 2716 N N . ARG A 1 364 ? -21.603 -9.424 36.863 1.00 86.50 364 ARG A N 1
ATOM 2717 C CA . ARG A 1 364 ? -22.550 -10.539 36.691 1.00 86.50 364 ARG A CA 1
ATOM 2718 C C . ARG A 1 364 ? -21.841 -11.882 36.571 1.00 86.50 364 ARG A C 1
ATOM 2720 O O . ARG A 1 364 ? -22.333 -12.866 37.115 1.00 86.50 364 ARG A O 1
ATOM 2727 N N . ILE A 1 365 ? -20.696 -11.908 35.896 1.00 88.94 365 ILE A N 1
ATOM 2728 C CA . ILE A 1 365 ? -19.901 -13.126 35.692 1.00 88.94 365 ILE A CA 1
ATOM 2729 C C . ILE A 1 365 ? -18.833 -13.336 36.776 1.00 88.94 365 ILE A C 1
ATOM 2731 O O . ILE A 1 365 ? -18.005 -14.234 36.656 1.00 88.94 365 ILE A O 1
ATOM 2735 N N . GLY A 1 366 ? -18.861 -12.536 37.849 1.00 85.19 366 GLY A N 1
ATOM 2736 C CA . GLY A 1 366 ? -17.991 -12.704 39.013 1.00 85.19 366 GLY A CA 1
ATOM 2737 C C . GLY A 1 366 ? -16.533 -12.309 38.774 1.00 85.19 366 GLY A C 1
ATOM 2738 O O . GLY A 1 366 ? -15.639 -12.794 39.469 1.00 85.19 366 GLY A O 1
ATOM 2739 N N . GLU A 1 367 ? -16.274 -11.437 37.802 1.00 90.25 367 GLU A N 1
ATOM 2740 C CA . GLU A 1 367 ? -14.938 -10.990 37.432 1.00 90.25 367 GLU A CA 1
ATOM 2741 C C . GLU A 1 367 ? -14.696 -9.526 37.799 1.00 90.25 367 GLU A C 1
ATOM 2743 O O . GLU A 1 367 ? -15.554 -8.666 37.659 1.00 90.25 367 GLU A O 1
ATOM 2748 N N . ASN A 1 368 ? -13.487 -9.227 38.271 1.00 87.19 368 ASN A N 1
ATOM 2749 C CA . ASN A 1 368 ? -13.103 -7.897 38.761 1.00 87.19 368 ASN A CA 1
ATOM 2750 C C . ASN A 1 368 ? -12.074 -7.188 37.870 1.00 87.19 368 ASN A C 1
ATOM 2752 O O . ASN A 1 368 ? -11.618 -6.091 38.189 1.00 87.19 368 ASN A O 1
ATOM 2756 N N . ALA A 1 369 ? -11.677 -7.831 36.775 1.00 88.50 369 ALA A N 1
ATOM 2757 C CA . ALA A 1 369 ? -10.743 -7.291 35.808 1.00 88.50 369 ALA A CA 1
ATOM 2758 C C . ALA A 1 369 ? -11.233 -7.602 34.390 1.00 88.50 369 ALA A C 1
ATOM 2760 O O . ALA A 1 369 ? -11.809 -8.674 34.161 1.00 88.50 369 ALA A O 1
ATOM 2761 N N . PRO A 1 370 ? -10.995 -6.684 33.442 1.00 92.75 370 PRO A N 1
ATOM 2762 C CA . PRO A 1 370 ? -11.430 -6.861 32.070 1.00 92.75 370 PRO A CA 1
ATOM 2763 C C . PRO A 1 370 ? -10.724 -8.039 31.391 1.00 92.75 370 PRO A C 1
ATOM 2765 O O . PRO A 1 370 ? -9.721 -8.563 31.885 1.00 92.75 370 PRO A O 1
ATOM 2768 N N . PHE A 1 371 ? -11.261 -8.449 30.248 1.00 93.19 371 PHE A N 1
ATOM 2769 C CA . PHE A 1 371 ? -10.679 -9.485 29.406 1.00 93.19 371 PHE A CA 1
ATOM 2770 C C . PHE A 1 371 ? -9.777 -8.889 28.326 1.00 93.19 371 PHE A C 1
ATOM 2772 O O . PHE A 1 371 ? -9.993 -7.769 27.851 1.00 93.19 371 PHE A O 1
ATOM 2779 N N . ASP A 1 372 ? -8.774 -9.668 27.934 1.00 90.62 372 ASP A N 1
ATOM 2780 C CA . ASP A 1 372 ? -7.883 -9.348 26.820 1.00 90.62 372 ASP A CA 1
ATOM 2781 C C . ASP A 1 372 ? -8.525 -9.765 25.491 1.00 90.62 372 ASP A C 1
ATOM 2783 O O . ASP A 1 372 ? -8.363 -9.091 24.474 1.00 90.62 372 ASP A O 1
ATOM 2787 N N . ILE A 1 373 ? -9.302 -10.853 25.505 1.00 91.94 373 ILE A N 1
ATOM 2788 C CA . ILE A 1 373 ? -10.086 -11.320 24.360 1.00 91.94 373 ILE A CA 1
ATOM 2789 C C . ILE A 1 373 ? -11.496 -11.707 24.787 1.00 91.94 373 ILE A C 1
ATOM 2791 O O . ILE A 1 373 ? -11.685 -12.357 25.813 1.00 91.94 373 ILE A O 1
ATOM 2795 N N . ALA A 1 374 ? -12.471 -11.357 23.953 1.00 93.81 374 ALA A N 1
ATOM 2796 C CA . ALA A 1 374 ? -13.842 -11.835 24.021 1.00 93.81 374 ALA A CA 1
ATOM 2797 C C . ALA A 1 374 ? -14.212 -12.506 22.691 1.00 93.81 374 ALA A C 1
ATOM 2799 O O . ALA A 1 374 ? -13.897 -11.981 21.625 1.00 93.81 374 ALA A O 1
ATOM 2800 N N . MET A 1 375 ? -14.861 -13.665 22.733 1.00 92.62 375 MET A N 1
ATOM 2801 C CA . MET A 1 375 ? -15.186 -14.455 21.544 1.00 92.62 375 MET A CA 1
ATOM 2802 C C . MET A 1 375 ? -16.683 -14.733 21.469 1.00 92.62 375 MET A C 1
ATOM 2804 O O . MET A 1 375 ? -17.297 -15.017 22.493 1.00 92.62 375 MET A O 1
ATOM 2808 N N . TRP A 1 376 ? -17.242 -14.704 20.261 1.00 91.38 376 TRP A N 1
ATOM 2809 C CA . TRP A 1 376 ? -18.577 -15.228 19.960 1.00 91.38 376 TRP A CA 1
ATOM 2810 C C . TRP A 1 376 ? -18.444 -16.477 19.088 1.00 91.38 376 TRP A C 1
ATOM 2812 O O . TRP A 1 376 ? -17.900 -16.389 17.981 1.00 91.38 376 TRP A O 1
ATOM 2822 N N . LEU A 1 377 ? -18.907 -17.629 19.583 1.00 84.81 377 LEU A N 1
ATOM 2823 C CA . LEU A 1 377 ? -18.710 -18.925 18.917 1.00 84.81 377 LEU A CA 1
ATOM 2824 C C . LEU A 1 377 ? -19.999 -19.652 18.509 1.00 84.81 377 LEU A C 1
ATOM 2826 O O . LEU A 1 377 ? -19.895 -20.699 17.879 1.00 84.81 377 LEU A O 1
ATOM 2830 N N . ASP A 1 378 ? -21.179 -19.126 18.838 1.00 80.38 378 ASP A N 1
ATOM 2831 C CA . ASP A 1 378 ? -22.452 -19.824 18.607 1.00 80.38 378 ASP A CA 1
ATOM 2832 C C . ASP A 1 378 ? -22.833 -19.883 17.112 1.00 80.38 378 ASP A C 1
ATOM 2834 O O . ASP A 1 378 ? -22.704 -20.918 16.456 1.00 80.38 378 ASP A O 1
ATOM 2838 N N . ALA A 1 379 ? -23.213 -18.743 16.526 1.00 79.75 379 ALA A N 1
ATOM 2839 C CA . ALA A 1 379 ? -23.548 -18.627 15.105 1.00 79.75 379 ALA A CA 1
ATOM 2840 C C . ALA A 1 379 ? -22.728 -17.525 14.410 1.00 79.75 379 ALA A C 1
ATOM 2842 O O . ALA A 1 379 ? -22.441 -16.502 15.039 1.00 79.75 379 ALA A O 1
ATOM 2843 N N . PRO A 1 380 ? -22.391 -17.670 13.111 1.00 80.56 380 PRO A N 1
ATOM 2844 C CA . PRO A 1 380 ? -21.818 -16.580 12.325 1.00 80.56 380 PRO A CA 1
ATOM 2845 C C . PRO A 1 380 ? -22.676 -15.314 12.425 1.00 80.56 380 PRO A C 1
ATOM 2847 O O . PRO A 1 380 ? -23.894 -15.364 12.243 1.00 80.56 380 PRO A O 1
ATOM 2850 N N . LEU A 1 381 ? -22.047 -14.178 12.736 1.00 82.88 381 LEU A N 1
ATOM 2851 C CA . LEU A 1 381 ? -22.769 -12.948 13.071 1.00 82.88 381 LEU A CA 1
ATOM 2852 C C . LEU A 1 381 ? -23.638 -12.443 11.918 1.00 82.88 381 LEU A C 1
ATOM 2854 O O . LEU A 1 381 ? -24.716 -11.907 12.148 1.00 82.88 381 LEU A O 1
ATOM 2858 N N . ASP A 1 382 ? -23.196 -12.607 10.677 1.00 78.19 382 ASP A N 1
ATOM 2859 C CA . ASP A 1 382 ? -23.914 -12.163 9.482 1.00 78.19 382 ASP A CA 1
ATOM 2860 C C . ASP A 1 382 ? -25.242 -12.899 9.245 1.00 78.19 382 ASP A C 1
ATOM 2862 O O . ASP A 1 382 ? -26.109 -12.362 8.555 1.00 78.19 382 ASP A O 1
ATOM 2866 N N . LEU A 1 383 ? -25.436 -14.071 9.858 1.00 81.88 383 LEU A N 1
ATOM 2867 C CA . LEU A 1 383 ? -26.708 -14.801 9.837 1.00 81.88 383 LEU A CA 1
ATOM 2868 C C . LEU A 1 383 ? -27.738 -14.249 10.833 1.00 81.88 383 LEU A C 1
ATOM 2870 O O . LEU A 1 383 ? -28.913 -14.607 10.753 1.00 81.88 383 LEU A O 1
ATOM 2874 N N . LEU A 1 384 ? -27.314 -13.399 11.769 1.00 84.31 384 LEU A N 1
ATOM 2875 C CA . LEU A 1 384 ? -28.183 -12.766 12.758 1.00 84.31 384 LEU A CA 1
ATOM 2876 C C . LEU A 1 384 ? -28.728 -11.436 12.235 1.00 84.31 384 LEU A C 1
ATOM 2878 O O . LEU A 1 384 ? -28.133 -10.807 11.357 1.00 84.31 384 LEU A O 1
ATOM 2882 N N . ASP A 1 385 ? -29.849 -10.976 12.790 1.00 88.56 385 ASP A N 1
ATOM 2883 C CA . ASP A 1 385 ? -30.363 -9.645 12.479 1.00 88.56 385 ASP A CA 1
ATOM 2884 C C . ASP A 1 385 ? -29.429 -8.537 13.000 1.00 88.56 385 ASP A C 1
ATOM 2886 O O . ASP A 1 385 ? -28.592 -8.735 13.883 1.00 88.56 385 ASP A O 1
ATOM 2890 N N . GLU A 1 386 ? -29.562 -7.345 12.423 1.00 84.62 386 GLU A N 1
ATOM 2891 C CA . GLU A 1 386 ? -28.694 -6.206 12.724 1.00 84.62 386 GLU A CA 1
ATOM 2892 C C . GLU A 1 386 ? -28.727 -5.798 14.203 1.00 84.62 386 GLU A C 1
ATOM 2894 O O . GLU A 1 386 ? -27.675 -5.517 14.781 1.00 84.62 386 GLU A O 1
ATOM 2899 N N . GLY A 1 387 ? -29.909 -5.814 14.827 1.00 87.88 387 GLY A N 1
ATOM 2900 C CA . GLY A 1 387 ? -30.072 -5.453 16.233 1.00 87.88 387 GLY A CA 1
ATOM 2901 C C . GLY A 1 387 ? -29.320 -6.418 17.142 1.00 87.88 387 GLY A C 1
ATOM 2902 O O . GLY A 1 387 ? -28.557 -5.984 18.009 1.00 87.88 387 GLY A O 1
ATOM 2903 N N . MET A 1 388 ? -29.458 -7.718 16.881 1.00 88.31 388 MET A N 1
ATOM 2904 C CA . MET A 1 388 ? -28.745 -8.761 17.614 1.00 88.31 388 MET A CA 1
ATOM 2905 C C . MET A 1 388 ? -27.225 -8.669 17.417 1.00 88.31 388 MET A C 1
ATOM 2907 O O . MET A 1 388 ? -26.475 -8.745 18.391 1.00 88.31 388 MET A O 1
ATOM 2911 N N . ARG A 1 389 ? -26.740 -8.425 16.187 1.00 89.69 389 ARG A N 1
ATOM 2912 C CA . ARG A 1 389 ? -25.299 -8.236 15.921 1.00 89.69 389 ARG A CA 1
ATOM 2913 C C . ARG A 1 389 ? -24.706 -7.097 16.746 1.00 89.69 389 ARG A C 1
ATOM 2915 O O . ARG A 1 389 ? -23.682 -7.277 17.406 1.00 89.69 389 ARG A O 1
ATOM 2922 N N . VAL A 1 390 ? -25.347 -5.927 16.706 1.00 90.69 390 VAL A N 1
ATOM 2923 C CA . VAL A 1 390 ? -24.917 -4.738 17.456 1.00 90.69 390 VAL A CA 1
ATOM 2924 C C . VAL A 1 390 ? -24.934 -5.023 18.955 1.00 90.69 390 VAL A C 1
ATOM 2926 O O . VAL A 1 390 ? -23.989 -4.665 19.658 1.00 90.69 390 VAL A O 1
ATOM 2929 N N . GLN A 1 391 ? -25.963 -5.714 19.449 1.00 91.25 391 GLN A N 1
ATOM 2930 C CA . GLN A 1 391 ? -26.074 -6.085 20.856 1.00 91.25 391 GLN A CA 1
ATOM 2931 C C . GLN A 1 391 ? -24.938 -7.016 21.302 1.00 91.25 391 GLN A C 1
ATOM 2933 O O . GLN A 1 391 ? -24.289 -6.718 22.306 1.00 91.25 391 GLN A O 1
ATOM 2938 N N . ILE A 1 392 ? -24.644 -8.082 20.547 1.00 91.38 392 ILE A N 1
ATOM 2939 C CA . ILE A 1 392 ? -23.530 -9.009 20.825 1.00 91.38 392 ILE A CA 1
ATOM 2940 C C . ILE A 1 392 ? -22.211 -8.246 20.897 1.00 91.38 392 ILE A C 1
ATOM 2942 O O . ILE A 1 392 ? -21.497 -8.308 21.900 1.00 91.38 392 ILE A O 1
ATOM 2946 N N . LEU A 1 393 ? -21.899 -7.486 19.848 1.00 92.25 393 LEU A N 1
ATOM 2947 C CA . LEU A 1 393 ? -20.634 -6.767 19.745 1.00 92.25 393 LEU A CA 1
ATOM 2948 C C . LEU A 1 393 ? -20.492 -5.712 20.847 1.00 92.25 393 LEU A C 1
ATOM 2950 O O . LEU A 1 393 ? -19.421 -5.589 21.441 1.00 92.25 393 LEU A O 1
ATOM 2954 N N . SER A 1 394 ? -21.575 -5.000 21.169 1.00 92.62 394 SER A N 1
ATOM 2955 C CA . SER A 1 394 ? -21.613 -4.039 22.271 1.00 92.62 394 SER A CA 1
ATOM 2956 C C . SER A 1 394 ? -21.310 -4.719 23.607 1.00 92.62 394 SER A C 1
ATOM 2958 O O . SER A 1 394 ? -20.409 -4.282 24.326 1.00 92.62 394 SER A O 1
ATOM 2960 N N . ARG A 1 395 ? -21.993 -5.828 23.920 1.00 92.81 395 ARG A N 1
ATOM 2961 C CA . ARG A 1 395 ? -21.839 -6.543 25.196 1.00 92.81 395 ARG A CA 1
ATOM 2962 C C . ARG A 1 395 ? -20.440 -7.110 25.370 1.00 92.81 395 ARG A C 1
ATOM 2964 O O . ARG A 1 395 ? -19.797 -6.805 26.374 1.00 92.81 395 ARG A O 1
ATOM 2971 N N . LEU A 1 396 ? -19.926 -7.823 24.369 1.00 92.81 396 LEU A N 1
ATOM 2972 C CA . LEU A 1 396 ? -18.558 -8.350 24.400 1.00 92.81 396 LEU A CA 1
ATOM 2973 C C . LEU A 1 396 ? -17.535 -7.228 24.556 1.00 92.81 396 LEU A C 1
ATOM 2975 O O . LEU A 1 396 ? -16.636 -7.326 25.390 1.00 92.81 396 LEU A O 1
ATOM 2979 N N . SER A 1 397 ? -17.720 -6.131 23.815 1.00 91.12 397 SER A N 1
ATOM 2980 C CA . SER A 1 397 ? -16.881 -4.941 23.914 1.00 91.12 397 SER A CA 1
ATOM 2981 C C . SER A 1 397 ? -16.826 -4.438 25.357 1.00 91.12 397 SER A C 1
ATOM 2983 O O . SER A 1 397 ? -15.732 -4.237 25.877 1.00 91.12 397 SER A O 1
ATOM 2985 N N . THR A 1 398 ? -17.961 -4.291 26.058 1.00 91.50 398 THR A N 1
ATOM 2986 C CA . THR A 1 398 ? -17.985 -3.744 27.433 1.00 91.50 398 THR A CA 1
ATOM 2987 C C . THR A 1 398 ? -17.133 -4.502 28.452 1.00 91.50 398 THR A C 1
ATOM 2989 O O . THR A 1 398 ? -16.678 -3.892 29.419 1.00 91.50 398 THR A O 1
ATOM 2992 N N . CYS A 1 399 ? -16.858 -5.786 28.225 1.00 91.50 399 CYS A N 1
ATOM 2993 C CA . CYS A 1 399 ? -16.033 -6.605 29.112 1.00 91.50 399 CYS A CA 1
ATOM 2994 C C . CYS A 1 399 ? -14.523 -6.511 28.823 1.00 91.50 399 CYS A C 1
ATOM 2996 O O . CYS A 1 399 ? -13.725 -7.084 29.567 1.00 91.50 399 CYS A O 1
ATOM 2998 N N . LEU A 1 400 ? -14.115 -5.804 27.765 1.00 91.81 400 LEU A N 1
ATOM 2999 C CA . LEU A 1 400 ? -12.726 -5.716 27.318 1.00 91.81 400 LEU A CA 1
ATOM 3000 C C . LEU A 1 400 ? -11.940 -4.567 27.948 1.00 91.81 400 LEU A C 1
ATOM 3002 O O . LEU A 1 400 ? -12.467 -3.487 28.229 1.00 91.81 400 LEU A O 1
ATOM 3006 N N . GLY A 1 401 ? -10.633 -4.795 28.096 1.00 85.75 401 GLY A N 1
ATOM 3007 C CA . GLY A 1 401 ? -9.673 -3.776 28.517 1.00 85.75 401 GLY A CA 1
ATOM 3008 C C . GLY A 1 401 ? -9.345 -2.778 27.394 1.00 85.75 401 GLY A C 1
ATOM 3009 O O . GLY A 1 401 ? -9.820 -2.939 26.269 1.00 85.75 401 GLY A O 1
ATOM 3010 N N . PRO A 1 402 ? -8.491 -1.769 27.654 1.00 79.44 402 PRO A N 1
ATOM 3011 C CA . PRO A 1 402 ? -8.117 -0.745 26.666 1.00 79.44 402 PRO A CA 1
ATOM 3012 C C . PRO A 1 402 ? -7.506 -1.296 25.369 1.00 79.44 402 PRO A C 1
ATOM 3014 O O . PRO A 1 402 ? -7.627 -0.678 24.320 1.00 79.44 402 PRO A O 1
ATOM 3017 N N . HIS A 1 403 ? -6.859 -2.462 25.440 1.00 82.81 403 HIS A N 1
ATOM 3018 C CA . HIS A 1 403 ? -6.255 -3.154 24.295 1.00 82.81 403 HIS A CA 1
ATOM 3019 C C . HIS A 1 403 ? -6.954 -4.479 23.970 1.00 82.81 403 HIS A C 1
ATOM 3021 O O . HIS A 1 403 ? -6.407 -5.304 23.236 1.00 82.81 403 HIS A O 1
ATOM 3027 N N . GLY A 1 404 ? -8.132 -4.706 24.557 1.00 85.62 404 GLY A N 1
ATOM 3028 C CA . GLY A 1 404 ? -8.859 -5.949 24.381 1.00 85.62 404 GLY A CA 1
ATOM 3029 C C . GLY A 1 404 ? -9.440 -6.078 22.975 1.00 85.62 404 GLY A C 1
ATOM 3030 O O . GLY A 1 404 ? -9.715 -5.078 22.304 1.00 85.62 404 GLY A O 1
ATOM 3031 N N . ARG A 1 405 ? -9.633 -7.321 22.530 1.00 91.06 405 ARG A N 1
ATOM 3032 C CA . ARG A 1 405 ? -10.120 -7.629 21.180 1.00 91.06 405 ARG A CA 1
ATOM 3033 C C . ARG A 1 405 ? -11.350 -8.529 21.197 1.00 91.06 405 ARG A C 1
ATOM 3035 O O . ARG A 1 405 ? -11.483 -9.390 22.062 1.00 91.06 405 ARG A O 1
ATOM 3042 N N . VAL A 1 406 ? -12.231 -8.349 20.219 1.00 92.56 406 VAL A N 1
ATOM 3043 C CA . VAL A 1 406 ? -13.375 -9.232 19.969 1.00 92.56 406 VAL A CA 1
ATOM 3044 C C . VAL A 1 406 ? -13.049 -10.146 18.787 1.00 92.56 406 VAL A C 1
ATOM 3046 O O . VAL A 1 406 ? -12.569 -9.672 17.762 1.00 92.56 406 VAL A O 1
ATOM 3049 N N . VAL A 1 407 ? -13.312 -11.445 18.913 1.00 90.31 407 VAL A N 1
ATOM 3050 C CA . VAL A 1 407 ? -13.147 -12.434 17.836 1.00 90.31 407 VAL A CA 1
ATOM 3051 C C . VAL A 1 407 ? -14.511 -12.988 17.459 1.00 90.31 407 VAL A C 1
ATOM 3053 O O . VAL A 1 407 ? -15.230 -13.517 18.307 1.00 90.31 407 VAL A O 1
ATOM 3056 N N . VAL A 1 408 ? -14.865 -12.877 16.183 1.00 88.81 408 VAL A N 1
ATOM 3057 C CA . VAL A 1 408 ? -16.173 -13.290 15.660 1.00 88.81 408 VAL A CA 1
ATOM 3058 C C . VAL A 1 408 ? -16.020 -13.997 14.321 1.00 88.81 408 VAL A C 1
ATOM 3060 O O . VAL A 1 408 ? -15.053 -13.761 13.600 1.00 88.81 408 VAL A O 1
ATOM 3063 N N . SER A 1 409 ? -16.991 -14.836 13.965 1.00 84.56 409 SER A N 1
ATOM 3064 C CA . SER A 1 409 ? -17.080 -15.447 12.635 1.00 84.56 409 SER A CA 1
ATOM 3065 C C . SER A 1 409 ? -18.207 -14.828 11.799 1.00 84.56 409 SER A C 1
ATOM 3067 O O . SER A 1 409 ? -19.199 -14.353 12.352 1.00 84.56 409 SER A O 1
ATOM 3069 N N . HIS A 1 410 ? -18.051 -14.820 10.474 1.00 78.19 410 HIS A N 1
ATOM 3070 C CA . HIS A 1 410 ? -19.069 -14.432 9.492 1.00 78.19 410 HIS A CA 1
ATOM 3071 C C . HIS A 1 410 ? -18.908 -15.231 8.181 1.00 78.19 410 HIS A C 1
ATOM 3073 O O . HIS A 1 410 ? -17.842 -15.788 7.932 1.00 78.19 410 HIS A O 1
ATOM 3079 N N . SER A 1 411 ? -19.920 -15.310 7.317 1.00 70.56 411 SER A N 1
ATOM 3080 C CA . SER A 1 411 ? -19.817 -15.991 6.015 1.00 70.56 411 SER A CA 1
ATOM 3081 C C . SER A 1 411 ? -18.995 -15.208 4.978 1.00 70.56 411 SER A C 1
ATOM 3083 O O . SER A 1 411 ? -18.858 -13.984 5.047 1.00 70.56 411 SER A O 1
ATOM 3085 N N . VAL A 1 412 ? -18.462 -15.938 3.989 1.00 59.25 412 VAL A N 1
ATOM 3086 C CA . VAL A 1 412 ? -17.695 -15.418 2.838 1.00 59.25 412 VAL A CA 1
ATOM 3087 C C . VAL A 1 412 ? -18.597 -15.137 1.620 1.00 59.25 412 VAL A C 1
ATOM 3089 O O . VAL A 1 412 ? -18.212 -14.387 0.729 1.00 59.25 412 VAL A O 1
ATOM 3092 N N . THR A 1 413 ? -19.793 -15.734 1.545 1.00 52.78 413 THR A N 1
ATOM 3093 C CA . THR A 1 413 ? -20.489 -15.977 0.262 1.00 52.78 413 THR A CA 1
ATOM 3094 C C . THR A 1 413 ? -21.638 -15.031 -0.098 1.00 52.78 413 THR A C 1
ATOM 3096 O O . THR A 1 413 ? -22.323 -15.285 -1.086 1.00 52.78 413 THR A O 1
ATOM 3099 N N . ALA A 1 414 ? -21.894 -13.963 0.655 1.00 48.44 414 ALA A N 1
ATOM 3100 C CA . ALA A 1 414 ? -23.034 -13.085 0.380 1.00 48.44 414 ALA A CA 1
ATOM 3101 C C . ALA A 1 414 ? -22.596 -11.645 0.077 1.00 48.44 414 ALA A C 1
ATOM 3103 O O . ALA A 1 414 ? -22.171 -10.904 0.966 1.00 48.44 414 ALA A O 1
ATOM 3104 N N . ASP A 1 415 ? -22.754 -11.239 -1.186 1.00 42.94 415 ASP A N 1
ATOM 3105 C CA . ASP A 1 415 ? -22.681 -9.837 -1.601 1.00 42.94 415 ASP A CA 1
ATOM 3106 C C . ASP A 1 415 ? -23.620 -8.995 -0.717 1.00 42.94 415 ASP A C 1
ATOM 3108 O O . ASP A 1 415 ? -24.816 -9.265 -0.615 1.00 42.94 415 ASP A O 1
ATOM 3112 N N . GLY A 1 416 ? -23.066 -7.998 -0.021 1.00 50.25 416 GLY A N 1
ATOM 3113 C CA . GLY A 1 416 ? -23.798 -7.134 0.918 1.00 50.25 416 GLY A CA 1
ATOM 3114 C C . GLY A 1 416 ? -23.827 -7.602 2.383 1.00 50.25 416 GLY A C 1
ATOM 3115 O O . GLY A 1 416 ? -24.017 -6.766 3.266 1.00 50.25 416 GLY A O 1
ATOM 3116 N N . ALA A 1 417 ? -23.540 -8.874 2.691 1.00 59.50 417 ALA A N 1
ATOM 3117 C CA . ALA A 1 417 ? -23.505 -9.361 4.080 1.00 59.50 417 ALA A CA 1
ATOM 3118 C C . ALA A 1 417 ? -22.343 -8.759 4.884 1.00 59.50 417 ALA A C 1
ATOM 3120 O O . ALA A 1 417 ? -22.503 -8.414 6.055 1.00 59.50 417 ALA A O 1
ATOM 3121 N N . TYR A 1 418 ? -21.197 -8.531 4.232 1.00 66.31 418 TYR A N 1
ATOM 3122 C CA . TYR A 1 418 ? -20.072 -7.852 4.874 1.00 66.31 418 TYR A CA 1
ATOM 3123 C C . TYR A 1 418 ? -20.375 -6.382 5.198 1.00 66.31 418 TYR A C 1
ATOM 3125 O O . TYR A 1 418 ? -19.882 -5.880 6.200 1.00 66.31 418 TYR A O 1
ATOM 3133 N N . GLN A 1 419 ? -21.205 -5.686 4.406 1.00 66.44 419 GLN A N 1
ATOM 3134 C CA . GLN A 1 419 ? -21.588 -4.299 4.711 1.00 66.44 419 GLN A CA 1
ATOM 3135 C C . GLN A 1 419 ? -22.429 -4.223 5.988 1.00 66.44 419 GLN A C 1
ATOM 3137 O O . GLN A 1 419 ? -22.067 -3.492 6.902 1.00 66.44 419 GLN A O 1
ATOM 3142 N N . GLY A 1 420 ? -23.475 -5.048 6.109 1.00 69.12 420 GLY A N 1
ATOM 3143 C CA . GLY A 1 420 ? -24.299 -5.083 7.325 1.00 69.12 420 GLY A CA 1
ATOM 3144 C C . GLY A 1 420 ? -23.545 -5.583 8.564 1.00 69.12 420 GLY A C 1
ATOM 3145 O O . GLY A 1 420 ? -23.827 -5.157 9.684 1.00 69.12 420 GLY A O 1
ATOM 3146 N N . PHE A 1 421 ? -22.563 -6.469 8.378 1.00 76.81 421 PHE A N 1
ATOM 3147 C CA . PHE A 1 421 ? -21.630 -6.863 9.433 1.00 76.81 421 PHE A CA 1
ATOM 3148 C C . PHE A 1 421 ? -20.690 -5.710 9.827 1.00 76.81 421 PHE A C 1
ATOM 3150 O O . PHE A 1 421 ? -20.481 -5.460 11.015 1.00 76.81 421 PHE A O 1
ATOM 3157 N N . ARG A 1 422 ? -20.179 -4.966 8.838 1.00 79.06 422 ARG A N 1
ATOM 3158 C CA . ARG A 1 422 ? -19.311 -3.802 9.033 1.00 79.06 422 ARG A CA 1
ATOM 3159 C C . ARG A 1 422 ? -20.000 -2.675 9.780 1.00 79.06 422 ARG A C 1
ATOM 3161 O O . ARG A 1 422 ? -19.431 -2.138 10.728 1.00 79.06 422 ARG A O 1
ATOM 3168 N N . ASP A 1 423 ? -21.218 -2.338 9.386 1.00 78.75 423 ASP A N 1
ATOM 3169 C CA . ASP A 1 423 ? -21.977 -1.268 10.025 1.00 78.75 423 ASP A CA 1
ATOM 3170 C C . ASP A 1 423 ? -22.244 -1.593 11.504 1.00 78.75 423 ASP A C 1
ATOM 3172 O O . ASP A 1 423 ? -22.119 -0.717 12.360 1.00 78.75 423 ASP A O 1
ATOM 3176 N N . ALA A 1 424 ? -22.476 -2.870 11.832 1.00 83.38 424 ALA A N 1
ATOM 3177 C CA . ALA A 1 424 ? -22.710 -3.311 13.203 1.00 83.38 424 ALA A CA 1
ATOM 3178 C C . ALA A 1 424 ? -21.489 -3.136 14.126 1.00 83.38 424 ALA A C 1
ATOM 3180 O O . ALA A 1 424 ? -21.647 -2.652 15.248 1.00 83.38 424 ALA A O 1
ATOM 3181 N N . PHE A 1 425 ? -20.273 -3.497 13.688 1.00 84.12 425 PHE A N 1
ATOM 3182 C CA . PHE A 1 425 ? -19.083 -3.296 14.529 1.00 84.12 425 PHE A CA 1
ATOM 3183 C C . PHE A 1 425 ? -18.666 -1.823 14.615 1.00 84.12 425 PHE A C 1
ATOM 3185 O O . PHE A 1 425 ? -18.252 -1.374 15.684 1.00 84.12 425 PHE A O 1
ATOM 3192 N N . LEU A 1 426 ? -18.857 -1.039 13.546 1.00 80.75 426 LEU A N 1
ATOM 3193 C CA . LEU A 1 426 ? -18.569 0.398 13.568 1.00 80.75 426 LEU A CA 1
ATOM 3194 C C . LEU A 1 426 ? -19.527 1.147 14.503 1.00 80.75 426 LEU A C 1
ATOM 3196 O O . LEU A 1 426 ? -19.092 2.037 15.233 1.00 80.75 426 LEU A O 1
ATOM 3200 N N . ALA A 1 427 ? -20.804 0.753 14.542 1.00 86.56 427 ALA A N 1
ATOM 3201 C CA . ALA A 1 427 ? -21.811 1.349 15.421 1.00 86.56 427 ALA A CA 1
ATOM 3202 C C . ALA A 1 427 ? -21.465 1.231 16.916 1.00 86.56 427 ALA A C 1
ATOM 3204 O O . ALA A 1 427 ? -21.903 2.057 17.716 1.00 86.56 427 ALA A O 1
ATOM 3205 N N . VAL A 1 428 ? -20.663 0.233 17.300 1.00 87.38 428 VAL A N 1
ATOM 3206 C CA . VAL A 1 428 ? -20.226 0.015 18.689 1.00 87.38 428 VAL A CA 1
ATOM 3207 C C . VAL A 1 428 ? -18.779 0.448 18.950 1.00 87.38 428 VAL A C 1
ATOM 3209 O O . VAL A 1 428 ? -18.216 0.107 19.992 1.00 87.38 428 VAL A O 1
ATOM 3212 N N . GLY A 1 429 ? -18.168 1.193 18.019 1.00 80.31 429 GLY A N 1
ATOM 3213 C CA . GLY A 1 429 ? -16.801 1.706 18.155 1.00 80.31 429 GLY A CA 1
ATOM 3214 C C . GLY A 1 429 ? -15.717 0.630 18.052 1.00 80.31 429 GLY A C 1
ATOM 3215 O O . GLY A 1 429 ? -14.629 0.790 18.603 1.00 80.31 429 GLY A O 1
ATOM 3216 N N . LEU A 1 430 ? -16.020 -0.487 17.389 1.00 85.00 430 LEU A N 1
ATOM 3217 C CA . LEU A 1 430 ? -15.046 -1.519 17.064 1.00 85.00 430 LEU A CA 1
ATOM 3218 C C . LEU A 1 430 ? -14.572 -1.354 15.619 1.00 85.00 430 LEU A C 1
ATOM 3220 O O . LEU A 1 430 ? -15.333 -0.957 14.739 1.00 85.00 430 LEU A O 1
ATOM 3224 N N . VAL A 1 431 ? -13.316 -1.702 15.361 1.00 78.69 431 VAL A N 1
ATOM 3225 C CA . VAL A 1 431 ? -12.733 -1.707 14.015 1.00 78.69 431 VAL A CA 1
ATOM 3226 C C . VAL A 1 431 ? -11.994 -3.017 13.751 1.00 78.69 431 VAL A C 1
ATOM 3228 O O . VAL A 1 431 ? -11.439 -3.595 14.685 1.00 78.69 431 VAL A O 1
ATOM 3231 N N . PRO A 1 432 ? -11.969 -3.508 12.503 1.00 78.56 432 PRO A N 1
ATOM 3232 C CA . PRO A 1 432 ? -11.279 -4.740 12.164 1.00 78.56 432 PRO A CA 1
ATOM 3233 C C . PRO A 1 432 ? -9.769 -4.515 12.120 1.00 78.56 432 PRO A C 1
ATOM 3235 O O . PRO A 1 432 ? -9.279 -3.623 11.430 1.00 78.56 432 PRO A O 1
ATOM 3238 N N . ASP A 1 433 ? -9.036 -5.359 12.839 1.00 69.94 433 ASP A N 1
ATOM 3239 C CA . ASP A 1 433 ? -7.575 -5.426 12.783 1.00 69.94 433 ASP A CA 1
ATOM 3240 C C . ASP A 1 433 ? -7.086 -6.538 11.851 1.00 69.94 433 ASP A C 1
ATOM 3242 O O . ASP A 1 433 ? -6.021 -6.416 11.250 1.00 69.94 433 ASP A O 1
ATOM 3246 N N . LEU A 1 434 ? -7.830 -7.646 11.768 1.00 68.31 434 LEU A N 1
ATOM 3247 C CA . LEU A 1 434 ? -7.444 -8.836 11.011 1.00 68.31 434 LEU A CA 1
ATOM 3248 C C . LEU A 1 434 ? -8.687 -9.609 10.563 1.00 68.31 434 LEU A C 1
ATOM 3250 O O . LEU A 1 434 ? -9.598 -9.814 11.360 1.00 68.31 434 LEU A O 1
ATOM 3254 N N . VAL A 1 435 ? -8.697 -10.084 9.317 1.00 68.19 435 VAL A N 1
ATOM 3255 C CA . VAL A 1 435 ? -9.724 -10.994 8.791 1.00 68.19 435 VAL A CA 1
ATOM 3256 C C . VAL A 1 435 ? -9.039 -12.252 8.264 1.00 68.19 435 VAL A C 1
ATOM 3258 O O . VAL A 1 435 ? -8.124 -12.172 7.449 1.00 68.19 435 VAL A O 1
ATOM 3261 N N . LEU A 1 436 ? -9.478 -13.416 8.730 1.00 62.84 436 LEU A N 1
ATOM 3262 C CA . LEU A 1 436 ? -8.987 -14.737 8.348 1.00 62.84 436 LEU A CA 1
ATOM 3263 C C . LEU A 1 436 ? -10.085 -15.490 7.601 1.00 62.84 436 LEU A C 1
ATOM 3265 O O . LEU A 1 436 ? -11.268 -15.241 7.806 1.00 62.84 436 LEU A O 1
ATOM 3269 N N . ARG A 1 437 ? -9.712 -16.440 6.742 1.00 66.62 437 ARG A N 1
ATOM 3270 C CA . ARG A 1 437 ? -10.671 -17.273 5.989 1.00 66.62 437 ARG A CA 1
ATOM 3271 C C . ARG A 1 437 ? -11.053 -18.580 6.688 1.00 66.62 437 ARG A C 1
ATOM 3273 O O . ARG A 1 437 ? -11.755 -19.387 6.100 1.00 66.62 437 ARG A O 1
ATOM 3280 N N . SER A 1 438 ? -10.536 -18.837 7.887 1.00 67.88 438 SER A N 1
ATOM 3281 C CA . SER A 1 438 ? -10.881 -19.999 8.709 1.00 67.88 438 SER A CA 1
ATOM 3282 C C . SER A 1 438 ? -10.242 -19.873 10.091 1.00 67.88 438 SER A C 1
ATOM 3284 O O . SER A 1 438 ? -9.300 -19.102 10.279 1.00 67.88 438 SER A O 1
ATOM 3286 N N . TRP A 1 439 ? -10.709 -20.688 11.035 1.00 67.81 439 TRP A N 1
ATOM 3287 C CA . TRP A 1 439 ? -9.993 -20.972 12.279 1.00 67.81 439 TRP A CA 1
ATOM 3288 C C . TRP A 1 439 ? -8.710 -21.782 12.044 1.00 67.81 439 T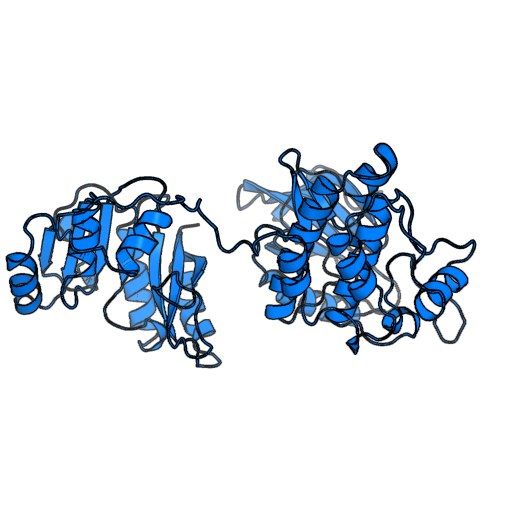RP A C 1
ATOM 3290 O O . TRP A 1 439 ? -7.796 -21.744 12.866 1.00 67.81 439 TRP A O 1
ATOM 3300 N N . ASP A 1 440 ? -8.638 -22.535 10.940 1.00 59.00 440 ASP A N 1
ATOM 3301 C CA . ASP A 1 440 ? -7.496 -23.388 10.617 1.00 59.00 440 ASP A CA 1
ATOM 3302 C C . ASP A 1 440 ? -6.408 -22.621 9.856 1.00 59.00 440 ASP A C 1
ATOM 3304 O O . ASP A 1 440 ? -6.610 -22.158 8.733 1.00 59.00 440 ASP A O 1
ATOM 3308 N N . LEU A 1 441 ? -5.234 -22.552 10.484 1.00 49.97 441 LEU A N 1
ATOM 3309 C CA . LEU A 1 441 ? -4.018 -21.901 9.995 1.00 49.97 441 LEU A CA 1
ATOM 3310 C C . LEU A 1 441 ? -3.305 -22.674 8.866 1.00 49.97 441 LEU A C 1
ATOM 3312 O O . LEU A 1 441 ? -2.261 -22.238 8.383 1.00 49.97 441 LEU A O 1
ATOM 3316 N N . ARG A 1 442 ? -3.807 -23.851 8.467 1.00 44.31 442 ARG A N 1
ATOM 3317 C CA . ARG A 1 442 ? -3.290 -24.602 7.311 1.00 44.31 442 ARG A CA 1
ATOM 3318 C C . ARG A 1 442 ? -3.716 -23.950 5.983 1.00 44.31 442 ARG A C 1
ATOM 3320 O O . ARG A 1 442 ? -4.775 -23.327 5.933 1.00 44.31 442 ARG A O 1
ATOM 3327 N N . PRO A 1 443 ? -2.946 -24.140 4.890 1.00 37.44 443 PRO A N 1
ATOM 3328 C CA . PRO A 1 443 ? -3.309 -23.637 3.566 1.00 37.44 443 PRO A CA 1
ATOM 3329 C C . PRO A 1 443 ? -4.708 -24.114 3.165 1.00 37.44 443 PRO A C 1
ATOM 3331 O O . PRO A 1 443 ? -4.956 -25.319 3.087 1.00 37.44 443 PRO A O 1
ATOM 3334 N N . GLN A 1 444 ? -5.617 -23.168 2.943 1.00 43.84 444 GLN A N 1
ATOM 3335 C CA . GLN A 1 444 ? -7.009 -23.456 2.610 1.00 43.84 444 GLN A CA 1
ATOM 3336 C C . GLN A 1 444 ? -7.152 -23.817 1.127 1.00 43.84 444 GLN A C 1
ATOM 3338 O O . GLN A 1 444 ? -6.517 -23.217 0.257 1.00 43.84 444 GLN A O 1
ATOM 3343 N N . THR A 1 445 ? -8.024 -24.782 0.842 1.00 41.97 445 THR A N 1
ATOM 3344 C CA . THR A 1 445 ? -8.595 -24.989 -0.492 1.00 41.97 445 THR A CA 1
ATOM 3345 C C . THR A 1 445 ? -9.692 -23.946 -0.749 1.00 41.97 445 THR A C 1
ATOM 3347 O O . THR A 1 445 ? -10.114 -23.235 0.159 1.00 41.97 445 THR A O 1
ATOM 3350 N N . VAL A 1 446 ? -10.162 -23.836 -1.993 1.00 43.66 446 VAL A N 1
ATOM 3351 C CA . VAL A 1 446 ? -11.120 -22.817 -2.487 1.00 43.66 446 VAL A CA 1
ATOM 3352 C C . VAL A 1 446 ? -12.497 -22.848 -1.774 1.00 43.66 446 VAL A C 1
ATOM 3354 O O . VAL A 1 446 ? -13.334 -21.984 -2.007 1.00 43.66 446 VAL A O 1
ATOM 3357 N N . ASP A 1 447 ? -12.718 -23.787 -0.850 1.00 43.22 447 ASP A N 1
ATOM 3358 C CA . ASP A 1 447 ? -14.024 -24.142 -0.276 1.00 43.22 447 ASP A CA 1
ATOM 3359 C C . ASP A 1 447 ? -14.293 -23.572 1.134 1.00 43.22 447 ASP A C 1
ATOM 3361 O O . ASP A 1 447 ? -15.218 -24.014 1.815 1.00 43.22 447 ASP A O 1
ATOM 3365 N N . ALA A 1 448 ? -13.490 -22.623 1.624 1.00 52.25 448 ALA A N 1
ATOM 3366 C CA . ALA A 1 448 ? -13.6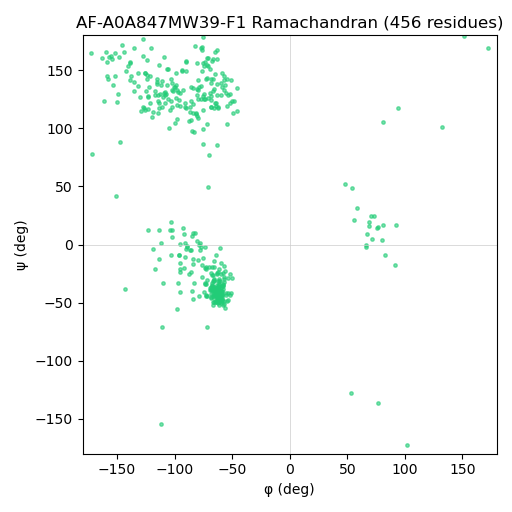92 -22.063 2.962 1.00 52.25 448 ALA A CA 1
ATOM 3367 C C . ALA A 1 448 ? -14.986 -21.223 3.047 1.00 52.25 448 ALA A C 1
ATOM 3369 O O . ALA A 1 448 ? -15.127 -20.205 2.369 1.00 52.25 448 ALA A O 1
ATOM 3370 N N . THR A 1 449 ? -15.929 -21.635 3.902 1.00 59.19 449 THR A N 1
ATOM 3371 C CA . THR A 1 449 ? -17.276 -21.037 4.009 1.00 59.19 449 THR A CA 1
ATOM 3372 C C . THR A 1 449 ? -17.426 -19.981 5.109 1.00 59.19 449 THR A C 1
ATOM 3374 O O . THR A 1 449 ? -18.467 -19.325 5.178 1.00 59.19 449 THR A O 1
ATOM 3377 N N . ALA A 1 450 ? -16.422 -19.813 5.975 1.00 63.56 450 ALA A N 1
ATOM 3378 C CA . ALA A 1 450 ? -16.478 -18.9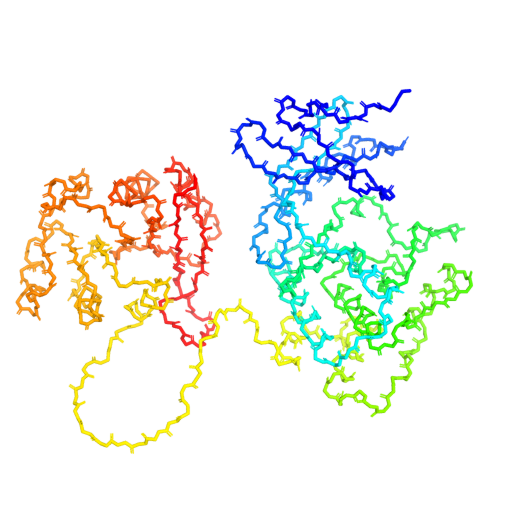29 7.138 1.00 63.56 450 ALA A CA 1
ATOM 3379 C C . ALA A 1 450 ? -15.200 -18.094 7.274 1.00 63.56 450 ALA A C 1
ATOM 3381 O O . ALA A 1 450 ? -14.101 -18.633 7.261 1.00 63.56 450 ALA A O 1
ATOM 3382 N N . SER A 1 451 ? -15.353 -16.792 7.475 1.00 74.62 451 SER A N 1
ATOM 3383 C CA . SER A 1 451 ? -14.294 -15.844 7.796 1.00 74.62 451 SER A CA 1
ATOM 3384 C C . SER A 1 451 ? -14.309 -15.473 9.275 1.00 74.62 451 SER A C 1
ATOM 3386 O O . SER A 1 451 ? -15.369 -15.330 9.876 1.00 74.62 451 SER A O 1
ATOM 3388 N N . ILE A 1 452 ? -13.130 -15.303 9.869 1.00 79.94 452 ILE A N 1
ATOM 3389 C CA . ILE A 1 452 ? -12.944 -14.893 11.264 1.00 79.94 452 ILE A CA 1
ATOM 3390 C C . ILE A 1 452 ? -12.425 -13.467 11.275 1.00 79.94 452 ILE A C 1
ATOM 3392 O O . ILE A 1 452 ? -11.373 -13.199 10.707 1.00 79.94 452 ILE A O 1
ATOM 3396 N N . THR A 1 453 ? -13.132 -12.555 11.928 1.00 77.88 453 THR A N 1
ATOM 3397 C CA . THR A 1 453 ? -12.695 -11.166 12.077 1.00 77.88 453 THR A CA 1
ATOM 3398 C C . THR A 1 453 ? -12.281 -10.901 13.517 1.00 77.88 453 THR A C 1
ATOM 3400 O O . THR A 1 453 ? -13.010 -11.203 14.463 1.00 77.88 453 THR A O 1
ATOM 3403 N N . LEU A 1 454 ? -11.102 -10.307 13.667 1.00 84.50 454 LEU A N 1
ATOM 3404 C CA . LEU A 1 454 ? -10.603 -9.736 14.904 1.00 84.50 454 LEU A CA 1
ATOM 3405 C C . LEU A 1 454 ? -10.893 -8.239 14.915 1.00 84.50 454 LEU A C 1
ATOM 3407 O O . LEU A 1 454 ? -10.462 -7.512 14.020 1.00 84.50 454 LEU A O 1
ATOM 3411 N N . LEU A 1 455 ? -11.578 -7.786 15.953 1.00 85.94 455 LEU A N 1
ATOM 3412 C CA . LEU A 1 455 ? -11.992 -6.406 16.142 1.00 85.94 455 LEU A CA 1
ATOM 3413 C C . LEU A 1 455 ? -11.302 -5.812 17.376 1.00 85.94 455 LEU A C 1
ATOM 3415 O O . LEU A 1 455 ? -11.187 -6.491 18.397 1.00 85.94 455 LEU A O 1
ATOM 3419 N N . SER A 1 456 ? -10.904 -4.546 17.331 1.00 84.06 456 SER A N 1
ATOM 3420 C CA . SER A 1 456 ? -10.407 -3.799 18.494 1.00 84.06 456 SER A CA 1
ATOM 3421 C C . SER A 1 456 ? -11.193 -2.519 18.731 1.00 84.06 456 SER A C 1
ATOM 3423 O O . SER A 1 456 ? -11.854 -1.993 17.836 1.00 84.06 456 SER A O 1
ATOM 3425 N N . ARG A 1 457 ? -11.119 -2.021 19.968 1.00 77.00 457 ARG A N 1
ATOM 3426 C CA . ARG A 1 457 ? -11.543 -0.663 20.320 1.00 77.00 457 ARG A CA 1
ATOM 3427 C C . ARG A 1 457 ? -10.462 0.308 19.846 1.00 77.00 457 ARG A C 1
ATOM 3429 O O . ARG A 1 457 ? -9.302 0.124 20.214 1.00 77.00 457 ARG A O 1
ATOM 3436 N N . ARG A 1 458 ? -10.825 1.311 19.046 1.00 61.72 458 ARG A N 1
ATOM 3437 C CA . ARG A 1 458 ? -9.923 2.407 18.662 1.00 61.72 458 ARG A CA 1
ATOM 3438 C C . ARG A 1 458 ? -10.482 3.756 19.057 1.00 61.72 458 ARG A C 1
ATOM 3440 O O . ARG A 1 458 ? -11.715 3.925 18.954 1.00 61.72 458 ARG A O 1
#

Nearest PDB structures (foldseek):
  4ow8-assembly1_A-2  TM=9.625E-01  e=3.700E-27  Mycobacterium tuberculosis
  4eqm-assembly3_C  TM=9.100E-01  e=2.622E-22  Staphylococcus aureus subsp. aureus N315
  3orx-assembly4_D  TM=8.036E-01  e=1.555E-16  Homo sapiens
  2biy-assembly1_A  TM=8.222E-01  e=2.244E-15  Homo sapiens
  6npz-assembly1_A  TM=7.712E-01  e=2.013E-15  Homo sapiens